Protein 2H9A (pdb70)

Solvent-accessible surface area: 26141 Å² total; per-residue (Å²): 128,38,7,31,53,5,97,0,3,119,65,173,68,51,15,63,1,4,70,8,54,18,15,23,5,41,93,108,98,10,50,47,64,0,0,0,0,0,13,0,70,1,85,58,60,101,51,87,6,62,92,48,0,93,100,1,58,156,1,52,6,103,26,24,41,99,112,46,18,2,36,0,0,0,0,78,4,35,32,136,64,30,75,54,0,24,102,3,5,37,2,0,56,111,34,16,94,9,4,0,1,0,21,15,51,20,117,2,0,33,41,3,1,136,78,2,10,75,32,32,0,0,0,34,16,0,33,77,128,22,34,107,93,0,2,111,28,0,74,151,51,103,0,0,0,0,0,4,9,118,13,18,116,44,0,8,91,6,0,91,90,0,35,88,77,55,12,135,45,0,0,0,3,2,68,40,131,58,4,39,52,0,4,53,23,4,6,0,4,14,4,3,2,39,106,116,113,24,147,14,3,9,23,8,4,2,3,56,0,75,46,174,49,41,31,0,5,0,0,23,0,1,1,5,1,1,15,14,1,8,0,0,0,0,73,23,32,46,39,0,4,0,0,0,0,0,3,0,15,35,10,0,25,22,46,41,155,144,32,82,40,18,116,38,112,23,44,77,11,61,129,11,25,64,117,4,30,0,5,5,2,0,5,31,2,39,18,7,64,45,15,10,44,22,0,79,60,32,155,16,54,0,6,0,1,0,1,56,0,81,1,30,30,28,108,71,0,128,79,57,51,88,0,44,15,90,40,0,13,100,7,4,87,115,21,35,0,49,164,77,15,132,48,121,93,0,12,1,24,8,40,5,41,140,16,20,49,96,0,78,109,102,17,52,4,77,14,55,57,9,40,197,96,26,62,24,10,75,79,64,60,87,118,114,142,43,25,101,45,191,55,121,37,107,2,30,74,0,54,0,4,63,61,162,58,56,19,34,1,2,5,4,24,0,13,11,23,7,83,52,23,17,114,34,74,12,40,10,50,0,0,0,0,0,13,12,24,54,19,137,118,26,24,126,37,0,38,91,21,0,121,131,19,18,112,62,24,38,22,0,0,95,60,0,37,136,71,30,6,33,0,0,0,0,30,0,52,2,0,62,57,132,53,106,74,39,55,8,70,93,0,5,133,30,0,85,40,0,5,86,43,6,98,20,4,6,0,0,11,4,24,62,51,58,133,17,6,19,102,1,0,44,56,0,0,105,33,0,58,53,64,24,2,1,0,1,24,0,26,104,118,10,26,125,48,1,0,46,4,0,78,97,37,31,0,0,0,0,4,6,6,84,55,52,29,110,56,4,50,61,1,1,71,38,0,42,122,52,120,2,46,52,71,57,0,0,0,4,0,86,13,9,3,0,6,73,15,0,16,88,0,3,10,18,0,6,107,1,8,27,9,1,0,82,32,37,156,18,7,9,2,0,3,0,0,12,0,0,35,36,0,8,115,4,56,1,0,74,44,85,153,20,104,120,20,19,64,34,47,31,0,0,5,0,0,0,0,0,0,0,1,1,0,3,1,2,1,5,10,0,0,0,0,19,14,8,78,0,0,53,13,0,47,60,1,12,145,69,3,106

InterPro domains:
  IPR007202 4Fe-4S domain [PF04060] (12-44)
  IPR007202 4Fe-4S domain [PS51656] (1-59)
  IPR011005 Dihydropteroate synthase-like superfamily [G3DSA:3.20.20.20] (59-315)
  IPR011005 Dihydropteroate synthase-like superfamily [SSF51717] (135-288)
  IPR016041 CO dehydrogenase/acetyl-CoA synthase delta subunit, TIM barrel [PF03599] (64-438)
  IPR016218 Acetyl-CoA decarbonylase/synthase complex, gamma subunit [PIRSF000376] (3-444)
  IPR051069 Acetyl-CoA decarbonylase/synthase complex subunit [PTHR36214] (4-399)

Radius of gyration: 26.85 Å; Cα contacts (8 Å, |Δi|>4): 1588; chains: 2; bounding box: 77×54×68 Å

Sequence (690 aa):
PPVALIKVGKGEKVLEIGHETVLFRHDKRFEHPCGLAILVEDTLSEGEIKERVEKINKLVFDRVGQMHSVNLVALKGSSQDAATFAKAVATAREVTDLPFILIGTPEQLAAALETEGANNPLLYAATADNYEQMVELAKKYNVPLTVSAKGLDALAELVQKITALGYKNLILDPQPENISEGLFYQTQIRRLAIKKLFRPFGYPTIAFALDENPYQAVMEASVYIAKYAGIIVLNTVEPADILPLITLRLNIYTDPQKPIAVEPKVYEILNPGPDAPVFITTNFSLTYFCVAGDVEGARIPAYILPVDTDGTSVLTAWAAGKFTPEKIAQFLKESGIAEKVNHRKAILPGGVAVLSGKLQELSGWEILVGPRESSGINSFIKQVEVLKEKWNSKVVEVTLGTGDKTVTLGGDSTLPF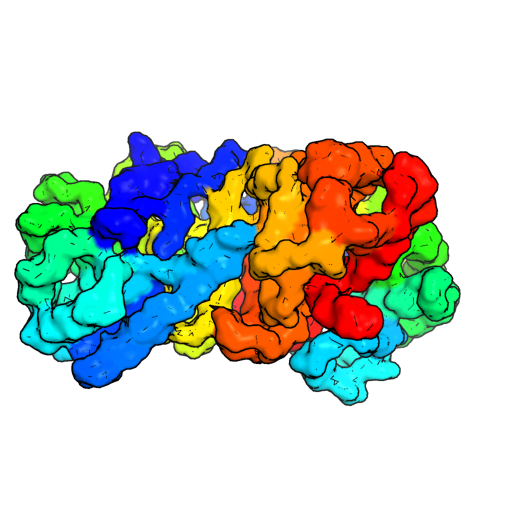LTFEGEMPNPPRFALEVFDTPPTDWPDILVEPFKDVINDPVAWAKKCVEYGADIVALRLVSAHPDGQNRSGAELAEVCKAVADAIDVPLMIIGCGVEEKDAEIFPVIGEALSGRNCLLSSATKDNYKPIVATCMVHGHSVVASAPLDINLSKQLNIMIMEMNLAPNRIIMDPLIGALGYGIEYSYSIIERMRLGALTGDKILAMPVVCFIGQEAWKAKEAKDPEVAEWGDYALRAIHWETVTTVALIQAGGHLFVMRHPKSLAEVKEHLKRIL

Secondary structure (DSSP, 8-state):
--S--EEES-TTS-EEE-----SSGGGS---SPPEEEEEEETTS-HHHHHHHHHHHHT-EEEETTEEEE--EEEEE-TT--HHHHHHHHHHHHHH--S-EEEES-HHHHHHHHHHHGGG-PEEEEE-TTTHHHHHHHHHHHT--EEEE-SSHHHHHHHHHHHHHTT---EEEE---SSHHHHHHHHHHHHHHHHHS--GGG-S-BEEE---SSHHHHHHHHHHHHHTT-SEEEE----HHHHHHHHHHHHHHTS-TTS--B--SS-EEESS--TTS-EEEEESBHHHHHHHHHHHHHTT--EEEEEE-SSS--HHHHHHTT-S-HHHHHHHHHHT-HHHH-SS-EEEE-GGGGGGHHHHHHHH-SEEEE--SSGGGHHHHHH-/-PPP----S--PPEEEES-GGG-EEEE--SSSTT-TTSS---S--EEEEEEESS--SS--HHHHGGGTTTTT-HHHHHHHHHHTT-SEEEEE-GGG-TTTT---HHHHHHHHHHHHHH-SS-EEEE--S-HHHHHHHHHHHHHHTTTS--EEEEE-TTTHHHHHHHHHHHT-EEEEE-SS-HHHHHHHHHHHHTTT--GGGEEEE-----TTTTHHHHHHHHHHHHHHHHTT-GGG-S-BEE-HHHHHTTSHHHH-S--GGG--HHHHHHHHHHHHHHHHHHHT--EEEE--HHHHHHHHHHHHHH-

Structure (mmCIF, N/CA/C/O backbone):
data_2H9A
#
_entry.id   2H9A
#
_cell.length_a   158.030
_cell.length_b   44.270
_cell.length_c   100.660
_cell.angle_alpha   90.00
_cell.angle_beta   118.63
_cell.angle_gamma   90.00
#
_symmetry.space_group_name_H-M   'C 1 2 1'
#
loop_
_entity.id
_entity.type
_entity.pdbx_description
1 polymer 'Carbon monoxide dehydrogenase corrinoid/iron-sulfur protein, gamma subunit'
2 polymer 'CO dehydrogenase/acetyl-CoA synthase, iron-sulfur protein'
3 non-polymer 'IODIDE ION'
4 non-polymer COBALAMIN
5 non-polymer 'IRON/SULFUR CLUSTER'
6 water water
#
loop_
_atom_site.group_PDB
_atom_site.id
_atom_site.type_symbol
_atom_site.label_atom_id
_atom_site.label_alt_id
_atom_site.label_comp_id
_atom_site.label_asym_id
_atom_site.label_entity_id
_atom_site.label_seq_id
_atom_site.pdbx_PDB_ins_code
_atom_site.Cartn_x
_atom_site.Cartn_y
_atom_site.Cartn_z
_atom_site.occupancy
_atom_site.B_iso_or_equiv
_atom_site.auth_seq_id
_atom_site.auth_comp_id
_atom_site.auth_asym_id
_atom_site.auth_atom_id
_atom_site.pdbx_PDB_model_num
ATOM 1 N N . PRO A 1 59 ? 207.283 26.573 200.326 1.00 31.19 59 PRO A N 1
ATOM 2 C CA . PRO A 1 59 ? 208.738 26.845 200.343 1.00 29.77 59 PRO A CA 1
ATOM 3 C C . PRO A 1 59 ? 209.119 27.964 201.299 1.00 27.38 59 PRO A C 1
ATOM 4 O O . PRO A 1 59 ? 208.363 28.908 201.495 1.00 26.92 59 PRO A O 1
ATOM 8 N N . PRO A 1 60 ? 210.325 27.876 201.885 1.00 24.40 60 PRO A N 1
ATOM 9 C CA . PRO A 1 60 ? 210.866 28.852 202.846 1.00 22.16 60 PRO A CA 1
ATOM 10 C C . PRO A 1 60 ? 210.726 30.340 202.476 1.00 19.48 60 PRO A C 1
ATOM 11 O O . PRO A 1 60 ? 210.242 31.162 203.275 1.00 18.15 60 PRO A O 1
ATOM 15 N N . VAL A 1 61 ? 211.148 30.673 201.267 1.00 16.47 61 VAL A N 1
ATOM 16 C CA . VAL A 1 61 ? 211.150 32.052 200.807 1.00 14.89 61 VAL A CA 1
ATOM 17 C C . VAL A 1 61 ? 210.396 32.130 199.508 1.00 15.18 61 VAL A C 1
ATOM 18 O O . VAL A 1 61 ? 210.752 31.429 198.533 1.00 13.24 61 VAL A O 1
ATOM 22 N N . ALA A 1 62 ? 209.375 32.986 199.484 1.00 14.57 62 ALA A N 1
ATOM 23 C CA . ALA A 1 62 ? 208.556 33.154 198.269 1.00 14.41 62 ALA A CA 1
ATOM 24 C C . ALA A 1 62 ? 209.422 33.676 197.129 1.00 13.33 62 ALA A C 1
ATOM 25 O O . ALA A 1 62 ? 210.438 34.345 197.358 1.00 12.00 62 ALA A O 1
ATOM 27 N N . LEU A 1 63 ? 209.060 33.319 195.904 1.00 11.38 63 LEU A N 1
ATOM 28 C CA . LEU A 1 63 ? 209.776 33.828 194.750 1.00 12.99 63 LEU A CA 1
ATOM 29 C C . LEU A 1 63 ? 208.961 35.076 194.439 1.00 12.83 63 LEU A C 1
ATOM 30 O O . LEU A 1 63 ? 207.700 35.041 194.457 1.00 13.55 63 LEU A O 1
ATOM 35 N N . ILE A 1 64 ? 209.671 36.171 194.196 1.00 12.22 64 ILE A N 1
ATOM 36 C CA . ILE A 1 64 ? 209.062 37.465 193.868 1.00 10.16 64 ILE A CA 1
ATOM 37 C C . ILE A 1 64 ? 209.755 37.994 192.634 1.00 10.82 64 ILE A C 1
ATOM 38 O O . ILE A 1 64 ? 210.996 37.867 192.479 1.00 9.71 64 ILE A O 1
ATOM 43 N N . LYS A 1 65 ? 208.956 38.603 191.754 1.00 10.79 65 LYS A N 1
ATOM 44 C CA . LYS A 1 65 ? 209.462 39.129 190.512 1.00 13.33 65 LYS A CA 1
ATOM 45 C C . LYS A 1 65 ? 209.206 40.628 190.399 1.00 14.13 65 LYS A C 1
ATOM 46 O O . LYS A 1 65 ? 208.111 41.109 190.691 1.00 15.00 65 LYS A O 1
ATOM 52 N N . VAL A 1 66 ? 210.246 41.359 190.015 1.00 13.24 66 VAL A N 1
ATOM 53 C CA . VAL A 1 66 ? 210.132 42.782 189.810 1.00 12.99 66 VAL A CA 1
ATOM 54 C C . VAL A 1 66 ? 210.357 42.974 188.328 1.00 13.00 66 VAL A C 1
ATOM 55 O O . VAL A 1 66 ? 211.292 42.399 187.772 1.00 12.98 66 VAL A O 1
ATOM 59 N N . GLY A 1 67 ? 209.524 43.776 187.686 1.00 11.97 67 GLY A N 1
ATOM 60 C CA . GLY A 1 67 ? 209.735 43.954 186.269 1.00 14.38 67 GLY A CA 1
ATOM 61 C C . GLY A 1 67 ? 209.138 42.772 185.530 1.00 17.13 67 GLY A C 1
ATOM 62 O O . GLY A 1 67 ? 208.527 41.894 186.143 1.00 15.84 67 GLY A O 1
ATOM 63 N N . LYS A 1 68 ? 209.315 42.734 184.218 1.00 19.37 68 LYS A N 1
ATOM 64 C CA . LYS A 1 68 ? 208.739 41.651 183.451 1.00 24.05 68 LYS A CA 1
ATOM 65 C C . LYS A 1 68 ? 209.528 41.455 182.208 1.00 24.56 68 LYS A C 1
ATOM 66 O O . LYS A 1 68 ? 210.465 42.178 181.943 1.00 24.84 68 LYS A O 1
ATOM 72 N N . GLY A 1 69 ? 209.084 40.489 181.419 1.00 26.78 69 GLY A N 1
ATOM 73 C CA . GLY A 1 69 ? 209.712 40.206 180.153 1.00 26.93 69 GLY A CA 1
ATOM 74 C C . GLY A 1 69 ? 211.215 40.107 180.016 1.00 27.42 69 GLY A C 1
ATOM 75 O O . GLY A 1 69 ? 211.836 40.845 179.250 1.00 27.23 69 GLY A O 1
ATOM 76 N N . GLU A 1 70 ? 211.835 39.208 180.747 1.00 27.95 70 GLU A N 1
ATOM 77 C CA . GLU A 1 70 ? 213.269 39.028 180.539 1.00 28.92 70 GLU A CA 1
ATOM 78 C C . GLU A 1 70 ? 214.196 40.145 181.002 1.00 27.75 70 GLU A C 1
ATOM 79 O O . GLU A 1 70 ? 215.396 40.085 180.818 1.00 26.60 70 GLU A O 1
ATOM 85 N N . LYS A 1 71 ? 213.627 41.201 181.556 1.00 28.09 71 LYS A N 1
ATOM 86 C CA . LYS A 1 71 ? 214.447 42.235 182.145 1.00 26.57 71 LYS A CA 1
ATOM 87 C C . LYS A 1 71 ? 214.028 42.013 183.591 1.00 23.73 71 LYS A C 1
ATOM 88 O O . LYS A 1 71 ? 214.515 42.656 184.521 1.00 23.24 71 LYS A O 1
ATOM 94 N N . VAL A 1 72 ? 213.112 41.048 183.724 1.00 20.72 72 VAL A N 1
ATOM 95 C CA . VAL A 1 72 ? 212.506 40.613 184.983 1.00 17.65 72 VAL A CA 1
ATOM 96 C C . VAL A 1 72 ? 213.595 40.171 185.966 1.00 16.57 72 VAL A C 1
ATOM 97 O O . VAL A 1 72 ? 214.641 39.661 185.573 1.00 14.64 72 VAL A O 1
ATOM 101 N N . LEU A 1 73 ? 213.341 40.404 187.249 1.00 13.43 73 LEU A N 1
ATOM 102 C CA . LEU A 1 73 ? 214.275 40.031 188.303 1.00 12.14 73 LEU A CA 1
ATOM 103 C C . LEU A 1 73 ? 213.487 39.046 189.121 1.00 10.92 73 LEU A C 1
ATOM 104 O O . LEU A 1 73 ? 212.351 39.339 189.518 1.00 10.94 73 LEU A O 1
ATOM 109 N N . GLU A 1 74 ? 214.059 37.862 189.296 1.00 10.35 74 GLU A N 1
ATOM 110 C CA . GLU A 1 74 ? 213.417 36.831 190.057 1.00 10.66 74 GLU A CA 1
ATOM 111 C C . GLU A 1 74 ? 214.282 36.570 191.262 1.00 8.72 74 GLU A C 1
ATOM 112 O O . GLU A 1 74 ? 215.434 36.244 191.116 1.00 9.37 74 GLU A O 1
ATOM 118 N N . ILE A 1 75 ? 213.720 36.736 192.449 1.00 10.29 75 ILE A N 1
ATOM 119 C CA . ILE A 1 75 ? 214.441 36.514 193.680 1.00 10.68 75 ILE A CA 1
ATOM 120 C C . ILE A 1 75 ? 213.608 35.760 194.704 1.00 11.00 75 ILE A C 1
ATOM 121 O O . ILE A 1 75 ? 212.361 35.818 194.734 1.00 8.96 75 ILE A O 1
ATOM 126 N N . GLY A 1 76 ? 214.314 35.018 195.537 1.00 9.07 76 GLY A N 1
ATOM 127 C CA . GLY A 1 76 ? 213.622 34.256 196.561 1.00 8.46 76 GLY A CA 1
ATOM 128 C C . GLY A 1 76 ? 213.885 32.805 196.276 1.00 8.39 76 GLY A C 1
ATOM 129 O O . GLY A 1 76 ? 214.801 32.530 195.510 1.00 7.91 76 GLY A O 1
ATOM 130 N N . HIS A 1 77 ? 213.091 31.903 196.859 1.00 9.10 77 HIS A N 1
ATOM 131 C CA . HIS A 1 77 ? 213.228 30.436 196.675 1.00 9.12 77 HIS A CA 1
ATOM 132 C C . HIS A 1 77 ? 214.607 29.904 196.993 1.00 11.54 77 HIS A C 1
ATOM 133 O O . HIS A 1 77 ? 215.122 29.031 196.264 1.00 11.72 77 HIS A O 1
ATOM 140 N N . GLU A 1 78 ? 215.195 30.511 198.035 1.00 12.40 78 GLU A N 1
ATOM 141 C CA . GLU A 1 78 ? 216.496 30.134 198.618 1.00 13.17 78 GLU A CA 1
ATOM 142 C C . GLU A 1 78 ? 216.159 29.130 199.713 1.00 11.33 78 GLU A C 1
ATOM 143 O O . GLU A 1 78 ? 215.084 29.216 200.339 1.00 14.17 78 GLU A O 1
ATOM 149 N N . THR A 1 79 ? 217.063 28.195 199.951 1.00 10.31 79 THR A N 1
ATOM 150 C CA . THR A 1 79 ? 216.812 27.147 200.912 1.00 11.61 79 THR A CA 1
ATOM 151 C C . THR A 1 79 ? 217.963 26.835 201.878 1.00 11.48 79 THR A C 1
ATOM 152 O O . THR A 1 79 ? 217.757 26.065 202.805 1.00 11.12 79 THR A O 1
ATOM 156 N N . VAL A 1 80 ? 219.152 27.390 201.630 1.00 11.22 80 VAL A N 1
ATOM 157 C CA . VAL A 1 80 ? 220.309 27.136 202.491 1.00 10.92 80 VAL A CA 1
ATOM 158 C C . VAL A 1 80 ? 220.892 28.444 203.059 1.00 11.65 80 VAL A C 1
ATOM 159 O O . VAL A 1 80 ? 220.551 29.533 202.604 1.00 12.71 80 VAL A O 1
ATOM 163 N N . LEU A 1 81 ? 221.771 28.332 204.048 1.00 9.71 81 LEU A N 1
ATOM 164 C CA . LEU A 1 81 ? 222.416 29.495 204.630 1.00 10.18 81 LEU A CA 1
ATOM 165 C C . LEU A 1 81 ? 223.864 29.515 204.150 1.00 9.96 81 LEU A C 1
ATOM 166 O O . LEU A 1 81 ? 224.535 30.551 204.241 1.00 9.58 81 LEU A O 1
ATOM 171 N N . PHE A 1 82 ? 224.340 28.372 203.674 1.00 6.22 82 PHE A N 1
ATOM 172 C CA . PHE A 1 82 ? 225.702 28.256 203.166 1.00 8.48 82 PHE A CA 1
ATOM 173 C C . PHE A 1 82 ? 225.616 27.579 201.815 1.00 7.31 82 PHE A C 1
ATOM 174 O O . PHE A 1 82 ? 225.027 26.522 201.709 1.00 7.52 82 PHE A O 1
ATOM 182 N N . ARG A 1 83 ? 226.159 28.249 200.803 1.00 7.14 83 ARG A N 1
ATOM 183 C CA . ARG A 1 83 ? 226.096 27.770 199.438 1.00 9.22 83 ARG A CA 1
ATOM 184 C C . ARG A 1 83 ? 226.614 26.340 199.292 1.00 9.76 83 ARG A C 1
ATOM 185 O O . ARG A 1 83 ? 226.104 25.601 198.452 1.00 8.11 83 ARG A O 1
ATOM 193 N N . HIS A 1 84 ? 227.599 25.937 200.111 1.00 10.54 84 HIS A N 1
ATOM 194 C CA . HIS A 1 84 ? 228.091 24.573 199.936 1.00 12.43 84 HIS A CA 1
ATOM 195 C C . HIS A 1 84 ? 227.057 23.550 200.357 1.00 11.23 84 HIS A C 1
ATOM 196 O O . HIS A 1 84 ? 227.200 22.383 200.042 1.00 11.22 84 HIS A O 1
ATOM 203 N N . ASP A 1 85 ? 225.996 23.981 201.037 1.00 12.19 85 ASP A N 1
ATOM 204 C CA . ASP A 1 85 ? 224.972 23.026 201.454 1.00 15.22 85 ASP A CA 1
ATOM 205 C C . ASP A 1 85 ? 224.142 22.605 200.246 1.00 14.66 85 ASP A C 1
ATOM 206 O O . ASP A 1 85 ? 223.670 21.481 200.141 1.00 14.00 85 ASP A O 1
ATOM 211 N N . LYS A 1 86 ? 223.994 23.517 199.308 1.00 16.47 86 LYS A N 1
ATOM 212 C CA . LYS A 1 86 ? 223.271 23.213 198.073 1.00 16.22 86 LYS A CA 1
ATOM 213 C C . LYS A 1 86 ? 223.870 24.165 197.033 1.00 15.66 86 LYS A C 1
ATOM 214 O O . LYS A 1 86 ? 224.857 23.830 196.359 1.00 14.71 86 LYS A O 1
ATOM 220 N N . ARG A 1 87 ? 223.314 25.377 196.978 1.00 12.80 87 ARG A N 1
ATOM 221 C CA . ARG A 1 87 ? 223.760 26.439 196.106 1.00 9.67 87 ARG A CA 1
ATOM 222 C C . ARG A 1 87 ? 222.773 27.589 196.311 1.00 10.40 87 ARG A C 1
ATOM 223 O O . ARG A 1 87 ? 221.619 27.362 196.739 1.00 9.91 87 ARG A O 1
ATOM 231 N N . PHE A 1 88 ? 223.201 28.819 196.046 1.00 10.59 88 PHE A N 1
ATOM 232 C CA . PHE A 1 88 ? 222.235 29.888 196.178 1.00 9.79 88 PHE A CA 1
ATOM 233 C C . PHE A 1 88 ? 221.569 29.897 194.795 1.00 11.10 88 PHE A C 1
ATOM 234 O O . PHE A 1 88 ? 222.221 29.721 193.751 1.00 8.21 88 PHE A O 1
ATOM 242 N N . GLU A 1 89 ? 220.250 30.043 194.810 1.00 10.78 89 GLU A N 1
ATOM 243 C CA . GLU A 1 89 ? 219.475 29.949 193.593 1.00 11.25 89 GLU A CA 1
ATOM 244 C C . GLU A 1 89 ? 219.224 31.145 192.724 1.00 12.88 89 GLU A C 1
ATOM 245 O O . GLU A 1 89 ? 219.267 31.020 191.505 1.00 13.64 89 GLU A O 1
ATOM 251 N N . HIS A 1 90 ? 218.970 32.303 193.313 1.00 12.43 90 HIS A N 1
ATOM 252 C CA . HIS A 1 90 ? 218.654 33.451 192.491 1.00 12.61 90 HIS A CA 1
ATOM 253 C C . HIS A 1 90 ? 219.474 34.664 192.831 1.00 10.93 90 HIS A C 1
ATOM 254 O O . HIS A 1 90 ? 219.208 35.255 193.843 1.00 11.83 90 HIS A O 1
ATOM 261 N N . PRO A 1 91 ? 220.441 35.053 191.980 1.00 11.04 91 PRO A N 1
ATOM 262 C CA . PRO A 1 91 ? 221.351 36.206 192.119 1.00 10.77 91 PRO A CA 1
ATOM 263 C C . PRO A 1 91 ? 220.576 37.451 192.483 1.00 10.18 91 PRO A C 1
ATOM 264 O O . PRO A 1 91 ? 219.553 37.751 191.866 1.00 10.30 91 PRO A O 1
ATOM 268 N N . CYS A 1 92 ? 221.054 38.179 193.484 1.00 7.82 92 CYS A N 1
ATOM 269 C CA . CYS A 1 92 ? 220.364 39.383 193.886 1.00 7.05 92 CYS A CA 1
ATOM 270 C C . CYS A 1 92 ? 220.381 40.486 192.833 1.00 5.80 92 CYS A C 1
ATOM 271 O O . CYS A 1 92 ? 221.315 40.624 192.054 1.00 5.30 92 CYS A O 1
ATOM 274 N N . GLY A 1 93 ? 219.336 41.293 192.818 1.00 7.37 93 GLY A N 1
ATOM 275 C CA . GLY A 1 93 ? 219.368 42.381 191.854 1.00 8.28 93 GLY A CA 1
ATOM 276 C C . GLY A 1 93 ? 220.161 43.549 192.432 1.00 8.82 93 GLY A C 1
ATOM 277 O O . GLY A 1 93 ? 220.253 43.710 193.644 1.00 10.90 93 GLY A O 1
ATOM 278 N N . LEU A 1 94 ? 220.763 44.361 191.585 1.00 8.04 94 LEU A N 1
ATOM 279 C CA . LEU A 1 94 ? 221.470 45.549 192.051 1.00 8.13 94 LEU A CA 1
ATOM 280 C C . LEU A 1 94 ? 220.705 46.786 191.508 1.00 8.78 94 LEU A C 1
ATOM 281 O O . LEU A 1 94 ? 220.486 46.904 190.297 1.00 9.84 94 LEU A O 1
ATOM 286 N N . ALA A 1 95 ? 220.302 47.701 192.379 1.00 9.02 95 ALA A N 1
ATOM 287 C CA . ALA A 1 95 ? 219.550 48.906 191.942 1.00 8.67 95 ALA A CA 1
ATOM 288 C C . ALA A 1 95 ? 220.393 50.170 192.116 1.00 9.81 95 ALA A C 1
ATOM 289 O O . ALA A 1 95 ? 221.222 50.265 193.063 1.00 7.39 95 ALA A O 1
ATOM 291 N N . ILE A 1 96 ? 220.188 51.147 191.223 1.00 8.08 96 ILE A N 1
ATOM 292 C CA . ILE A 1 96 ? 220.930 52.382 191.363 1.00 8.36 96 ILE A CA 1
ATOM 293 C C . ILE A 1 96 ? 219.919 53.472 191.606 1.00 8.76 96 ILE A C 1
ATOM 294 O O . ILE A 1 96 ? 218.847 53.515 190.991 1.00 8.48 96 ILE A O 1
ATOM 299 N N . LEU A 1 97 ? 220.259 54.357 192.527 1.00 8.72 97 LEU A N 1
ATOM 300 C CA . LEU A 1 97 ? 219.372 55.446 192.939 1.00 8.05 97 LEU A CA 1
ATOM 301 C C . LEU A 1 97 ? 219.339 56.669 192.036 1.00 8.40 97 LEU A C 1
ATOM 302 O O . LEU A 1 97 ? 220.384 57.156 191.574 1.00 6.41 97 LEU A O 1
ATOM 307 N N . VAL A 1 98 ? 218.123 57.183 191.841 1.00 8.13 98 VAL A N 1
ATOM 308 C CA . VAL A 1 98 ? 217.909 58.377 191.023 1.00 10.71 98 VAL A CA 1
ATOM 309 C C . VAL A 1 98 ? 216.817 59.207 191.702 1.00 11.44 98 VAL A C 1
ATOM 310 O O . VAL A 1 98 ? 215.700 58.729 191.926 1.00 9.95 98 VAL A O 1
ATOM 314 N N . GLU A 1 99 ? 217.177 60.444 192.029 1.00 12.15 99 GLU A N 1
ATOM 315 C CA . GLU A 1 99 ? 216.304 61.367 192.700 1.00 12.74 99 GLU A CA 1
ATOM 316 C C . GLU A 1 99 ? 215.456 62.175 191.701 1.00 10.63 99 GLU A C 1
ATOM 317 O O . GLU A 1 99 ? 215.938 62.630 190.679 1.00 8.24 99 GLU A O 1
ATOM 323 N N . ASP A 1 100 ? 214.188 62.340 192.033 1.00 10.25 100 ASP A N 1
ATOM 324 C CA . ASP A 1 100 ? 213.288 63.016 191.138 1.00 9.86 100 ASP A CA 1
ATOM 325 C C . ASP A 1 100 ? 213.473 64.529 191.143 1.00 10.63 100 ASP A C 1
ATOM 326 O O . ASP A 1 100 ? 212.720 65.244 190.470 1.00 9.49 100 ASP A O 1
ATOM 331 N N . THR A 1 101 ? 214.468 65.029 191.871 1.00 10.30 101 THR A N 1
ATOM 332 C CA . THR A 1 101 ? 214.663 66.494 191.870 1.00 12.13 101 THR A CA 1
ATOM 333 C C . THR A 1 101 ? 215.659 66.945 190.782 1.00 12.67 101 THR A C 1
ATOM 334 O O . THR A 1 101 ? 215.918 68.159 190.564 1.00 10.53 101 THR A O 1
ATOM 338 N N . LEU A 1 102 ? 216.183 65.947 190.083 1.00 11.76 102 LEU A N 1
ATOM 339 C CA . LEU A 1 102 ? 217.087 66.166 188.997 1.00 13.52 102 LEU A CA 1
ATOM 340 C C . LEU A 1 102 ? 216.254 66.724 187.835 1.00 13.49 102 LEU A C 1
ATOM 341 O O . LEU A 1 102 ? 215.010 66.505 187.774 1.00 13.84 102 LEU A O 1
ATOM 346 N N . SER A 1 103 ? 216.914 67.467 186.945 1.00 11.32 103 SER A N 1
ATOM 347 C CA . SER A 1 103 ? 216.219 67.988 185.780 1.00 11.75 103 SER A CA 1
ATOM 348 C C . SER A 1 103 ? 215.944 66.829 184.828 1.00 10.69 103 SER A C 1
ATOM 349 O O . SER A 1 103 ? 216.454 65.723 185.003 1.00 8.99 103 SER A O 1
ATOM 352 N N . GLU A 1 104 ? 215.132 67.095 183.802 1.00 12.80 104 GLU A N 1
ATOM 353 C CA . GLU A 1 104 ? 214.822 66.097 182.807 1.00 10.55 104 GLU A CA 1
ATOM 354 C C . GLU A 1 104 ? 216.129 65.633 182.202 1.00 10.65 104 GLU A C 1
ATOM 355 O O . GLU A 1 104 ? 216.376 64.424 182.068 1.00 9.87 104 GLU A O 1
ATOM 361 N N . GLY A 1 105 ? 216.970 66.605 181.850 1.00 8.93 105 GLY A N 1
ATOM 362 C CA . GLY A 1 105 ? 218.269 66.322 181.256 1.00 10.11 105 GLY A CA 1
ATOM 363 C C . GLY A 1 105 ? 219.171 65.479 182.147 1.00 11.18 105 GLY A C 1
ATOM 364 O O . GLY A 1 105 ? 219.874 64.562 181.675 1.00 11.20 105 GLY A O 1
ATOM 365 N N . GLU A 1 106 ? 219.111 65.771 183.446 1.00 11.28 106 GLU A N 1
ATOM 366 C CA . GLU A 1 106 ? 219.900 65.076 184.430 1.00 11.91 106 GLU A CA 1
ATOM 367 C C . GLU A 1 106 ? 219.458 63.665 184.692 1.00 10.71 106 GLU A C 1
ATOM 368 O O . GLU A 1 106 ? 220.303 62.769 184.885 1.00 10.09 106 GLU A O 1
ATOM 374 N N . ILE A 1 107 ? 218.141 63.455 184.695 1.00 10.54 107 ILE A N 1
ATOM 375 C CA . ILE A 1 107 ? 217.587 62.129 184.938 1.00 11.30 107 ILE A CA 1
ATOM 376 C C . ILE A 1 107 ? 218.004 61.210 183.796 1.00 11.65 107 ILE A C 1
ATOM 377 O O . ILE A 1 107 ? 218.415 60.069 184.024 1.00 10.45 107 ILE A O 1
ATOM 382 N N . LYS A 1 108 ? 217.873 61.716 182.570 1.00 12.70 108 LYS A N 1
ATOM 383 C CA . LYS A 1 108 ? 218.257 60.953 181.375 1.00 13.02 108 LYS A CA 1
ATOM 384 C C . LYS A 1 108 ? 219.770 60.640 181.405 1.00 13.42 108 LYS A C 1
ATOM 385 O O . LYS A 1 108 ? 220.168 59.481 181.260 1.00 12.19 108 LYS A O 1
ATOM 391 N N . GLU A 1 109 ? 220.605 61.649 181.633 1.00 14.31 109 GLU A N 1
ATOM 392 C CA . GLU A 1 109 ? 222.044 61.400 181.690 1.00 15.63 109 GLU A CA 1
ATOM 393 C C . GLU A 1 109 ? 222.414 60.292 182.692 1.00 11.94 109 GLU A C 1
ATOM 394 O O . GLU A 1 109 ? 223.201 59.370 182.382 1.00 11.91 109 GLU A O 1
ATOM 400 N N . ARG A 1 110 ? 221.819 60.375 183.872 1.00 10.12 110 ARG A N 1
ATOM 401 C CA . ARG A 1 110 ? 222.057 59.399 184.943 1.00 8.52 110 ARG A CA 1
ATOM 402 C C . ARG A 1 110 ? 221.591 57.997 184.547 1.00 7.60 110 ARG A C 1
ATOM 403 O O . ARG A 1 110 ? 222.363 57.047 184.656 1.00 5.05 110 ARG A O 1
ATOM 411 N N . VAL A 1 111 ? 220.339 57.851 184.088 1.00 6.85 111 VAL A N 1
ATOM 412 C CA . VAL A 1 111 ? 219.884 56.540 183.665 1.00 7.00 111 VAL A CA 1
ATOM 413 C C . VAL A 1 111 ? 220.746 55.972 182.540 1.00 8.39 111 VAL A C 1
ATOM 414 O O . VAL A 1 111 ? 220.977 54.763 182.485 1.00 8.29 111 VAL A O 1
ATOM 418 N N . GLU A 1 112 ? 221.215 56.834 181.639 1.00 8.43 112 GLU A N 1
ATOM 419 C CA . GLU A 1 112 ? 222.049 56.393 180.550 1.00 9.98 112 GLU A CA 1
ATOM 420 C C . GLU A 1 112 ? 223.340 55.790 181.163 1.00 11.15 112 GLU A C 1
ATOM 421 O O . GLU A 1 112 ? 223.855 54.769 180.691 1.00 7.64 112 GLU A O 1
ATOM 427 N N . LYS A 1 113 ? 223.877 56.438 182.198 1.00 10.92 113 LYS A N 1
ATOM 428 C CA . LYS A 1 113 ? 225.090 55.872 182.858 1.00 11.63 113 LYS A CA 1
ATOM 429 C C . LYS A 1 113 ? 224.716 54.584 183.551 1.00 9.28 113 LYS A C 1
ATOM 430 O O . LYS A 1 113 ? 225.490 53.620 183.563 1.00 9.17 113 LYS A O 1
ATOM 436 N N . ILE A 1 114 ? 223.517 54.542 184.135 1.00 8.61 114 ILE A N 1
ATOM 437 C CA . ILE A 1 114 ? 223.097 53.291 184.730 1.00 8.61 114 ILE A CA 1
ATOM 438 C C . ILE A 1 114 ? 223.052 52.182 183.667 1.00 10.03 114 ILE A C 1
ATOM 439 O O . ILE A 1 114 ? 223.459 51.071 183.926 1.00 9.00 114 ILE A O 1
ATOM 444 N N . ASN A 1 115 ? 222.521 52.470 182.478 1.00 12.11 115 ASN A N 1
ATOM 445 C CA . ASN A 1 115 ? 222.440 51.446 181.400 1.00 13.26 115 ASN A CA 1
ATOM 446 C C . ASN A 1 115 ? 223.824 50.891 181.030 1.00 13.40 115 ASN A C 1
ATOM 447 O O . ASN A 1 115 ? 223.937 49.729 180.606 1.00 11.86 115 ASN A O 1
ATOM 452 N N . LYS A 1 116 ? 224.853 51.735 181.141 1.00 14.04 116 LYS A N 1
ATOM 453 C CA . LYS A 1 116 ? 226.242 51.325 180.880 1.00 14.24 116 LYS A CA 1
ATOM 454 C C . LYS A 1 116 ? 226.853 50.482 182.023 1.00 13.89 116 LYS A C 1
ATOM 455 O O . LYS A 1 116 ? 227.992 50.064 181.906 1.00 14.98 116 LYS A O 1
ATOM 461 N N . LEU A 1 117 ? 226.135 50.242 183.126 1.00 12.66 117 LEU A N 1
ATOM 462 C CA . LEU A 1 117 ? 226.714 49.391 184.185 1.00 11.79 117 LEU A CA 1
ATOM 463 C C . LEU A 1 117 ? 226.455 47.940 183.855 1.00 11.53 117 LEU A C 1
ATOM 464 O O . LEU A 1 117 ? 225.736 47.251 184.550 1.00 13.23 117 LEU A O 1
ATOM 469 N N . VAL A 1 118 ? 227.044 47.520 182.741 1.00 13.14 118 VAL A N 1
ATOM 470 C CA . VAL A 1 118 ? 226.971 46.171 182.192 1.00 13.35 118 VAL A CA 1
ATOM 471 C C . VAL A 1 118 ? 228.405 45.741 181.885 1.00 12.80 118 VAL A C 1
ATOM 472 O O . VAL A 1 118 ? 229.222 46.529 181.373 1.00 11.94 118 VAL A O 1
ATOM 476 N N . PHE A 1 119 ? 228.703 44.490 182.200 1.00 12.63 119 PHE A N 1
ATOM 477 C CA . PHE A 1 119 ? 230.058 43.970 182.026 1.00 12.86 119 PHE A CA 1
ATOM 478 C C . PHE A 1 119 ? 230.058 42.558 181.531 1.00 12.20 119 PHE A C 1
ATOM 479 O O . PHE A 1 119 ? 229.244 41.739 181.937 1.00 10.22 119 PHE A O 1
ATOM 487 N N . ASP A 1 120 ? 231.009 42.268 180.675 1.00 13.09 120 ASP A N 1
ATOM 488 C CA . ASP A 1 120 ? 231.119 40.916 180.205 1.00 15.77 120 ASP A CA 1
ATOM 489 C C . ASP A 1 120 ? 231.917 40.181 181.291 1.00 13.85 120 ASP A C 1
ATOM 490 O O . ASP A 1 120 ? 232.973 40.663 181.717 1.00 16.26 120 ASP A O 1
ATOM 495 N N . ARG A 1 121 ? 231.416 39.047 181.743 1.00 11.34 121 ARG A N 1
ATOM 496 C CA . ARG A 1 121 ? 232.116 38.232 182.755 1.00 11.03 121 ARG A CA 1
ATOM 497 C C . ARG A 1 121 ? 231.940 36.789 182.288 1.00 11.59 121 ARG A C 1
ATOM 498 O O . ARG A 1 121 ? 230.803 36.339 181.996 1.00 9.85 121 ARG A O 1
ATOM 506 N N . VAL A 1 122 ? 233.064 36.079 182.220 1.00 11.34 122 VAL A N 1
ATOM 507 C CA . VAL A 1 122 ? 233.078 34.690 181.818 1.00 12.57 122 VAL A CA 1
ATOM 508 C C . VAL A 1 122 ? 232.146 34.497 180.600 1.00 14.64 122 VAL A C 1
ATOM 509 O O . VAL A 1 122 ? 231.247 33.654 180.565 1.00 11.54 122 VAL A O 1
ATOM 513 N N . GLY A 1 123 ? 232.354 35.360 179.604 1.00 17.52 123 GLY A N 1
ATOM 514 C CA . GLY A 1 123 ? 231.624 35.252 178.359 1.00 20.31 123 GLY A CA 1
ATOM 515 C C . GLY A 1 123 ? 230.169 35.640 178.355 1.00 21.25 123 GLY A C 1
ATOM 516 O O . GLY A 1 123 ? 229.518 35.435 177.341 1.00 22.80 123 GLY A O 1
ATOM 517 N N . GLN A 1 124 ? 229.657 36.186 179.454 1.00 20.46 124 GLN A N 1
ATOM 518 C CA . GLN A 1 124 ? 228.254 36.594 179.517 1.00 23.12 124 GLN A CA 1
ATOM 519 C C . GLN A 1 124 ? 228.105 38.038 179.981 1.00 22.73 124 GLN A C 1
ATOM 520 O O . GLN A 1 124 ? 228.897 38.541 180.785 1.00 22.03 124 GLN A O 1
ATOM 526 N N . MET A 1 125 ? 227.083 38.709 179.477 1.00 21.09 125 MET A N 1
ATOM 527 C CA . MET A 1 125 ? 226.850 40.085 179.876 1.00 20.63 125 MET A CA 1
ATOM 528 C C . MET A 1 125 ? 226.099 40.039 181.217 1.00 18.89 125 MET A C 1
ATOM 529 O O . MET A 1 125 ? 225.165 39.255 181.383 1.00 16.86 125 MET A O 1
ATOM 534 N N . HIS A 1 126 ? 226.552 40.852 182.177 1.00 14.27 126 HIS A N 1
ATOM 535 C CA . HIS A 1 126 ? 225.951 40.930 183.521 1.00 12.64 126 HIS A CA 1
ATOM 536 C C . HIS A 1 126 ? 225.834 42.383 183.925 1.00 10.58 126 HIS A C 1
ATOM 537 O O . HIS A 1 126 ? 226.747 43.173 183.700 1.00 10.63 126 HIS A O 1
ATOM 544 N N . SER A 1 127 ? 224.759 42.745 184.578 1.00 10.87 127 SER A N 1
ATOM 545 C CA . SER A 1 127 ? 224.637 44.134 184.925 1.00 12.93 127 SER A CA 1
ATOM 546 C C . SER A 1 127 ? 223.735 44.387 186.093 1.00 10.78 127 SER A C 1
ATOM 547 O O . SER A 1 127 ? 223.247 43.462 186.710 1.00 10.96 127 SER A O 1
ATOM 550 N N . VAL A 1 128 ? 223.547 45.671 186.363 1.00 11.48 128 VAL A N 1
ATOM 551 C CA . VAL A 1 128 ? 222.665 46.138 187.415 1.00 12.45 128 VAL A CA 1
ATOM 552 C C . VAL A 1 128 ? 221.249 45.873 186.830 1.00 12.90 128 VAL A C 1
ATOM 553 O O . VAL A 1 128 ? 221.090 45.766 185.615 1.00 12.29 128 VAL A O 1
ATOM 557 N N . ASN A 1 129 ? 220.218 45.822 187.662 1.00 12.05 129 ASN A N 1
ATOM 558 C CA . ASN A 1 129 ? 218.931 45.402 187.133 1.00 12.42 129 ASN A CA 1
ATOM 559 C C . ASN A 1 129 ? 217.709 46.236 187.392 1.00 11.95 129 ASN A C 1
ATOM 560 O O . ASN A 1 129 ? 216.640 45.933 186.880 1.00 10.56 129 ASN A O 1
ATOM 565 N N . LEU A 1 130 ? 217.882 47.300 188.173 1.00 12.63 130 LEU A N 1
ATOM 566 C CA . LEU A 1 130 ? 216.767 48.160 188.561 1.00 10.30 130 LEU A CA 1
ATOM 567 C C . LEU A 1 130 ? 217.254 49.567 188.735 1.00 9.87 130 LEU A C 1
ATOM 568 O O . LEU A 1 130 ? 218.409 49.786 189.028 1.00 10.64 130 LEU A O 1
ATOM 573 N N . VAL A 1 131 ? 216.353 50.503 188.513 1.00 8.22 131 VAL A N 1
ATOM 574 C CA . VAL A 1 131 ? 216.625 51.918 188.716 1.00 8.99 131 VAL A CA 1
ATOM 575 C C . VAL A 1 131 ? 215.687 52.250 189.867 1.00 9.01 131 VAL A C 1
ATOM 576 O O . VAL A 1 131 ? 214.470 52.011 189.784 1.00 8.02 131 VAL A O 1
ATOM 580 N N . ALA A 1 132 ? 216.247 52.763 190.950 1.00 10.06 132 ALA A N 1
ATOM 581 C CA . ALA A 1 132 ? 215.440 53.119 192.111 1.00 8.65 132 ALA A CA 1
ATOM 582 C C . ALA A 1 132 ? 215.194 54.620 192.073 1.00 10.08 132 ALA A C 1
ATOM 583 O O . ALA A 1 132 ? 216.056 55.424 192.458 1.00 11.30 132 ALA A O 1
ATOM 585 N N . LEU A 1 133 ? 214.010 54.998 191.622 1.00 9.46 133 LEU A N 1
ATOM 586 C CA . LEU A 1 133 ? 213.634 56.407 191.545 1.00 9.04 133 LEU A CA 1
ATOM 587 C C . LEU A 1 133 ? 213.114 56.866 192.901 1.00 10.48 133 LEU A C 1
ATOM 588 O O . LEU A 1 133 ? 212.201 56.260 193.456 1.00 10.34 133 LEU A O 1
ATOM 593 N N . LYS A 1 134 ? 213.714 57.924 193.433 1.00 10.83 134 LYS A N 1
ATOM 594 C CA . LYS A 1 134 ? 213.346 58.433 194.741 1.00 12.35 134 LYS A CA 1
ATOM 595 C C . LYS A 1 134 ? 212.590 59.770 194.654 1.00 11.10 134 LYS A C 1
ATOM 596 O O . LYS A 1 134 ? 213.084 60.737 194.080 1.00 10.55 134 LYS A O 1
ATOM 602 N N . GLY A 1 135 ? 211.406 59.800 195.250 1.00 12.91 135 GLY A N 1
ATOM 603 C CA . GLY A 1 135 ? 210.577 60.990 195.228 1.00 11.79 135 GLY A CA 1
ATOM 604 C C . GLY A 1 135 ? 210.999 62.119 196.145 1.00 11.31 135 GLY A C 1
ATOM 605 O O . GLY A 1 135 ? 210.171 62.710 196.777 1.00 13.26 135 GLY A O 1
ATOM 606 N N . SER A 1 136 ? 212.287 62.445 196.186 1.00 12.28 136 SER A N 1
ATOM 607 C CA . SER A 1 136 ? 212.818 63.507 197.045 1.00 11.43 136 SER A CA 1
ATOM 608 C C . SER A 1 136 ? 212.086 64.842 196.947 1.00 12.87 136 SER A C 1
ATOM 609 O O . SER A 1 136 ? 212.050 65.613 197.924 1.00 8.98 136 SER A O 1
ATOM 612 N N . SER A 1 137 ? 211.493 65.092 195.780 1.00 12.02 137 SER A N 1
ATOM 613 C CA . SER A 1 137 ? 210.733 66.292 195.534 1.00 14.95 137 SER A CA 1
ATOM 614 C C . SER A 1 137 ? 209.541 66.392 196.474 1.00 17.05 137 SER A C 1
ATOM 615 O O . SER A 1 137 ? 209.084 67.511 196.746 1.00 18.95 137 SER A O 1
ATOM 618 N N . GLN A 1 138 ? 209.018 65.251 196.940 1.00 16.65 138 GLN A N 1
ATOM 619 C CA . GLN A 1 138 ? 207.826 65.241 197.800 1.00 20.66 138 GLN A CA 1
ATOM 620 C C . GLN A 1 138 ? 206.515 65.416 196.959 1.00 19.85 138 GLN A C 1
ATOM 621 O O . GLN A 1 138 ? 205.379 65.146 197.402 1.00 20.60 138 GLN A O 1
ATOM 627 N N . ASP A 1 139 ? 206.712 65.857 195.733 1.00 17.82 139 ASP A N 1
ATOM 628 C CA . ASP A 1 139 ? 205.646 66.156 194.786 1.00 17.11 139 ASP A CA 1
ATOM 629 C C . ASP A 1 139 ? 205.213 64.976 193.879 1.00 15.13 139 ASP A C 1
ATOM 630 O O . ASP A 1 139 ? 206.029 64.371 193.210 1.00 14.20 139 ASP A O 1
ATOM 635 N N . ALA A 1 140 ? 203.916 64.680 193.799 1.00 14.05 140 ALA A N 1
ATOM 636 C CA . ALA A 1 140 ? 203.517 63.544 192.947 1.00 14.23 140 ALA A CA 1
ATOM 637 C C . ALA A 1 140 ? 203.691 63.851 191.456 1.00 12.56 140 ALA A C 1
ATOM 638 O O . ALA A 1 140 ? 204.146 63.015 190.684 1.00 12.89 140 ALA A O 1
ATOM 640 N N . ALA A 1 141 ? 203.351 65.070 191.046 1.00 12.41 141 ALA A N 1
ATOM 641 C CA . ALA A 1 141 ? 203.516 65.426 189.649 1.00 10.75 141 ALA A CA 1
ATOM 642 C C . ALA A 1 141 ? 205.005 65.331 189.304 1.00 11.36 141 ALA A C 1
ATOM 643 O O . ALA A 1 141 ? 205.389 64.741 188.267 1.00 10.68 141 ALA A O 1
ATOM 645 N N . THR A 1 142 ? 205.877 65.878 190.164 1.00 10.57 142 THR A N 1
ATOM 646 C CA . THR A 1 142 ? 207.298 65.806 189.845 1.00 10.14 142 THR A CA 1
ATOM 647 C C . THR A 1 142 ? 207.763 64.358 189.730 1.00 10.37 142 THR A C 1
ATOM 648 O O . THR A 1 142 ? 208.375 63.981 188.735 1.00 8.44 142 THR A O 1
ATOM 652 N N . PHE A 1 143 ? 207.438 63.556 190.737 1.00 10.47 143 PHE A N 1
ATOM 653 C CA . PHE A 1 143 ? 207.816 62.149 190.748 1.00 11.27 143 PHE A CA 1
ATOM 654 C C . PHE A 1 143 ? 207.289 61.439 189.477 1.00 10.53 143 PHE A C 1
ATOM 655 O O . PHE A 1 143 ? 208.042 60.791 188.777 1.00 9.72 143 PHE A O 1
ATOM 663 N N . ALA A 1 144 ? 205.992 61.574 189.185 1.00 9.51 144 ALA A N 1
ATOM 664 C CA . ALA A 1 144 ? 205.434 60.887 188.034 1.00 9.64 144 ALA A CA 1
ATOM 665 C C . ALA A 1 144 ? 206.148 61.223 186.755 1.00 9.68 144 ALA A C 1
ATOM 666 O O . ALA A 1 144 ? 206.513 60.339 185.983 1.00 9.93 144 ALA A O 1
ATOM 668 N N . LYS A 1 145 ? 206.409 62.497 186.544 1.00 11.05 145 LYS A N 1
ATOM 669 C CA . LYS A 1 145 ? 207.109 62.904 185.343 1.00 11.66 145 LYS A CA 1
ATOM 670 C C . LYS A 1 145 ? 208.538 62.373 185.289 1.00 10.27 145 LYS A C 1
ATOM 671 O O . LYS A 1 145 ? 209.019 62.106 184.208 1.00 8.90 145 LYS A O 1
ATOM 677 N N . ALA A 1 146 ? 209.207 62.251 186.446 1.00 8.86 146 ALA A N 1
ATOM 678 C CA . ALA A 1 146 ? 210.605 61.792 186.505 1.00 8.83 146 ALA A CA 1
ATOM 679 C C . ALA A 1 146 ? 210.702 60.320 186.140 1.00 8.81 146 ALA A C 1
ATOM 680 O O . ALA A 1 146 ? 211.618 59.913 185.417 1.00 7.68 146 ALA A O 1
ATOM 682 N N . VAL A 1 147 ? 209.757 59.531 186.639 1.00 9.44 147 VAL A N 1
ATOM 683 C CA . VAL A 1 147 ? 209.717 58.103 186.305 1.00 10.12 147 VAL A CA 1
ATOM 684 C C . VAL A 1 147 ? 209.420 57.972 184.800 1.00 10.75 147 VAL A C 1
ATOM 685 O O . VAL A 1 147 ? 210.030 57.158 184.111 1.00 10.52 147 VAL A O 1
ATOM 689 N N . ALA A 1 148 ? 208.510 58.798 184.273 1.00 10.12 148 ALA A N 1
ATOM 690 C CA . ALA A 1 148 ? 208.228 58.719 182.845 1.00 9.76 148 ALA A CA 1
ATOM 691 C C . ALA A 1 148 ? 209.526 59.046 182.082 1.00 10.49 148 ALA A C 1
ATOM 692 O O . ALA A 1 148 ? 209.885 58.353 181.127 1.00 10.31 148 ALA A O 1
ATOM 694 N N . THR A 1 149 ? 210.232 60.096 182.494 1.00 8.77 149 THR A N 1
ATOM 695 C CA . THR A 1 149 ? 211.497 60.426 181.864 1.00 7.34 149 THR A CA 1
ATOM 696 C C . THR A 1 149 ? 212.492 59.235 181.925 1.00 7.83 149 THR A C 1
ATOM 697 O O . THR A 1 149 ? 213.125 58.900 180.927 1.00 9.58 149 THR A O 1
ATOM 701 N N . ALA A 1 150 ? 212.680 58.639 183.094 1.00 6.95 150 ALA A N 1
ATOM 702 C CA . ALA A 1 150 ? 213.629 57.520 183.219 1.00 8.98 150 ALA A CA 1
ATOM 703 C C . ALA A 1 150 ? 213.188 56.349 182.315 1.00 7.47 150 ALA A C 1
ATOM 704 O O . ALA A 1 150 ? 214.000 55.675 181.671 1.00 7.92 150 ALA A O 1
ATOM 706 N N . ARG A 1 151 ? 211.873 56.169 182.213 1.00 10.26 151 ARG A N 1
ATOM 707 C CA . ARG A 1 151 ? 211.322 55.088 181.440 1.00 10.88 151 ARG A CA 1
ATOM 708 C C . ARG A 1 151 ? 211.604 55.254 179.951 1.00 12.52 151 ARG A C 1
ATOM 709 O O . ARG A 1 151 ? 211.753 54.272 179.220 1.00 12.36 151 ARG A O 1
ATOM 717 N N . GLU A 1 152 ? 211.711 56.499 179.516 1.00 12.42 152 GLU A N 1
ATOM 718 C CA . GLU A 1 152 ? 211.982 56.763 178.129 1.00 15.36 152 GLU A CA 1
ATOM 719 C C . GLU A 1 152 ? 213.405 56.369 177.812 1.00 13.65 152 GLU A C 1
ATOM 720 O O . GLU A 1 152 ? 213.738 56.177 176.653 1.00 12.46 152 GLU A O 1
ATOM 726 N N . VAL A 1 153 ? 214.243 56.219 178.830 1.00 12.05 153 VAL A N 1
ATOM 727 C CA . VAL A 1 153 ? 215.649 55.948 178.530 1.00 10.08 153 VAL A CA 1
ATOM 728 C C . VAL A 1 153 ? 216.213 54.603 178.968 1.00 8.41 153 VAL A C 1
ATOM 729 O O . VAL A 1 153 ? 217.392 54.354 178.793 1.00 8.06 153 VAL A O 1
ATOM 733 N N . THR A 1 154 ? 215.367 53.720 179.459 1.00 7.97 154 THR A N 1
ATOM 734 C CA . THR A 1 154 ? 215.868 52.417 179.848 1.00 8.33 154 THR A CA 1
ATOM 735 C C . THR A 1 154 ? 214.740 51.426 179.899 1.00 10.13 154 THR A C 1
ATOM 736 O O . THR A 1 154 ? 213.578 51.808 180.021 1.00 9.34 154 THR A O 1
ATOM 740 N N . ASP A 1 155 ? 215.097 50.150 179.811 1.00 10.62 155 ASP A N 1
ATOM 741 C CA . ASP A 1 155 ? 214.136 49.052 179.884 1.00 12.85 155 ASP A CA 1
ATOM 742 C C . ASP A 1 155 ? 214.248 48.371 181.273 1.00 12.25 155 ASP A C 1
ATOM 743 O O . ASP A 1 155 ? 213.477 47.418 181.561 1.00 12.73 155 ASP A O 1
ATOM 748 N N . LEU A 1 156 ? 215.188 48.834 182.121 1.00 10.03 156 LEU A N 1
ATOM 749 C CA . LEU A 1 156 ? 215.323 48.240 183.470 1.00 7.83 156 LEU A CA 1
ATOM 750 C C . LEU A 1 156 ? 214.050 48.508 184.261 1.00 8.63 156 LEU A C 1
ATOM 751 O O . LEU A 1 156 ? 213.448 49.615 184.179 1.00 6.79 156 LEU A O 1
ATOM 756 N N . PRO A 1 157 ? 213.636 47.520 185.064 1.00 8.45 157 PRO A N 1
ATOM 757 C CA . PRO A 1 157 ? 212.432 47.654 185.893 1.00 8.46 157 PRO A CA 1
ATOM 758 C C . PRO A 1 157 ? 212.781 48.696 186.980 1.00 8.06 157 PRO A C 1
ATOM 759 O O . PRO A 1 157 ? 213.975 48.924 187.281 1.00 8.87 157 PRO A O 1
ATOM 763 N N . PHE A 1 158 ? 211.756 49.328 187.546 1.00 8.97 158 PHE A N 1
ATOM 764 C CA . PHE A 1 158 ? 211.956 50.356 188.548 1.00 8.37 158 PHE A CA 1
ATOM 765 C C . PHE A 1 158 ? 211.583 49.931 189.965 1.00 9.13 158 PHE A C 1
ATOM 766 O O . PHE A 1 158 ? 210.859 48.982 190.148 1.00 10.89 158 PHE A O 1
ATOM 774 N N . ILE A 1 159 ? 212.153 50.625 190.944 1.00 9.99 159 ILE A N 1
ATOM 775 C CA . ILE A 1 159 ? 211.783 50.478 192.343 1.00 9.81 159 ILE A CA 1
ATOM 776 C C . ILE A 1 159 ? 211.281 51.930 192.510 1.00 9.92 159 ILE A C 1
ATOM 777 O O . ILE A 1 159 ? 212.013 52.895 192.162 1.00 7.70 159 ILE A O 1
ATOM 782 N N . LEU A 1 160 ? 210.029 52.073 192.945 1.00 10.21 160 LEU A N 1
ATOM 783 C CA . LEU A 1 160 ? 209.446 53.399 193.164 1.00 10.97 160 LEU A CA 1
ATOM 784 C C . LEU A 1 160 ? 209.416 53.727 194.655 1.00 9.46 160 LEU A C 1
ATOM 785 O O . LEU A 1 160 ? 208.603 53.199 195.418 1.00 8.26 160 LEU A O 1
ATOM 790 N N . ILE A 1 161 ? 210.321 54.624 195.025 1.00 10.41 161 ILE A N 1
ATOM 791 C CA . ILE A 1 161 ? 210.503 55.139 196.370 1.00 9.90 161 ILE A CA 1
ATOM 792 C C . ILE A 1 161 ? 209.734 56.438 196.538 1.00 9.72 161 ILE A C 1
ATOM 793 O O . ILE A 1 161 ? 210.113 57.483 196.027 1.00 10.58 161 ILE A O 1
ATOM 798 N N . GLY A 1 162 ? 208.630 56.404 197.251 1.00 10.61 162 GLY A N 1
ATOM 799 C CA . GLY A 1 162 ? 207.923 57.662 197.408 1.00 11.56 162 GLY A CA 1
ATOM 800 C C . GLY A 1 162 ? 206.683 57.516 198.246 1.00 10.95 162 GLY A C 1
ATOM 801 O O . GLY A 1 162 ? 206.390 56.415 198.727 1.00 10.07 162 GLY A O 1
ATOM 802 N N . THR A 1 163 ? 205.972 58.629 198.442 1.00 9.92 163 THR A N 1
ATOM 803 C CA . THR A 1 163 ? 204.752 58.564 199.216 1.00 10.25 163 THR A CA 1
ATOM 804 C C . THR A 1 163 ? 203.674 57.891 198.381 1.00 9.69 163 THR A C 1
ATOM 805 O O . THR A 1 163 ? 203.780 57.745 197.174 1.00 6.32 163 THR A O 1
ATOM 809 N N . PRO A 1 164 ? 202.590 57.510 199.033 1.00 10.28 164 PRO A N 1
ATOM 810 C CA . PRO A 1 164 ? 201.478 56.853 198.326 1.00 10.80 164 PRO A CA 1
ATOM 811 C C . PRO A 1 164 ? 200.947 57.671 197.148 1.00 11.04 164 PRO A C 1
ATOM 812 O O . PRO A 1 164 ? 200.703 57.139 196.083 1.00 11.65 164 PRO A O 1
ATOM 816 N N . GLU A 1 165 ? 200.816 58.981 197.340 1.00 11.51 165 GLU A N 1
ATOM 817 C CA . GLU A 1 165 ? 200.324 59.843 196.274 1.00 11.38 165 GLU A CA 1
ATOM 818 C C . GLU A 1 165 ? 201.330 59.863 195.119 1.00 9.64 165 GLU A C 1
ATOM 819 O O . GLU A 1 165 ? 200.921 59.872 193.958 1.00 9.14 165 GLU A O 1
ATOM 825 N N . GLN A 1 166 ? 202.641 59.866 195.417 1.00 8.46 166 GLN A N 1
ATOM 826 C CA . GLN A 1 166 ? 203.649 59.843 194.336 1.00 8.90 166 GLN A CA 1
ATOM 827 C C . GLN A 1 166 ? 203.611 58.513 193.600 1.00 7.23 166 GLN A C 1
ATOM 828 O O . GLN A 1 166 ? 203.675 58.472 192.378 1.00 6.78 166 GLN A O 1
ATOM 834 N N . LEU A 1 167 ? 203.543 57.414 194.327 1.00 7.31 167 LEU A N 1
ATOM 835 C CA . LEU A 1 167 ? 203.493 56.134 193.621 1.00 9.43 167 LEU A CA 1
ATOM 836 C C . LEU A 1 167 ? 202.224 55.969 192.766 1.00 11.04 167 LEU A C 1
ATOM 837 O O . LEU A 1 167 ? 202.308 55.439 191.634 1.00 10.81 167 LEU A O 1
ATOM 842 N N . ALA A 1 168 ? 201.064 56.433 193.277 1.00 11.47 168 ALA A N 1
ATOM 843 C CA . ALA A 1 168 ? 199.841 56.255 192.524 1.00 12.94 168 ALA A CA 1
ATOM 844 C C . ALA A 1 168 ? 199.841 57.009 191.207 1.00 13.24 168 ALA A C 1
ATOM 845 O O . ALA A 1 168 ? 199.377 56.471 190.205 1.00 15.94 168 ALA A O 1
ATOM 847 N N . ALA A 1 169 ? 200.373 58.237 191.176 1.00 12.02 169 ALA A N 1
ATOM 848 C CA . ALA A 1 169 ? 200.438 58.999 189.914 1.00 9.79 169 ALA A CA 1
ATOM 849 C C . ALA A 1 169 ? 201.362 58.243 188.934 1.00 10.50 169 ALA A C 1
ATOM 850 O O . ALA A 1 169 ? 201.044 58.000 187.746 1.00 10.87 169 ALA A O 1
ATOM 852 N N . ALA A 1 170 ? 202.486 57.825 189.477 1.00 9.14 170 ALA A N 1
ATOM 853 C CA . ALA A 1 170 ? 203.501 57.119 188.741 1.00 9.28 170 ALA A CA 1
ATOM 854 C C . ALA A 1 170 ? 203.034 55.776 188.197 1.00 9.61 170 ALA A C 1
ATOM 855 O O . ALA A 1 170 ? 203.326 55.439 187.043 1.00 9.98 170 ALA A O 1
ATOM 857 N N . LEU A 1 171 ? 202.322 55.009 189.022 1.00 9.12 171 LEU A N 1
ATOM 858 C CA . LEU A 1 171 ? 201.836 53.704 188.602 1.00 10.97 171 LEU A CA 1
ATOM 859 C C . LEU A 1 171 ? 200.834 53.709 187.458 1.00 11.57 171 LEU A C 1
ATOM 860 O O . LEU A 1 171 ? 200.663 52.691 186.783 1.00 10.07 171 LEU A O 1
ATOM 865 N N . GLU A 1 172 ? 200.174 54.844 187.238 1.00 12.61 172 GLU A N 1
ATOM 866 C CA . GLU A 1 172 ? 199.213 54.941 186.130 1.00 12.99 172 GLU A CA 1
ATOM 867 C C . GLU A 1 172 ? 199.901 54.542 184.852 1.00 13.83 172 GLU A C 1
ATOM 868 O O . GLU A 1 172 ? 199.304 53.868 184.018 1.00 13.01 172 GLU A O 1
ATOM 874 N N . THR A 1 173 ? 201.165 54.948 184.691 1.00 13.38 173 THR A N 1
ATOM 875 C CA . THR A 1 173 ? 201.915 54.563 183.489 1.00 14.27 173 THR A CA 1
ATOM 876 C C . THR A 1 173 ? 202.958 53.466 183.784 1.00 12.96 173 THR A C 1
ATOM 877 O O . THR A 1 173 ? 203.141 52.538 182.966 1.00 12.84 173 THR A O 1
ATOM 879 N N . GLU A 1 174 ? 203.593 53.528 184.952 1.00 11.30 174 GLU A N 1
ATOM 880 C CA . GLU A 1 174 ? 204.633 52.535 185.286 1.00 10.92 174 GLU A CA 1
ATOM 881 C C . GLU A 1 174 ? 204.156 51.152 185.751 1.00 11.33 174 GLU A C 1
ATOM 882 O O . GLU A 1 174 ? 204.912 50.162 185.674 1.00 11.71 174 GLU A O 1
ATOM 888 N N . GLY A 1 175 ? 202.927 51.073 186.259 1.00 11.72 175 GLY A N 1
ATOM 889 C CA . GLY A 1 175 ? 202.395 49.797 186.738 1.00 12.20 175 GLY A CA 1
ATOM 890 C C . GLY A 1 175 ? 202.536 48.628 185.761 1.00 12.56 175 GLY A C 1
ATOM 891 O O . GLY A 1 175 ? 202.796 47.468 186.133 1.00 11.39 175 GLY A O 1
ATOM 892 N N . ALA A 1 176 ? 202.344 48.952 184.493 1.00 12.47 176 ALA A N 1
ATOM 893 C CA . ALA A 1 176 ? 202.459 48.013 183.407 1.00 12.03 176 ALA A CA 1
ATOM 894 C C . ALA A 1 176 ? 203.839 47.343 183.442 1.00 12.62 176 ALA A C 1
ATOM 895 O O . ALA A 1 176 ? 203.983 46.227 182.959 1.00 12.70 176 ALA A O 1
ATOM 897 N N . ASN A 1 177 ? 204.842 48.042 183.981 1.00 10.75 177 ASN A N 1
ATOM 898 C CA . ASN A 1 177 ? 206.223 47.535 184.006 1.00 10.88 177 ASN A CA 1
ATOM 899 C C . ASN A 1 177 ? 206.642 46.789 185.249 1.00 10.26 177 ASN A C 1
ATOM 900 O O . ASN A 1 177 ? 207.843 46.556 185.491 1.00 13.07 177 ASN A O 1
ATOM 905 N N . ASN A 1 178 ? 205.640 46.417 186.020 1.00 8.23 178 ASN A N 1
ATOM 906 C CA . ASN A 1 178 ? 205.768 45.663 187.255 1.00 8.52 178 ASN A CA 1
ATOM 907 C C . ASN A 1 178 ? 206.802 46.136 188.261 1.00 7.18 178 ASN A C 1
ATOM 908 O O . ASN A 1 178 ? 207.595 45.329 188.763 1.00 8.56 178 ASN A O 1
ATOM 913 N N . PRO A 1 179 ? 206.790 47.439 188.617 1.00 7.36 179 PRO A N 1
ATOM 914 C CA . PRO A 1 179 ? 207.777 47.958 189.579 1.00 7.38 179 PRO A CA 1
ATOM 915 C C . PRO A 1 179 ? 207.573 47.472 191.005 1.00 6.90 179 PRO A C 1
ATOM 916 O O . PRO A 1 179 ? 206.474 46.992 191.384 1.00 7.79 179 PRO A O 1
ATOM 920 N N . LEU A 1 180 ? 208.641 47.620 191.794 1.00 7.95 180 LEU A N 1
ATOM 921 C CA . LEU A 1 180 ? 208.610 47.287 193.212 1.00 6.11 180 LEU A CA 1
ATOM 922 C C . LEU A 1 180 ? 208.263 48.600 193.906 1.00 7.37 180 LEU A C 1
ATOM 923 O O . LEU A 1 180 ? 208.938 49.633 193.669 1.00 7.21 180 LEU A O 1
ATOM 928 N N . LEU A 1 181 ? 207.212 48.565 194.734 1.00 7.23 181 LEU A N 1
ATOM 929 C CA . LEU A 1 181 ? 206.799 49.749 195.483 1.00 8.17 181 LEU A CA 1
ATOM 930 C C . LEU A 1 181 ? 207.624 49.850 196.749 1.00 8.83 181 LEU A C 1
ATOM 931 O O . LEU A 1 181 ? 207.812 48.855 197.508 1.00 8.90 181 LEU A O 1
ATOM 936 N N . TYR A 1 182 ? 208.120 51.037 197.007 1.00 11.31 182 TYR A N 1
ATOM 937 C CA . TYR A 1 182 ? 208.889 51.143 198.209 1.00 14.02 182 TYR A CA 1
ATOM 938 C C . TYR A 1 182 ? 208.328 51.932 199.337 1.00 16.76 182 TYR A C 1
ATOM 939 O O . TYR A 1 182 ? 208.201 53.163 199.296 1.00 16.67 182 TYR A O 1
ATOM 948 N N . ALA A 1 183 ? 208.045 51.110 200.339 1.00 19.09 183 ALA A N 1
ATOM 949 C CA . ALA A 1 183 ? 207.650 51.476 201.620 1.00 19.69 183 ALA A CA 1
ATOM 950 C C . ALA A 1 183 ? 206.234 51.408 202.098 1.00 17.29 183 ALA A C 1
ATOM 951 O O . ALA A 1 183 ? 205.589 52.428 202.159 1.00 17.24 183 ALA A O 1
ATOM 953 N N . ALA A 1 184 ? 205.775 50.195 202.426 1.00 17.04 184 ALA A N 1
ATOM 954 C CA . ALA A 1 184 ? 204.498 50.006 203.128 1.00 15.18 184 ALA A CA 1
ATOM 955 C C . ALA A 1 184 ? 205.155 50.130 204.528 1.00 16.78 184 ALA A C 1
ATOM 956 O O . ALA A 1 184 ? 206.109 49.394 204.861 1.00 14.80 184 ALA A O 1
ATOM 958 N N . THR A 1 185 ? 204.684 51.068 205.327 1.00 16.14 185 THR A N 1
ATOM 959 C CA . THR A 1 185 ? 205.243 51.261 206.654 1.00 17.42 185 THR A CA 1
ATOM 960 C C . THR A 1 185 ? 204.098 51.178 207.660 1.00 18.00 185 THR A C 1
ATOM 961 O O . THR A 1 185 ? 202.911 51.089 207.265 1.00 14.60 185 THR A O 1
ATOM 965 N N . ALA A 1 186 ? 204.453 51.222 208.946 1.00 18.90 186 ALA A N 1
ATOM 966 C CA . ALA A 1 186 ? 203.476 51.151 210.016 1.00 21.36 186 ALA A CA 1
ATOM 967 C C . ALA A 1 186 ? 202.386 52.198 209.867 1.00 23.15 186 ALA A C 1
ATOM 968 O O . ALA A 1 186 ? 201.245 51.960 210.241 1.00 24.10 186 ALA A O 1
ATOM 970 N N . ASP A 1 187 ? 202.712 53.363 209.331 1.00 25.63 187 ASP A N 1
ATOM 971 C CA . ASP A 1 187 ? 201.668 54.369 209.217 1.00 28.24 187 ASP A CA 1
ATOM 972 C C . ASP A 1 187 ? 201.087 54.660 207.839 1.00 26.77 187 ASP A C 1
ATOM 973 O O . ASP A 1 187 ? 200.225 55.540 207.721 1.00 27.59 187 ASP A O 1
ATOM 978 N N . ASN A 1 188 ? 201.513 53.921 206.809 1.00 22.61 188 ASN A N 1
ATOM 979 C CA . ASN A 1 188 ? 200.952 54.140 205.471 1.00 19.86 188 ASN A CA 1
ATOM 980 C C . ASN A 1 188 ? 200.613 52.789 204.846 1.00 19.30 188 ASN A C 1
ATOM 981 O O . ASN A 1 188 ? 200.074 52.721 203.748 1.00 18.24 188 ASN A O 1
ATOM 986 N N . TYR A 1 189 ? 200.930 51.707 205.548 1.00 21.88 189 TYR A N 1
ATOM 987 C CA . TYR A 1 189 ? 200.725 50.382 204.982 1.00 23.11 189 TYR A CA 1
ATOM 988 C C . TYR A 1 189 ? 199.363 50.137 204.387 1.00 24.72 189 TYR A C 1
ATOM 989 O O . TYR A 1 189 ? 199.257 49.430 203.391 1.00 23.14 189 TYR A O 1
ATOM 998 N N . GLU A 1 190 ? 198.315 50.718 204.964 1.00 26.24 190 GLU A N 1
ATOM 999 C CA . GLU A 1 190 ? 196.988 50.517 204.383 1.00 29.04 190 GLU A CA 1
ATOM 1000 C C . GLU A 1 190 ? 196.832 51.145 203.012 1.00 28.29 190 GLU A C 1
ATOM 1001 O O . GLU A 1 190 ? 196.242 50.533 202.134 1.00 28.07 190 GLU A O 1
ATOM 1007 N N . GLN A 1 191 ? 197.354 52.353 202.816 1.00 27.20 191 GLN A N 1
ATOM 1008 C CA . GLN A 1 191 ? 197.240 53.001 201.513 1.00 26.69 191 GLN A CA 1
ATOM 1009 C C . GLN A 1 191 ? 198.138 52.319 200.498 1.00 23.94 191 GLN A C 1
ATOM 1010 O O . GLN A 1 191 ? 197.798 52.255 199.327 1.00 22.18 191 GLN A O 1
ATOM 1016 N N . MET A 1 192 ? 199.284 51.821 200.954 1.00 19.76 192 MET A N 1
ATOM 1017 C CA . MET A 1 192 ? 200.227 51.136 200.088 1.00 17.63 192 MET A CA 1
ATOM 1018 C C . MET A 1 192 ? 199.698 49.787 199.649 1.00 16.49 192 MET A C 1
ATOM 1019 O O . MET A 1 192 ? 199.837 49.410 198.514 1.00 16.87 192 MET A O 1
ATOM 1024 N N . VAL A 1 193 ? 199.088 49.053 200.564 1.00 15.77 193 VAL A N 1
ATOM 1025 C CA . VAL A 1 193 ? 198.570 47.742 200.202 1.00 14.98 193 VAL A CA 1
ATOM 1026 C C . VAL A 1 193 ? 197.461 47.911 199.167 1.00 15.09 193 VAL A C 1
ATOM 1027 O O . VAL A 1 193 ? 197.305 47.085 198.272 1.00 14.09 193 VAL A O 1
ATOM 1031 N N . GLU A 1 194 ? 196.696 48.990 199.281 1.00 14.90 194 GLU A N 1
ATOM 1032 C CA . GLU A 1 194 ? 195.607 49.203 198.328 1.00 15.13 194 GLU A CA 1
ATOM 1033 C C . GLU A 1 194 ? 196.171 49.450 196.913 1.00 13.67 194 GLU A C 1
ATOM 1034 O O . GLU A 1 194 ? 195.643 48.925 195.932 1.00 9.38 194 GLU A O 1
ATOM 1040 N N . LEU A 1 195 ? 197.251 50.238 196.808 1.00 13.94 195 LEU A N 1
ATOM 1041 C CA . LEU A 1 195 ? 197.865 50.529 195.525 1.00 13.42 195 LEU A CA 1
ATOM 1042 C C . LEU A 1 195 ? 198.482 49.225 194.998 1.00 14.85 195 LEU A C 1
ATOM 1043 O O . LEU A 1 195 ? 198.398 48.895 193.795 1.00 12.72 195 LEU A O 1
ATOM 1048 N N . ALA A 1 196 ? 199.113 48.474 195.900 1.00 13.80 196 ALA A N 1
ATOM 1049 C CA . ALA A 1 196 ? 199.793 47.271 195.444 1.00 14.67 196 ALA A CA 1
ATOM 1050 C C . ALA A 1 196 ? 198.773 46.314 194.895 1.00 14.31 196 ALA A C 1
ATOM 1051 O O . ALA A 1 196 ? 199.010 45.704 193.866 1.00 15.55 196 ALA A O 1
ATOM 1053 N N . LYS A 1 197 ? 197.631 46.211 195.559 1.00 14.17 197 LYS A N 1
ATOM 1054 C CA . LYS A 1 197 ? 196.616 45.277 195.079 1.00 15.64 197 LYS A CA 1
ATOM 1055 C C . LYS A 1 197 ? 196.076 45.718 193.725 1.00 14.56 197 LYS A C 1
ATOM 1056 O O . LYS A 1 197 ? 195.990 44.907 192.839 1.00 14.08 197 LYS A O 1
ATOM 1062 N N . LYS A 1 198 ? 195.731 46.996 193.559 1.00 14.71 198 LYS A N 1
ATOM 1063 C CA . LYS A 1 198 ? 195.209 47.497 192.268 1.00 16.33 198 LYS A CA 1
ATOM 1064 C C . LYS A 1 198 ? 196.115 47.131 191.068 1.00 15.29 198 LYS A C 1
ATOM 1065 O O . LYS A 1 198 ? 195.637 46.709 190.013 1.00 14.40 198 LYS A O 1
ATOM 1071 N N . TYR A 1 199 ? 197.428 47.262 191.248 1.00 12.60 199 TYR A N 1
ATOM 1072 C CA . TYR A 1 199 ? 198.346 46.955 190.200 1.00 11.44 199 TYR A CA 1
ATOM 1073 C C . TYR A 1 199 ? 198.980 45.587 190.363 1.00 12.90 199 TYR A C 1
ATOM 1074 O O . TYR A 1 199 ? 199.697 45.140 189.483 1.00 11.35 199 TYR A O 1
ATOM 1083 N N . ASN A 1 200 ? 198.677 44.890 191.458 1.00 13.37 200 ASN A N 1
ATOM 1084 C CA . ASN A 1 200 ? 199.294 43.582 191.706 1.00 12.72 200 ASN A CA 1
ATOM 1085 C C . ASN A 1 200 ? 200.811 43.674 191.460 1.00 12.67 200 ASN A C 1
ATOM 1086 O O . ASN A 1 200 ? 201.387 42.904 190.689 1.00 14.05 200 ASN A O 1
ATOM 1091 N N . VAL A 1 201 ? 201.445 44.626 192.131 1.00 10.27 201 VAL A N 1
ATOM 1092 C CA . VAL A 1 201 ? 202.886 44.865 191.991 1.00 9.81 201 VAL A CA 1
ATOM 1093 C C . VAL A 1 201 ? 203.568 44.492 193.308 1.00 6.89 201 VAL A C 1
ATOM 1094 O O . VAL A 1 201 ? 202.968 44.589 194.342 1.00 6.99 201 VAL A O 1
ATOM 1098 N N . PRO A 1 202 ? 204.856 44.104 193.274 1.00 8.76 202 PRO A N 1
ATOM 1099 C CA . PRO A 1 202 ? 205.494 43.738 194.544 1.00 7.48 202 PRO A CA 1
ATOM 1100 C C . PRO A 1 202 ? 205.591 44.955 195.464 1.00 9.93 202 PRO A C 1
ATOM 1101 O O . PRO A 1 202 ? 205.676 46.108 195.019 1.00 9.91 202 PRO A O 1
ATOM 1105 N N . LEU A 1 203 ? 205.562 44.682 196.758 1.00 9.84 203 LEU A N 1
ATOM 1106 C CA . LEU A 1 203 ? 205.538 45.732 197.759 1.00 11.01 203 LEU A CA 1
ATOM 1107 C C . LEU A 1 203 ? 206.591 45.499 198.852 1.00 10.95 203 LEU A C 1
ATOM 1108 O O . LEU A 1 203 ? 206.644 44.401 199.447 1.00 9.02 203 LEU A O 1
ATOM 1113 N N . THR A 1 204 ? 207.435 46.504 199.085 1.00 10.08 204 THR A N 1
ATOM 1114 C CA . THR A 1 204 ? 208.448 46.397 200.147 1.00 9.37 204 THR A CA 1
ATOM 1115 C C . THR A 1 204 ? 207.700 46.701 201.439 1.00 9.11 204 THR A C 1
ATOM 1116 O O . THR A 1 204 ? 206.906 47.641 201.471 1.00 12.07 204 THR A O 1
ATOM 1120 N N . VAL A 1 205 ? 207.907 45.902 202.484 1.00 9.84 205 VAL A N 1
ATOM 1121 C CA . VAL A 1 205 ? 207.312 46.151 203.795 1.00 8.06 205 VAL A CA 1
ATOM 1122 C C . VAL A 1 205 ? 208.519 46.609 204.599 1.00 9.10 205 VAL A C 1
ATOM 1123 O O . VAL A 1 205 ? 209.510 45.866 204.730 1.00 11.20 205 VAL A O 1
ATOM 1127 N N . SER A 1 206 ? 208.451 47.845 205.086 1.00 10.54 206 SER A N 1
ATOM 1128 C CA . SER A 1 206 ? 209.581 48.482 205.798 1.00 10.35 206 SER A CA 1
ATOM 1129 C C . SER A 1 206 ? 209.311 48.882 207.235 1.00 11.54 206 SER A C 1
ATOM 1130 O O . SER A 1 206 ? 208.357 49.616 207.520 1.00 12.48 206 SER A O 1
ATOM 1133 N N . ALA A 1 207 ? 210.156 48.354 208.143 1.00 11.55 207 ALA A N 1
ATOM 1134 C CA . ALA A 1 207 ? 210.066 48.596 209.563 1.00 11.13 207 ALA A CA 1
ATOM 1135 C C . ALA A 1 207 ? 211.423 48.413 210.275 1.00 11.47 207 ALA A C 1
ATOM 1136 O O . ALA A 1 207 ? 212.275 47.635 209.835 1.00 8.50 207 ALA A O 1
ATOM 1138 N N . LYS A 1 208 ? 211.613 49.121 211.385 1.00 12.45 208 LYS A N 1
ATOM 1139 C CA . LYS A 1 208 ? 212.880 49.050 212.102 1.00 13.45 208 LYS A CA 1
ATOM 1140 C C . LYS A 1 208 ? 212.914 47.833 213.028 1.00 12.39 208 LYS A C 1
ATOM 1141 O O . LYS A 1 208 ? 212.152 47.753 213.984 1.00 13.30 208 LYS A O 1
ATOM 1147 N N . GLY A 1 209 ? 213.800 46.881 212.754 1.00 14.69 209 GLY A N 1
ATOM 1148 C CA . GLY A 1 209 ? 213.897 45.692 213.593 1.00 12.21 209 GLY A CA 1
ATOM 1149 C C . GLY A 1 209 ? 213.058 44.502 213.179 1.00 10.75 209 GLY A C 1
ATOM 1150 O O . GLY A 1 209 ? 212.080 44.604 212.452 1.00 10.71 209 GLY A O 1
ATOM 1151 N N . LEU A 1 210 ? 213.414 43.346 213.721 1.00 9.54 210 LEU A N 1
ATOM 1152 C CA . LEU A 1 210 ? 212.741 42.127 213.344 1.00 8.32 210 LEU A CA 1
ATOM 1153 C C . LEU A 1 210 ? 211.313 42.057 213.848 1.00 9.92 210 LEU A C 1
ATOM 1154 O O . LEU A 1 210 ? 210.431 41.600 213.104 1.00 7.12 210 LEU A O 1
ATOM 1159 N N . ASP A 1 211 ? 211.086 42.492 215.103 1.00 10.30 211 ASP A N 1
ATOM 1160 C CA . ASP A 1 211 ? 209.742 42.443 215.723 1.00 11.49 211 ASP A CA 1
ATOM 1161 C C . ASP A 1 211 ? 208.761 43.312 214.944 1.00 12.25 211 ASP A C 1
ATOM 1162 O O . ASP A 1 211 ? 207.715 42.840 214.509 1.00 12.13 211 ASP A O 1
ATOM 1167 N N . ALA A 1 212 ? 209.095 44.586 214.781 1.00 12.00 212 ALA A N 1
ATOM 1168 C CA . ALA A 1 212 ? 208.211 45.481 214.050 1.00 12.85 212 ALA A CA 1
ATOM 1169 C C . ALA A 1 212 ? 207.974 44.931 212.645 1.00 13.22 212 ALA A C 1
ATOM 1170 O O . ALA A 1 212 ? 206.836 44.871 212.172 1.00 14.29 212 ALA A O 1
ATOM 1172 N N . LEU A 1 213 ? 209.052 44.521 211.986 1.00 11.76 213 LEU A N 1
ATOM 1173 C CA . LEU A 1 213 ? 208.936 44.028 210.628 1.00 12.20 213 LEU A CA 1
ATOM 1174 C C . LEU A 1 213 ? 207.955 42.872 210.499 1.00 12.07 213 LEU A C 1
ATOM 1175 O O . LEU A 1 213 ? 207.015 42.895 209.689 1.00 12.54 213 LEU A O 1
ATOM 1180 N N . ALA A 1 214 ? 208.166 41.859 211.311 1.00 10.99 214 ALA A N 1
ATOM 1181 C CA . ALA A 1 214 ? 207.301 40.688 211.299 1.00 10.45 214 ALA A CA 1
ATOM 1182 C C . ALA A 1 214 ? 205.817 41.044 211.577 1.00 11.13 214 ALA A C 1
ATOM 1183 O O . ALA A 1 214 ? 204.891 40.441 211.013 1.00 11.00 214 ALA A O 1
ATOM 1185 N N . GLU A 1 215 ? 205.589 42.011 212.451 1.00 11.85 215 GLU A N 1
ATOM 1186 C CA . GLU A 1 215 ? 204.236 42.388 212.759 1.00 16.04 215 GLU A CA 1
ATOM 1187 C C . GLU A 1 215 ? 203.592 43.117 211.598 1.00 14.68 215 GLU A C 1
ATOM 1188 O O . GLU A 1 215 ? 202.438 42.917 211.310 1.00 13.46 215 GLU A O 1
ATOM 1194 N N . LEU A 1 216 ? 204.350 43.966 210.923 1.00 16.13 216 LEU A N 1
ATOM 1195 C CA . LEU A 1 216 ? 203.793 44.707 209.799 1.00 15.63 216 LEU A CA 1
ATOM 1196 C C . LEU A 1 216 ? 203.459 43.720 208.679 1.00 15.90 216 LEU A C 1
ATOM 1197 O O . LEU A 1 216 ? 202.408 43.830 207.981 1.00 16.47 216 LEU A O 1
ATOM 1202 N N . VAL A 1 217 ? 204.363 42.759 208.503 1.00 15.14 217 VAL A N 1
ATOM 1203 C CA . VAL A 1 217 ? 204.158 41.756 207.484 1.00 15.34 217 VAL A CA 1
ATOM 1204 C C . VAL A 1 217 ? 202.877 40.983 207.776 1.00 16.02 217 VAL A C 1
ATOM 1205 O O . VAL A 1 217 ? 202.099 40.729 206.858 1.00 14.10 217 VAL A O 1
ATOM 1209 N N . GLN A 1 218 ? 202.649 40.637 209.043 1.00 17.45 218 GLN A N 1
ATOM 1210 C CA . GLN A 1 218 ? 201.450 39.908 209.403 1.00 20.38 218 GLN A CA 1
ATOM 1211 C C . GLN A 1 218 ? 200.212 40.764 209.162 1.00 19.40 218 GLN A C 1
ATOM 1212 O O . GLN A 1 218 ? 199.179 40.262 208.713 1.00 21.21 218 GLN A O 1
ATOM 1218 N N . LYS A 1 219 ? 200.302 42.053 209.439 1.00 19.73 219 LYS A N 1
ATOM 1219 C CA . LYS A 1 219 ? 199.151 42.925 209.210 1.00 20.35 219 LYS A CA 1
ATOM 1220 C C . LYS A 1 219 ? 198.858 42.986 207.707 1.00 18.89 219 LYS A C 1
ATOM 1221 O O . LYS A 1 219 ? 197.704 42.908 207.269 1.00 17.93 219 LYS A O 1
ATOM 1227 N N . ILE A 1 220 ? 199.905 43.131 206.908 1.00 15.98 220 ILE A N 1
ATOM 1228 C CA . ILE A 1 220 ? 199.693 43.230 205.481 1.00 14.10 220 ILE A CA 1
ATOM 1229 C C . ILE A 1 220 ? 199.207 41.902 204.902 1.00 15.51 220 ILE A C 1
ATOM 1230 O O . ILE A 1 220 ? 198.387 41.885 203.952 1.00 12.73 220 ILE A O 1
ATOM 1235 N N . THR A 1 221 ? 199.709 40.788 205.439 1.00 15.13 221 THR A N 1
ATOM 1236 C CA . THR A 1 221 ? 199.292 39.520 204.869 1.00 18.01 221 THR A CA 1
ATOM 1237 C C . THR A 1 221 ? 197.887 39.194 205.369 1.00 18.80 221 THR A C 1
ATOM 1238 O O . THR A 1 221 ? 197.185 38.375 204.769 1.00 19.22 221 THR A O 1
ATOM 1242 N N . ALA A 1 222 ? 197.491 39.853 206.456 1.00 17.04 222 ALA A N 1
ATOM 1243 C CA . ALA A 1 222 ? 196.165 39.675 207.024 1.00 19.04 222 ALA A CA 1
ATOM 1244 C C . ALA A 1 222 ? 195.233 40.443 206.057 1.00 19.78 222 ALA A C 1
ATOM 1245 O O . ALA A 1 222 ? 194.116 40.029 205.818 1.00 20.61 222 ALA A O 1
ATOM 1247 N N . LEU A 1 223 ? 195.713 41.554 205.497 1.00 19.79 223 LEU A N 1
ATOM 1248 C CA . LEU A 1 223 ? 194.934 42.317 204.534 1.00 20.54 223 LEU A CA 1
ATOM 1249 C C . LEU A 1 223 ? 194.861 41.615 203.165 1.00 22.71 223 LEU A C 1
ATOM 1250 O O . LEU A 1 223 ? 194.307 42.173 202.230 1.00 22.18 223 LEU A O 1
ATOM 1255 N N . GLY A 1 224 ? 195.457 40.419 203.047 1.00 23.29 224 GLY A N 1
ATOM 1256 C CA . GLY A 1 224 ? 195.422 39.661 201.801 1.00 22.52 224 GLY A CA 1
ATOM 1257 C C . GLY A 1 224 ? 196.505 39.845 200.745 1.00 21.88 224 GLY A C 1
ATOM 1258 O O . GLY A 1 224 ? 196.331 39.428 199.592 1.00 22.48 224 GLY A O 1
ATOM 1259 N N . TYR A 1 225 ? 197.621 40.462 201.082 1.00 19.21 225 TYR A N 1
ATOM 1260 C CA . TYR A 1 225 ? 198.629 40.633 200.051 1.00 18.41 225 TYR A CA 1
ATOM 1261 C C . TYR A 1 225 ? 199.910 39.966 200.524 1.00 17.84 225 TYR A C 1
ATOM 1262 O O . TYR A 1 225 ? 200.326 40.166 201.675 1.00 19.28 225 TYR A O 1
ATOM 1271 N N . LYS A 1 226 ? 200.524 39.191 199.635 1.00 15.88 226 LYS A N 1
ATOM 1272 C CA . LYS A 1 226 ? 201.721 38.448 199.946 1.00 16.44 226 LYS A CA 1
ATOM 1273 C C . LYS A 1 226 ? 202.866 38.557 198.915 1.00 14.55 226 LYS A C 1
ATOM 1274 O O . LYS A 1 226 ? 203.839 37.797 198.982 1.00 15.03 226 LYS A O 1
ATOM 1280 N N . ASN A 1 227 ? 202.766 39.520 197.997 1.00 13.58 227 ASN A N 1
ATOM 1281 C CA . ASN A 1 227 ? 203.780 39.735 196.961 1.00 12.53 227 ASN A CA 1
ATOM 1282 C C . ASN A 1 227 ? 204.743 40.746 197.622 1.00 12.30 227 ASN A C 1
ATOM 1283 O O . ASN A 1 227 ? 204.747 41.946 197.283 1.00 9.32 227 ASN A O 1
ATOM 1288 N N . LEU A 1 228 ? 205.578 40.257 198.536 1.00 9.87 228 LEU A N 1
ATOM 1289 C CA . LEU A 1 228 ? 206.403 41.187 199.302 1.00 10.04 228 LEU A CA 1
ATOM 1290 C C . LEU A 1 228 ? 207.914 41.090 199.267 1.00 11.22 228 LEU A C 1
ATOM 1291 O O . LEU A 1 228 ? 208.473 40.058 198.893 1.00 9.86 228 LEU A O 1
ATOM 1296 N N . ILE A 1 229 ? 208.546 42.194 199.658 1.00 9.83 229 ILE A N 1
ATOM 1297 C CA . ILE A 1 229 ? 209.994 42.290 199.798 1.00 11.00 229 ILE A CA 1
ATOM 1298 C C . ILE A 1 229 ? 210.162 42.872 201.221 1.00 12.27 229 ILE A C 1
ATOM 1299 O O . ILE A 1 229 ? 209.350 43.684 201.671 1.00 13.45 229 ILE A O 1
ATOM 1304 N N . LEU A 1 230 ? 211.203 42.446 201.938 1.00 12.12 230 LEU A N 1
ATOM 1305 C CA . LEU A 1 230 ? 211.416 42.898 203.300 1.00 11.66 230 LEU A CA 1
ATOM 1306 C C . LEU A 1 230 ? 212.581 43.891 203.521 1.00 12.10 230 LEU A C 1
ATOM 1307 O O . LEU A 1 230 ? 213.674 43.711 202.939 1.00 10.56 230 LEU A O 1
ATOM 1312 N N . ASP A 1 231 ? 212.340 44.919 204.355 1.00 11.33 231 ASP A N 1
ATOM 1313 C CA . ASP A 1 231 ? 213.346 45.915 204.709 1.00 11.88 231 ASP A CA 1
ATOM 1314 C C . ASP A 1 231 ? 213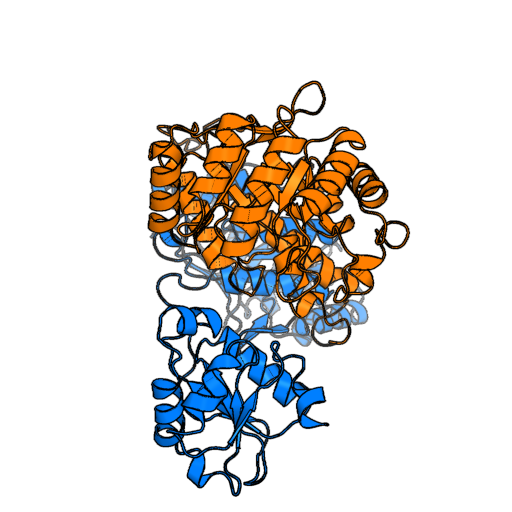.337 46.145 206.226 1.00 11.91 231 ASP A C 1
ATOM 1315 O O . ASP A 1 231 ? 212.489 46.877 206.737 1.00 11.14 231 ASP A O 1
ATOM 1320 N N . PRO A 1 232 ? 214.281 45.522 206.960 1.00 13.71 232 PRO A N 1
ATOM 1321 C CA . PRO A 1 232 ? 214.331 45.682 208.421 1.00 12.19 232 PRO A CA 1
ATOM 1322 C C . PRO A 1 232 ? 215.059 46.950 208.895 1.00 12.07 232 PRO A C 1
ATOM 1323 O O . PRO A 1 232 ? 215.393 47.099 210.080 1.00 14.82 232 PRO A O 1
ATOM 1327 N N . GLN A 1 233 ? 215.296 47.865 207.967 1.00 12.08 233 GLN A N 1
ATOM 1328 C CA . GLN A 1 233 ? 215.923 49.154 208.286 1.00 11.00 233 GLN A CA 1
ATOM 1329 C C . GLN A 1 233 ? 217.198 49.218 209.143 1.00 10.59 233 GLN A C 1
ATOM 1330 O O . GLN A 1 233 ? 217.211 49.909 210.147 1.00 10.64 233 GLN A O 1
ATOM 1336 N N . PRO A 1 234 ? 218.289 48.531 208.735 1.00 9.36 234 PRO A N 1
ATOM 1337 C CA . PRO A 1 234 ? 219.488 48.633 209.561 1.00 10.79 234 PRO A CA 1
ATOM 1338 C C . PRO A 1 234 ? 220.067 50.030 209.472 1.00 12.61 234 PRO A C 1
ATOM 1339 O O . PRO A 1 234 ? 220.043 50.676 208.423 1.00 11.96 234 PRO A O 1
ATOM 1343 N N . GLU A 1 235 ? 220.606 50.471 210.593 1.00 14.58 235 GLU A N 1
ATOM 1344 C CA . GLU A 1 235 ? 221.212 51.767 210.722 1.00 19.48 235 GLU A CA 1
ATOM 1345 C C . GLU A 1 235 ? 222.674 51.627 210.324 1.00 16.24 235 GLU A C 1
ATOM 1346 O O . GLU A 1 235 ? 223.334 52.614 209.995 1.00 17.17 235 GLU A O 1
ATOM 1352 N N . ASN A 1 236 ? 223.192 50.402 210.325 1.00 12.38 236 ASN A N 1
ATOM 1353 C CA . ASN A 1 236 ? 224.581 50.176 209.895 1.00 11.17 236 ASN A CA 1
ATOM 1354 C C . ASN A 1 236 ? 224.735 48.732 209.443 1.00 9.81 236 ASN A C 1
ATOM 1355 O O . ASN A 1 236 ? 223.803 47.934 209.576 1.00 9.07 236 ASN A O 1
ATOM 1360 N N . ILE A 1 237 ? 225.916 48.375 208.944 1.00 10.54 237 ILE A N 1
ATOM 1361 C CA . ILE A 1 237 ? 226.074 47.027 208.427 1.00 8.90 237 ILE A CA 1
ATOM 1362 C C . ILE A 1 237 ? 226.158 45.982 209.516 1.00 9.24 237 ILE A C 1
ATOM 1363 O O . ILE A 1 237 ? 225.981 44.802 209.278 1.00 10.10 237 ILE A O 1
ATOM 1368 N N . SER A 1 238 ? 226.444 46.401 210.738 1.00 10.39 238 SER A N 1
ATOM 1369 C CA . SER A 1 238 ? 226.442 45.437 211.813 1.00 9.23 238 SER A CA 1
ATOM 1370 C C . SER A 1 238 ? 224.980 44.941 211.905 1.00 9.17 238 SER A C 1
ATOM 1371 O O . SER A 1 238 ? 224.692 43.720 211.904 1.00 10.17 238 SER A O 1
ATOM 1374 N N . GLU A 1 239 ? 224.044 45.893 212.006 1.00 8.81 239 GLU A N 1
ATOM 1375 C CA . GLU A 1 239 ? 222.612 45.541 212.060 1.00 7.96 239 GLU A CA 1
ATOM 1376 C C . GLU A 1 239 ? 222.174 44.839 210.784 1.00 7.03 239 GLU A C 1
ATOM 1377 O O . GLU A 1 239 ? 221.360 43.915 210.810 1.00 6.76 239 GLU A O 1
ATOM 1383 N N . GLY A 1 240 ? 222.704 45.294 209.650 1.00 8.33 240 GLY A N 1
ATOM 1384 C CA . GLY A 1 240 ? 222.344 44.676 208.384 1.00 6.16 240 GLY A CA 1
ATOM 1385 C C . GLY A 1 240 ? 222.677 43.187 208.378 1.00 8.19 240 GLY A C 1
ATOM 1386 O O . GLY A 1 240 ? 221.827 42.352 208.048 1.00 6.19 240 GLY A O 1
ATOM 1387 N N . LEU A 1 241 ? 223.916 42.832 208.724 1.00 5.33 241 LEU A N 1
ATOM 1388 C CA . LEU A 1 241 ? 224.293 41.411 208.727 1.00 3.37 241 LEU A CA 1
ATOM 1389 C C . LEU A 1 241 ? 223.384 40.594 209.637 1.00 5.50 241 LEU A C 1
ATOM 1390 O O . LEU A 1 241 ? 222.909 39.511 209.257 1.00 5.45 241 LEU A O 1
ATOM 1395 N N . PHE A 1 242 ? 223.170 41.128 210.843 1.00 6.64 242 PHE A N 1
ATOM 1396 C CA . PHE A 1 242 ? 222.321 40.512 211.846 1.00 8.08 242 PHE A CA 1
ATOM 1397 C C . PHE A 1 242 ? 220.916 40.270 211.260 1.00 8.90 242 PHE A C 1
ATOM 1398 O O . PHE A 1 242 ? 220.396 39.153 211.318 1.00 8.60 242 PHE A O 1
ATOM 1406 N N . TYR A 1 243 ? 220.316 41.321 210.715 1.00 6.70 243 TYR A N 1
ATOM 1407 C CA . TYR A 1 243 ? 218.948 41.203 210.187 1.00 9.32 243 TYR A CA 1
ATOM 1408 C C . TYR A 1 243 ? 218.844 40.211 209.046 1.00 7.97 243 TYR A C 1
ATOM 1409 O O . TYR A 1 243 ? 217.953 39.348 209.063 1.00 7.48 243 TYR A O 1
ATOM 1418 N N . GLN A 1 244 ? 219.774 40.305 208.093 1.00 5.67 244 GLN A N 1
ATOM 1419 C CA . GLN A 1 244 ? 219.751 39.427 206.911 1.00 6.78 244 GLN A CA 1
ATOM 1420 C C . GLN A 1 244 ? 219.899 37.978 207.341 1.00 5.74 244 GLN A C 1
ATOM 1421 O O . GLN A 1 244 ? 219.185 37.098 206.878 1.00 6.36 244 GLN A O 1
ATOM 1427 N N . THR A 1 245 ? 220.809 37.756 208.275 1.00 6.92 245 THR A N 1
ATOM 1428 C CA . THR A 1 245 ? 221.065 36.420 208.748 1.00 5.18 245 THR A CA 1
ATOM 1429 C C . THR A 1 245 ? 219.840 35.876 209.440 1.00 5.49 245 THR A C 1
ATOM 1430 O O . THR A 1 245 ? 219.490 34.740 209.203 1.00 6.39 245 THR A O 1
ATOM 1434 N N . GLN A 1 246 ? 219.142 36.680 210.236 1.00 5.14 246 GLN A N 1
ATOM 1435 C CA . GLN A 1 246 ? 217.996 36.148 210.966 1.00 6.91 246 GLN A CA 1
ATOM 1436 C C . GLN A 1 246 ? 216.799 35.929 210.094 1.00 5.84 246 GLN A C 1
ATOM 1437 O O . GLN A 1 246 ? 216.009 35.007 210.294 1.00 9.02 246 GLN A O 1
ATOM 1443 N N . ILE A 1 247 ? 216.633 36.815 209.145 1.00 5.99 247 ILE A N 1
ATOM 1444 C CA . ILE A 1 247 ? 215.518 36.692 208.244 1.00 4.80 247 ILE A CA 1
ATOM 1445 C C . ILE A 1 247 ? 215.691 35.350 207.518 1.00 5.19 247 ILE A C 1
ATOM 1446 O O . ILE A 1 247 ? 214.778 34.505 207.456 1.00 2.46 247 ILE A O 1
ATOM 1451 N N . ARG A 1 248 ? 216.904 35.141 207.002 1.00 5.75 248 ARG A N 1
ATOM 1452 C CA . ARG A 1 248 ? 217.183 33.935 206.254 1.00 7.01 248 ARG A CA 1
ATOM 1453 C C . ARG A 1 248 ? 217.105 32.678 207.093 1.00 8.62 248 ARG A C 1
ATOM 1454 O O . ARG A 1 248 ? 216.573 31.641 206.631 1.00 9.41 248 ARG A O 1
ATOM 1462 N N . ARG A 1 249 ? 217.632 32.736 208.320 1.00 9.11 249 ARG A N 1
ATOM 1463 C CA . ARG A 1 249 ? 217.551 31.579 209.214 1.00 10.05 249 ARG A CA 1
ATOM 1464 C C . ARG A 1 249 ? 216.135 31.188 209.640 1.00 9.18 249 ARG A C 1
ATOM 1465 O O . ARG A 1 249 ? 215.784 30.008 209.648 1.00 9.14 249 ARG A O 1
ATOM 1473 N N . LEU A 1 250 ? 215.368 32.178 210.072 1.00 8.85 250 LEU A N 1
ATOM 1474 C CA . LEU A 1 250 ? 214.010 31.917 210.540 1.00 11.03 250 LEU A CA 1
ATOM 1475 C C . LEU A 1 250 ? 213.162 31.417 209.407 1.00 10.72 250 LEU A C 1
ATOM 1476 O O . LEU A 1 250 ? 212.319 30.5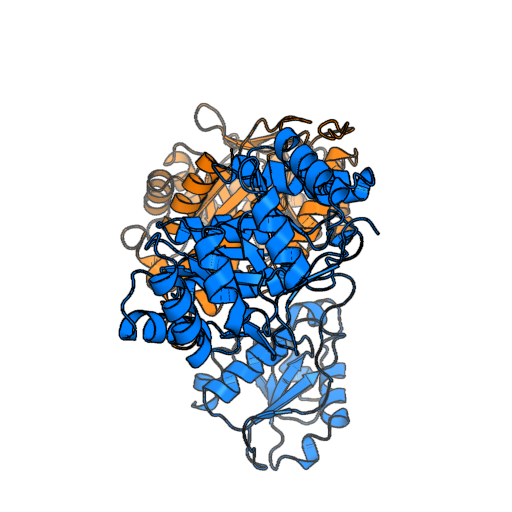66 209.611 1.00 14.72 250 LEU A O 1
ATOM 1481 N N . ALA A 1 251 ? 213.391 31.936 208.212 1.00 11.64 251 ALA A N 1
ATOM 1482 C CA . ALA A 1 251 ? 212.610 31.520 207.035 1.00 12.69 251 ALA A CA 1
ATOM 1483 C C . ALA A 1 251 ? 212.844 30.050 206.707 1.00 13.42 251 ALA A C 1
ATOM 1484 O O . ALA A 1 251 ? 211.919 29.294 206.493 1.00 13.98 251 ALA A O 1
ATOM 1486 N N . ILE A 1 252 ? 214.114 29.681 206.640 1.00 15.12 252 ILE A N 1
ATOM 1487 C CA . ILE A 1 252 ? 214.528 28.342 206.327 1.00 14.85 252 ILE A CA 1
ATOM 1488 C C . ILE A 1 252 ? 214.483 27.325 207.494 1.00 16.08 252 ILE A C 1
ATOM 1489 O O . ILE A 1 252 ? 213.968 26.218 207.335 1.00 15.15 252 ILE A O 1
ATOM 1494 N N . LYS A 1 253 ? 215.051 27.674 208.637 1.00 17.09 253 LYS A N 1
ATOM 1495 C CA . LYS A 1 253 ? 215.124 26.739 209.747 1.00 17.78 253 LYS A CA 1
ATOM 1496 C C . LYS A 1 253 ? 213.866 26.653 210.543 1.00 18.78 253 LYS A C 1
ATOM 1497 O O . LYS A 1 253 ? 213.572 25.619 211.119 1.00 19.18 253 LYS A O 1
ATOM 1503 N N . LYS A 1 254 ? 213.087 27.721 210.565 1.00 19.25 254 LYS A N 1
ATOM 1504 C CA . LYS A 1 254 ? 211.889 27.671 211.371 1.00 20.33 254 LYS A CA 1
ATOM 1505 C C . LYS A 1 254 ? 210.601 27.823 210.591 1.00 21.19 254 LYS A C 1
ATOM 1506 O O . LYS A 1 254 ? 209.536 27.827 211.194 1.00 21.50 254 LYS A O 1
ATOM 1512 N N . LEU A 1 255 ? 210.675 27.946 209.269 1.00 22.53 255 LEU A N 1
ATOM 1513 C CA . LEU A 1 255 ? 209.465 28.138 208.472 1.00 26.70 255 LEU A CA 1
ATOM 1514 C C . LEU A 1 255 ? 208.696 29.373 208.966 1.00 24.00 255 LEU A C 1
ATOM 1515 O O . LEU A 1 255 ? 207.458 29.442 208.863 1.00 23.19 255 LEU A O 1
ATOM 1520 N N . PHE A 1 256 ? 209.423 30.362 209.479 1.00 19.56 256 PHE A N 1
ATOM 1521 C CA . PHE A 1 256 ? 208.779 31.561 209.989 1.00 19.21 256 PHE A CA 1
ATOM 1522 C C . PHE A 1 256 ? 208.185 32.392 208.826 1.00 17.37 256 PHE A C 1
ATOM 1523 O O . PHE A 1 256 ? 208.890 33.115 208.162 1.00 15.40 256 PHE A O 1
ATOM 1531 N N . ARG A 1 257 ? 206.875 32.310 208.636 1.00 16.99 257 ARG A N 1
ATOM 1532 C CA . ARG A 1 257 ? 206.178 32.994 207.531 1.00 19.26 257 ARG A CA 1
ATOM 1533 C C . ARG A 1 257 ? 206.374 34.509 207.329 1.00 16.87 257 ARG A C 1
ATOM 1534 O O . ARG A 1 257 ? 206.606 34.961 206.219 1.00 15.71 257 ARG A O 1
ATOM 1542 N N . PRO A 1 258 ? 206.264 35.321 208.394 1.00 16.39 258 PRO A N 1
ATOM 1543 C CA . PRO A 1 258 ? 206.468 36.733 208.098 1.00 14.26 258 PRO A CA 1
ATOM 1544 C C . PRO A 1 258 ? 207.828 37.017 207.435 1.00 14.74 258 PRO A C 1
ATOM 1545 O O . PRO A 1 258 ? 207.994 38.034 206.786 1.00 13.10 258 PRO A O 1
ATOM 1549 N N . PHE A 1 259 ? 208.800 36.122 207.604 1.00 14.05 259 PHE A N 1
ATOM 1550 C CA . PHE A 1 259 ? 210.126 36.346 207.022 1.00 13.54 259 PHE A CA 1
ATOM 1551 C C . PHE A 1 259 ? 210.404 35.489 205.770 1.00 12.65 259 PHE A C 1
ATOM 1552 O O . PHE A 1 259 ? 211.532 35.461 205.253 1.00 10.99 259 PHE A O 1
ATOM 1560 N N . GLY A 1 260 ? 209.365 34.830 205.280 1.00 10.63 260 GLY A N 1
ATOM 1561 C CA . GLY A 1 260 ? 209.523 33.986 204.113 1.00 12.69 260 GLY A CA 1
ATOM 1562 C C . GLY A 1 260 ? 209.505 34.735 202.781 1.00 13.36 260 GLY A C 1
ATOM 1563 O O . GLY A 1 260 ? 208.884 34.236 201.814 1.00 12.20 260 GLY A O 1
ATOM 1564 N N . TYR A 1 261 ? 210.195 35.887 202.724 1.00 11.82 261 TYR A N 1
ATOM 1565 C CA . TYR A 1 261 ? 210.272 36.738 201.521 1.00 11.48 261 TYR A CA 1
ATOM 1566 C C . TYR A 1 261 ? 211.690 37.316 201.290 1.00 10.85 261 TYR A C 1
ATOM 1567 O O . TYR A 1 261 ? 212.441 37.462 202.233 1.00 9.56 261 TYR A O 1
ATOM 1576 N N . PRO A 1 262 ? 212.051 37.650 200.036 1.00 9.38 262 PRO A N 1
ATOM 1577 C CA . PRO A 1 262 ? 213.370 38.229 199.803 1.00 9.16 262 PRO A CA 1
ATOM 1578 C C . PRO A 1 262 ? 213.397 39.606 200.487 1.00 7.95 262 PRO A C 1
ATOM 1579 O O . PRO A 1 262 ? 212.374 40.282 200.638 1.00 6.58 262 PRO A O 1
ATOM 1583 N N . THR A 1 263 ? 214.614 40.031 200.818 1.00 6.67 263 THR A N 1
ATOM 1584 C CA . THR A 1 263 ? 214.848 41.276 201.486 1.00 5.35 263 THR A CA 1
ATOM 1585 C C . THR A 1 263 ? 215.482 42.237 200.472 1.00 5.20 263 THR A C 1
ATOM 1586 O O . THR A 1 263 ? 216.025 41.841 199.445 1.00 6.03 263 THR A O 1
ATOM 1590 N N . ILE A 1 264 ? 215.438 43.509 200.807 1.00 6.11 264 ILE A N 1
ATOM 1591 C CA . ILE A 1 264 ? 216.078 44.566 200.034 1.00 7.79 264 ILE A CA 1
ATOM 1592 C C . ILE A 1 264 ? 217.046 45.243 201.041 1.00 7.61 264 ILE A C 1
ATOM 1593 O O . ILE A 1 264 ? 216.705 45.403 202.196 1.00 8.40 264 ILE A O 1
ATOM 1598 N N . ALA A 1 265 ? 218.240 45.599 200.587 1.00 8.69 265 ALA A N 1
ATOM 1599 C CA . ALA A 1 265 ? 219.260 46.243 201.415 1.00 6.81 265 ALA A CA 1
ATOM 1600 C C . ALA A 1 265 ? 219.742 47.519 200.746 1.00 7.76 265 ALA A C 1
ATOM 1601 O O . ALA A 1 265 ? 219.693 47.623 199.497 1.00 6.95 265 ALA A O 1
ATOM 1603 N N . PHE A 1 266 ? 220.220 48.488 201.557 1.00 8.11 266 PHE A N 1
ATOM 1604 C CA . PHE A 1 266 ? 220.765 49.714 200.977 1.00 8.29 266 PHE A CA 1
ATOM 1605 C C . PHE A 1 266 ? 222.248 49.905 201.245 1.00 8.32 266 PHE A C 1
ATOM 1606 O O . PHE A 1 266 ? 222.704 49.741 202.363 1.00 7.56 266 PHE A O 1
ATOM 1614 N N . ALA A 1 267 ? 223.002 50.214 200.191 1.00 7.03 267 ALA A N 1
ATOM 1615 C CA . ALA A 1 267 ? 224.442 50.458 200.312 1.00 8.29 267 ALA A CA 1
ATOM 1616 C C . ALA A 1 267 ? 224.733 51.831 199.675 1.00 8.23 267 ALA A C 1
ATOM 1617 O O . ALA A 1 267 ? 225.434 51.933 198.656 1.00 8.24 267 ALA A O 1
ATOM 1619 N N . LEU A 1 268 ? 224.212 52.887 200.295 1.00 8.90 268 LEU A N 1
ATOM 1620 C CA . LEU A 1 268 ? 224.295 54.259 199.757 1.00 9.60 268 LEU A CA 1
ATOM 1621 C C . LEU A 1 268 ? 225.460 55.137 200.207 1.00 10.12 268 LEU A C 1
ATOM 1622 O O . LEU A 1 268 ? 225.557 56.301 199.829 1.00 10.31 268 LEU A O 1
ATOM 1627 N N . ASP A 1 269 ? 226.360 54.576 200.981 1.00 10.52 269 ASP A N 1
ATOM 1628 C CA . ASP A 1 269 ? 227.461 55.370 201.507 1.00 11.97 269 ASP A CA 1
ATOM 1629 C C . ASP A 1 269 ? 228.181 56.243 200.524 1.00 11.01 269 ASP A C 1
ATOM 1630 O O . ASP A 1 269 ? 228.601 55.811 199.462 1.00 10.90 269 ASP A O 1
ATOM 1635 N N . GLU A 1 270 ? 228.380 57.490 200.901 1.00 12.53 270 GLU A N 1
ATOM 1636 C CA . GLU A 1 270 ? 229.053 58.389 199.990 1.00 12.25 270 GLU A CA 1
ATOM 1637 C C . GLU A 1 270 ? 230.548 57.991 199.868 1.00 10.33 270 GLU A C 1
ATOM 1638 O O . GLU A 1 270 ? 231.183 58.357 198.900 1.00 10.42 270 GLU A O 1
ATOM 1644 N N . ASN A 1 271 ? 231.121 57.262 200.843 1.00 9.32 271 ASN A N 1
ATOM 1645 C CA . ASN A 1 271 ? 232.523 56.813 200.722 1.00 6.95 271 ASN A CA 1
ATOM 1646 C C . ASN A 1 271 ? 232.318 55.592 199.837 1.00 6.10 271 ASN A C 1
ATOM 1647 O O . ASN A 1 271 ? 231.711 54.610 200.259 1.00 5.19 271 ASN A O 1
ATOM 1652 N N . PRO A 1 272 ? 232.799 55.635 198.574 1.00 7.39 272 PRO A N 1
ATOM 1653 C CA . PRO A 1 272 ? 232.560 54.460 197.721 1.00 6.71 272 PRO A CA 1
ATOM 1654 C C . PRO A 1 272 ? 233.204 53.136 198.132 1.00 8.17 272 PRO A C 1
ATOM 1655 O O . PRO A 1 272 ? 232.703 52.075 197.794 1.00 7.22 272 PRO A O 1
ATOM 1659 N N . TYR A 1 273 ? 234.312 53.197 198.859 1.00 7.23 273 TYR A N 1
ATOM 1660 C CA . TYR A 1 273 ? 234.948 51.968 199.288 1.00 6.86 273 TYR A CA 1
ATOM 1661 C C . TYR A 1 273 ? 234.003 51.306 200.287 1.00 8.12 273 TYR A C 1
ATOM 1662 O O . TYR A 1 273 ? 233.785 50.080 200.278 1.00 9.34 273 TYR A O 1
ATOM 1671 N N . GLN A 1 274 ? 233.416 52.126 201.137 1.00 6.52 274 GLN A N 1
ATOM 1672 C CA . GLN A 1 274 ? 232.481 51.629 202.124 1.00 6.67 274 GLN A CA 1
ATOM 1673 C C . GLN A 1 274 ? 231.203 51.120 201.481 1.00 6.92 274 GLN A C 1
ATOM 1674 O O . GLN A 1 274 ? 230.716 50.042 201.864 1.00 7.79 274 GLN A O 1
ATOM 1680 N N . ALA A 1 275 ? 230.614 51.853 200.527 1.00 6.97 275 ALA A N 1
ATOM 1681 C CA . ALA A 1 275 ? 229.370 51.361 199.892 1.00 6.58 275 ALA A CA 1
ATOM 1682 C C . ALA A 1 275 ? 229.658 50.008 199.240 1.00 6.02 275 ALA A C 1
ATOM 1683 O O . ALA A 1 275 ? 228.882 49.084 199.384 1.00 8.92 275 ALA A O 1
ATOM 1685 N N . VAL A 1 276 ? 230.785 49.888 198.520 1.00 8.08 276 VAL A N 1
ATOM 1686 C CA . VAL A 1 276 ? 231.137 48.625 197.860 1.00 7.46 276 VAL A CA 1
ATOM 1687 C C . VAL A 1 276 ? 231.274 47.484 198.896 1.00 8.25 276 VAL A C 1
ATOM 1688 O O . VAL A 1 276 ? 230.755 46.352 198.688 1.00 6.11 276 VAL A O 1
ATOM 1692 N N . MET A 1 277 ? 231.972 47.759 200.010 1.00 7.47 277 MET A N 1
ATOM 1693 C CA . MET A 1 277 ? 232.105 46.728 201.015 1.00 6.15 277 MET A CA 1
ATOM 1694 C C . MET A 1 277 ? 230.796 46.374 201.661 1.00 6.48 277 MET A C 1
ATOM 1695 O O . MET A 1 277 ? 230.534 45.164 201.904 1.00 4.89 277 MET A O 1
ATOM 1700 N N . GLU A 1 278 ? 229.916 47.372 201.852 1.00 5.65 278 GLU A N 1
ATOM 1701 C CA . GLU A 1 278 ? 228.639 47.065 202.520 1.00 6.74 278 GLU A CA 1
ATOM 1702 C C . GLU A 1 278 ? 227.789 46.212 201.592 1.00 5.98 278 GLU A C 1
ATOM 1703 O O . GLU A 1 278 ? 227.197 45.223 202.021 1.00 5.77 278 GLU A O 1
ATOM 1709 N N . ALA A 1 279 ? 227.809 46.561 200.314 1.00 7.18 279 ALA A N 1
ATOM 1710 C CA . ALA A 1 279 ? 227.081 45.822 199.279 1.00 8.92 279 ALA A CA 1
ATOM 1711 C C . ALA A 1 279 ? 227.640 44.424 199.107 1.00 8.02 279 ALA A C 1
ATOM 1712 O O . ALA A 1 279 ? 226.866 43.487 198.815 1.00 9.15 279 ALA A O 1
ATOM 1714 N N . SER A 1 280 ? 228.973 44.295 199.230 1.00 7.02 280 SER A N 1
ATOM 1715 C CA . SER A 1 280 ? 229.615 42.971 199.125 1.00 7.07 280 SER A CA 1
ATOM 1716 C C . SER A 1 280 ? 229.114 42.044 200.218 1.00 7.32 280 SER A C 1
ATOM 1717 O O . SER A 1 280 ? 228.805 40.876 199.972 1.00 7.95 280 SER A O 1
ATOM 1720 N N . VAL A 1 281 ? 229.029 42.567 201.439 1.00 7.45 281 VAL A N 1
ATOM 1721 C CA . VAL A 1 281 ? 228.520 41.788 202.573 1.00 5.88 281 VAL A CA 1
ATOM 1722 C C . VAL A 1 281 ? 227.054 41.355 202.275 1.00 5.78 281 VAL A C 1
ATOM 1723 O O . VAL A 1 281 ? 226.661 40.186 202.501 1.00 4.60 281 VAL A O 1
ATOM 1727 N N . TYR A 1 282 ? 226.248 42.293 201.784 1.00 4.05 282 TYR A N 1
ATOM 1728 C CA . TYR A 1 282 ? 224.866 41.962 201.469 1.00 3.86 282 TYR A CA 1
ATOM 1729 C C . TYR A 1 282 ? 224.763 40.887 200.360 1.00 4.49 282 TYR A C 1
ATOM 1730 O O . TYR A 1 282 ? 223.854 40.070 200.385 1.00 4.75 282 TYR A O 1
ATOM 1739 N N . ILE A 1 283 ? 225.669 40.906 199.386 1.00 5.62 283 ILE A N 1
ATOM 1740 C CA . ILE A 1 283 ? 225.628 39.907 198.309 1.00 7.41 283 ILE A CA 1
ATOM 1741 C C . ILE A 1 283 ? 225.882 38.509 198.911 1.00 9.05 283 ILE A C 1
ATOM 1742 O O . ILE A 1 283 ? 225.081 37.559 198.712 1.00 7.03 283 ILE A O 1
ATOM 1747 N N . ALA A 1 284 ? 226.976 38.427 199.675 1.00 7.18 284 ALA A N 1
ATOM 1748 C CA . ALA A 1 284 ? 227.374 37.217 200.327 1.00 8.34 284 ALA A CA 1
ATOM 1749 C C . ALA A 1 284 ? 226.348 36.801 201.336 1.00 7.71 284 ALA A C 1
ATOM 1750 O O . ALA A 1 284 ? 226.165 35.585 201.583 1.00 9.71 284 ALA A O 1
ATOM 1752 N N . LYS A 1 285 ? 225.704 37.787 201.961 1.00 8.46 285 LYS A N 1
ATOM 1753 C CA . LYS A 1 285 ? 224.748 37.457 202.995 1.00 7.79 285 LYS A CA 1
ATOM 1754 C C . LYS A 1 285 ? 223.263 37.723 202.834 1.00 8.78 285 LYS A C 1
ATOM 1755 O O . LYS A 1 285 ? 222.639 38.450 203.630 1.00 7.52 285 LYS A O 1
ATOM 1761 N N . TYR A 1 286 ? 222.719 37.102 201.791 1.00 7.91 286 TYR A N 1
ATOM 1762 C CA . TYR A 1 286 ? 221.279 37.029 201.585 1.00 8.50 286 TYR A CA 1
ATOM 1763 C C . TYR A 1 286 ? 220.394 38.141 201.106 1.00 8.16 286 TYR A C 1
ATOM 1764 O O . TYR A 1 286 ? 219.177 37.951 201.095 1.00 8.40 286 TYR A O 1
ATOM 1773 N N . ALA A 1 287 ? 220.932 39.294 200.757 1.00 6.63 287 ALA A N 1
ATOM 1774 C CA . ALA A 1 287 ? 220.019 40.333 200.285 1.00 6.57 287 ALA A CA 1
ATOM 1775 C C . ALA A 1 287 ? 219.431 39.875 198.941 1.00 6.24 287 ALA A C 1
ATOM 1776 O O . ALA A 1 287 ? 220.103 39.213 198.147 1.00 5.99 287 ALA A O 1
ATOM 1778 N N . GLY A 1 288 ? 218.167 40.177 198.706 1.00 6.74 288 GLY A N 1
ATOM 1779 C CA . GLY A 1 288 ? 217.557 39.809 197.437 1.00 6.56 288 GLY A CA 1
ATOM 1780 C C . GLY A 1 288 ? 217.727 40.920 196.387 1.00 6.55 288 GLY A C 1
ATOM 1781 O O . GLY A 1 288 ? 217.730 40.630 195.225 1.00 8.27 288 GLY A O 1
ATOM 1782 N N . ILE A 1 289 ? 217.829 42.180 196.827 1.00 5.56 289 ILE A N 1
ATOM 1783 C CA . ILE A 1 289 ? 218.013 43.377 196.018 1.00 5.87 289 ILE A CA 1
ATOM 1784 C C . ILE A 1 289 ? 218.893 44.338 196.812 1.00 6.71 289 ILE A C 1
ATOM 1785 O O . ILE A 1 289 ? 218.634 44.584 197.988 1.00 7.64 289 ILE A O 1
ATOM 1790 N N . ILE A 1 290 ? 219.937 44.868 196.200 1.00 7.86 290 ILE A N 1
ATOM 1791 C CA . ILE A 1 290 ? 220.784 45.839 196.892 1.00 6.95 290 ILE A CA 1
ATOM 1792 C C . ILE A 1 290 ? 220.797 47.174 196.130 1.00 6.58 290 ILE A C 1
ATOM 1793 O O . ILE A 1 290 ? 221.026 47.200 194.913 1.00 4.21 290 ILE A O 1
ATOM 1798 N N . VAL A 1 291 ? 220.558 48.265 196.854 1.00 5.35 291 VAL A N 1
ATOM 1799 C CA . VAL A 1 291 ? 220.517 49.608 196.234 1.00 6.76 291 VAL A CA 1
ATOM 1800 C C . VAL A 1 291 ? 221.730 50.482 196.539 1.00 6.04 291 VAL A C 1
ATOM 1801 O O . VAL A 1 291 ? 222.107 50.684 197.711 1.00 6.19 291 VAL A O 1
ATOM 1805 N N . LEU A 1 292 ? 222.354 50.972 195.470 1.00 6.90 292 LEU A N 1
ATOM 1806 C CA . LEU A 1 292 ? 223.483 51.876 195.608 1.00 7.51 292 LEU A CA 1
ATOM 1807 C C . LEU A 1 292 ? 223.142 53.183 194.932 1.00 7.93 292 LEU A C 1
ATOM 1808 O O . LEU A 1 292 ? 222.064 53.330 194.330 1.00 5.98 292 LEU A O 1
ATOM 1813 N N . ASN A 1 293 ? 224.083 54.107 195.035 1.00 8.44 293 ASN A N 1
ATOM 1814 C CA . ASN A 1 293 ? 223.936 55.450 194.523 1.00 10.16 293 ASN A CA 1
ATOM 1815 C C . ASN A 1 293 ? 225.176 55.898 193.731 1.00 10.07 293 ASN A C 1
ATOM 1816 O O . ASN A 1 293 ? 225.465 57.084 193.618 1.00 12.56 293 ASN A O 1
ATOM 1821 N N . THR A 1 294 ? 225.866 54.940 193.114 1.00 9.41 294 THR A N 1
ATOM 1822 C CA . THR A 1 294 ? 227.061 55.259 192.350 1.00 9.53 294 THR A CA 1
ATOM 1823 C C . THR A 1 294 ? 226.826 54.762 190.932 1.00 9.96 294 THR A C 1
ATOM 1824 O O . THR A 1 294 ? 226.189 53.721 190.738 1.00 11.68 294 THR A O 1
ATOM 1828 N N . VAL A 1 295 ? 227.284 55.529 189.948 1.00 7.49 295 VAL A N 1
ATOM 1829 C CA . VAL A 1 295 ? 227.153 55.096 188.593 1.00 6.67 295 VAL A CA 1
ATOM 1830 C C . VAL A 1 295 ? 228.564 54.909 188.087 1.00 7.92 295 VAL A C 1
ATOM 1831 O O . VAL A 1 295 ? 228.803 54.790 186.866 1.00 5.72 295 VAL A O 1
ATOM 1835 N N . GLU A 1 296 ? 229.525 54.876 189.013 1.00 6.09 296 GLU A N 1
ATOM 1836 C CA . GLU A 1 296 ? 230.926 54.668 188.572 1.00 6.77 296 GLU A CA 1
ATOM 1837 C C . GLU A 1 296 ? 231.100 53.189 188.212 1.00 6.69 296 GLU A C 1
ATOM 1838 O O . GLU A 1 296 ? 230.919 52.299 189.067 1.00 8.53 296 GLU A O 1
ATOM 1844 N N . PRO A 1 297 ? 231.491 52.893 186.954 1.00 7.80 297 PRO A N 1
ATOM 1845 C CA . PRO A 1 297 ? 231.661 51.485 186.552 1.00 6.65 297 PRO A CA 1
ATOM 1846 C C . PRO A 1 297 ? 232.641 50.749 187.467 1.00 6.13 297 PRO A C 1
ATOM 1847 O O . PRO A 1 297 ? 232.416 49.602 187.814 1.00 5.45 297 PRO A O 1
ATOM 1851 N N . ALA A 1 298 ? 233.711 51.408 187.868 1.00 5.80 298 ALA A N 1
ATOM 1852 C CA . ALA A 1 298 ? 234.685 50.774 188.778 1.00 7.50 298 ALA A CA 1
ATOM 1853 C C . ALA A 1 298 ? 234.062 50.235 190.107 1.00 7.48 298 ALA A C 1
ATOM 1854 O O . ALA A 1 298 ? 234.560 49.259 190.678 1.00 8.04 298 ALA A O 1
ATOM 1856 N N . ASP A 1 299 ? 233.018 50.909 190.606 1.00 7.43 299 ASP A N 1
ATOM 1857 C CA . ASP A 1 299 ? 232.352 50.519 191.853 1.00 7.21 299 ASP A CA 1
ATOM 1858 C C . ASP A 1 299 ? 231.401 49.339 191.632 1.00 7.76 299 ASP A C 1
ATOM 1859 O O . ASP A 1 299 ? 231.194 48.539 192.521 1.00 7.74 299 ASP A O 1
ATOM 1864 N N . ILE A 1 300 ? 230.818 49.231 190.453 1.00 6.83 300 ILE A N 1
ATOM 1865 C CA . ILE A 1 300 ? 229.889 48.165 190.233 1.00 5.37 300 ILE A CA 1
ATOM 1866 C C . ILE A 1 300 ? 230.559 46.855 189.778 1.00 7.57 300 ILE A C 1
ATOM 1867 O O . ILE A 1 300 ? 230.095 45.721 190.145 1.00 5.83 300 ILE A O 1
ATOM 1872 N N . LEU A 1 301 ? 231.652 46.997 189.012 1.00 6.92 301 LEU A N 1
ATOM 1873 C CA . LEU A 1 301 ? 232.366 45.827 188.484 1.00 9.04 301 LEU A CA 1
ATOM 1874 C C . LEU A 1 301 ? 232.648 44.763 189.527 1.00 8.16 301 LEU A C 1
ATOM 1875 O O . LEU A 1 301 ? 232.296 43.594 189.345 1.00 8.82 301 LEU A O 1
ATOM 1880 N N . PRO A 1 302 ? 233.292 45.157 190.652 1.00 9.73 302 PRO A N 1
ATOM 1881 C CA . PRO A 1 302 ? 233.570 44.131 191.661 1.00 9.06 302 PRO A CA 1
ATOM 1882 C C . PRO A 1 302 ? 232.304 43.536 192.273 1.00 9.49 302 PRO A C 1
ATOM 1883 O O . PRO A 1 302 ? 232.295 42.358 192.648 1.00 8.93 302 PRO A O 1
ATOM 1887 N N . LEU A 1 303 ? 231.240 44.334 192.379 1.00 6.82 303 LEU A N 1
ATOM 1888 C CA . LEU A 1 303 ? 229.989 43.777 192.909 1.00 8.39 303 LEU A CA 1
ATOM 1889 C C . LEU A 1 303 ? 229.367 42.730 191.982 1.00 7.96 303 LEU A C 1
ATOM 1890 O O . LEU A 1 303 ? 228.916 41.675 192.446 1.00 5.96 303 LEU A O 1
ATOM 1895 N N . ILE A 1 304 ? 229.345 43.025 190.678 1.00 8.20 304 ILE A N 1
ATOM 1896 C CA . ILE A 1 304 ? 228.791 42.113 189.664 1.00 9.46 304 ILE A CA 1
ATOM 1897 C C . ILE A 1 304 ? 229.606 40.810 189.678 1.00 8.67 304 ILE A C 1
ATOM 1898 O O . ILE A 1 304 ? 229.063 39.708 189.626 1.00 6.28 304 ILE A O 1
ATOM 1903 N N . THR A 1 305 ? 230.941 40.959 189.732 1.00 7.83 305 THR A N 1
ATOM 1904 C CA . THR A 1 305 ? 231.814 39.806 189.796 1.00 7.27 305 THR A CA 1
ATOM 1905 C C . THR A 1 305 ? 231.492 38.999 191.069 1.00 7.21 305 THR A C 1
ATOM 1906 O O . THR A 1 305 ? 231.301 37.756 191.015 1.00 7.16 305 THR A O 1
ATOM 1910 N N . LEU A 1 306 ? 231.407 39.699 192.215 1.00 7.53 306 LEU A N 1
ATOM 1911 C CA . LEU A 1 306 ? 231.146 38.989 193.473 1.00 6.78 306 LEU A CA 1
ATOM 1912 C C . LEU A 1 306 ? 229.824 38.246 193.453 1.00 7.10 306 LEU A C 1
ATOM 1913 O O . LEU A 1 306 ? 229.750 37.114 193.973 1.00 9.06 306 LEU A O 1
ATOM 1918 N N . ARG A 1 307 ? 228.779 38.854 192.886 1.00 2.77 307 ARG A N 1
ATOM 1919 C CA . ARG A 1 307 ? 227.496 38.173 192.788 1.00 3.01 307 ARG A CA 1
ATOM 1920 C C . ARG A 1 307 ? 227.665 36.947 191.868 1.00 3.10 307 ARG A C 1
ATOM 1921 O O . ARG A 1 307 ? 227.258 35.856 192.236 1.00 2.55 307 ARG A O 1
ATOM 1929 N N . LEU A 1 308 ? 228.258 37.132 190.679 1.00 4.78 308 LEU A N 1
ATOM 1930 C CA . LEU A 1 308 ? 228.515 36.007 189.758 1.00 6.02 308 LEU A CA 1
ATOM 1931 C C . LEU A 1 308 ? 229.194 34.828 190.520 1.00 6.88 308 LEU A C 1
ATOM 1932 O O . LEU A 1 308 ? 228.819 33.634 190.404 1.00 3.78 308 LEU A O 1
ATOM 1937 N N . ASN A 1 309 ? 230.235 35.188 191.275 1.00 7.84 309 ASN A N 1
ATOM 1938 C CA . ASN A 1 309 ? 231.046 34.186 191.991 1.00 9.53 309 ASN A CA 1
ATOM 1939 C C . ASN A 1 309 ? 230.257 33.448 193.108 1.00 8.55 309 ASN A C 1
ATOM 1940 O O . ASN A 1 309 ? 230.187 32.211 193.147 1.00 8.36 309 ASN A O 1
ATOM 1945 N N . ILE A 1 310 ? 229.711 34.227 194.035 1.00 7.66 310 ILE A N 1
ATOM 1946 C CA . ILE A 1 310 ? 228.913 33.716 195.135 1.00 6.89 310 ILE A CA 1
ATOM 1947 C C . ILE A 1 310 ? 227.724 32.901 194.653 1.00 7.75 310 ILE A C 1
ATOM 1948 O O . ILE A 1 310 ? 227.427 31.836 195.229 1.00 6.02 310 ILE A O 1
ATOM 1953 N N . TYR A 1 311 ? 227.048 33.388 193.610 1.00 7.71 311 TYR A N 1
ATOM 1954 C CA . TYR A 1 311 ? 225.890 32.663 193.053 1.00 8.63 311 TYR A CA 1
ATOM 1955 C C . TYR A 1 311 ? 226.181 31.523 192.057 1.00 9.78 311 TYR A C 1
ATOM 1956 O O . TYR A 1 311 ? 225.269 30.933 191.468 1.00 8.53 311 TYR A O 1
ATOM 1965 N N . THR A 1 312 ? 227.453 31.212 191.854 1.00 9.56 312 THR A N 1
ATOM 1966 C CA . THR A 1 312 ? 227.830 30.107 190.968 1.00 9.78 312 THR A CA 1
ATOM 1967 C C . THR A 1 312 ? 227.534 28.815 191.749 1.00 12.25 312 THR A C 1
ATOM 1968 O O . THR A 1 312 ? 227.667 28.784 192.991 1.00 12.92 312 THR A O 1
ATOM 1972 N N . ASP A 1 313 ? 227.102 27.777 191.022 1.00 13.00 313 ASP A N 1
ATOM 1973 C CA . ASP A 1 313 ? 226.808 26.452 191.562 1.00 13.21 313 ASP A CA 1
ATOM 1974 C C . ASP A 1 313 ? 228.157 25.829 191.991 1.00 13.13 313 ASP A C 1
ATOM 1975 O O . ASP A 1 313 ? 229.080 25.682 191.184 1.00 12.07 313 ASP A O 1
ATOM 1980 N N . PRO A 1 314 ? 228.277 25.452 193.265 1.00 14.51 314 PRO A N 1
ATOM 1981 C CA . PRO A 1 314 ? 229.568 24.865 193.690 1.00 17.32 314 PRO A CA 1
ATOM 1982 C C . PRO A 1 314 ? 229.868 23.435 193.226 1.00 21.46 314 PRO A C 1
ATOM 1983 O O . PRO A 1 314 ? 231.035 23.024 193.152 1.00 20.63 314 PRO A O 1
ATOM 1987 N N . GLN A 1 315 ? 228.814 22.700 192.881 1.00 27.13 315 GLN A N 1
ATOM 1988 C CA . GLN A 1 315 ? 228.959 21.310 192.488 1.00 33.40 315 GLN A CA 1
ATOM 1989 C C . GLN A 1 315 ? 229.664 21.125 191.148 1.00 33.66 315 GLN A C 1
ATOM 1990 O O . GLN A 1 315 ? 230.306 20.107 190.926 1.00 34.23 315 GLN A O 1
ATOM 1996 N N . LYS A 1 316 ? 229.579 22.123 190.269 1.00 34.82 316 LYS A N 1
ATOM 1997 C CA . LYS A 1 316 ? 230.235 22.029 188.970 1.00 36.40 316 LYS A CA 1
ATOM 1998 C C . LYS A 1 316 ? 230.764 23.343 188.408 1.00 34.92 316 LYS A C 1
ATOM 1999 O O . LYS A 1 316 ? 230.095 24.363 188.472 1.00 34.54 316 LYS A O 1
ATOM 2005 N N . PRO A 1 317 ? 231.990 23.342 187.861 1.00 34.14 317 PRO A N 1
ATOM 2006 C CA . PRO A 1 317 ? 232.406 24.644 187.331 1.00 33.17 317 PRO A CA 1
ATOM 2007 C C . PRO A 1 317 ? 231.705 24.853 185.978 1.00 31.90 317 PRO A C 1
ATOM 2008 O O . PRO A 1 317 ? 231.206 23.907 185.372 1.00 32.11 317 PRO A O 1
ATOM 2012 N N . ILE A 1 318 ? 231.626 26.101 185.541 1.00 30.87 318 ILE A N 1
ATOM 2013 C CA . ILE A 1 318 ? 231.024 26.411 184.258 1.00 29.38 318 ILE A CA 1
ATOM 2014 C C . ILE A 1 318 ? 232.166 26.232 183.254 1.00 27.09 318 ILE A C 1
ATOM 2015 O O . ILE A 1 318 ? 233.246 26.817 183.404 1.00 26.57 318 ILE A O 1
ATOM 2020 N N . ALA A 1 319 ? 231.931 25.392 182.258 1.00 23.71 319 ALA A N 1
ATOM 2021 C CA . ALA A 1 319 ? 232.926 25.118 181.240 1.00 23.26 319 ALA A CA 1
ATOM 2022 C C . ALA A 1 319 ? 232.386 25.593 179.919 1.00 23.12 319 ALA A C 1
ATOM 2023 O O . ALA A 1 319 ? 231.185 25.866 179.794 1.00 24.20 319 ALA A O 1
ATOM 2025 N N . VAL A 1 320 ? 233.261 25.717 178.929 1.00 20.93 320 VAL A N 1
ATOM 2026 C CA . VAL A 1 320 ? 232.792 26.066 177.595 1.00 18.99 320 VAL A CA 1
ATOM 2027 C C . VAL A 1 320 ? 232.920 24.747 176.850 1.00 20.23 320 VAL A C 1
ATOM 2028 O O . VAL A 1 320 ? 233.671 23.833 177.254 1.00 19.21 320 VAL A O 1
ATOM 2032 N N . GLU A 1 321 ? 232.158 24.643 175.771 1.00 21.19 321 GLU A N 1
ATOM 2033 C CA . GLU A 1 321 ? 232.172 23.467 174.956 1.00 23.42 321 GLU A CA 1
ATOM 2034 C C . GLU A 1 321 ? 233.552 23.368 174.285 1.00 20.65 321 GLU A C 1
ATOM 2035 O O . GLU A 1 321 ? 234.018 24.323 173.665 1.00 18.64 321 GLU A O 1
ATOM 2041 N N . PRO A 1 322 ? 234.236 22.220 174.441 1.00 17.28 322 PRO A N 1
ATOM 2042 C CA . PRO A 1 322 ? 235.558 22.019 173.846 1.00 17.30 322 PRO A CA 1
ATOM 2043 C C . PRO A 1 322 ? 235.515 21.831 172.328 1.00 16.46 322 PRO A C 1
ATOM 2044 O O . PRO A 1 322 ? 235.263 20.720 171.839 1.00 16.60 322 PRO A O 1
ATOM 2048 N N . LYS A 1 323 ? 235.714 22.919 171.594 1.00 17.30 323 LYS A N 1
ATOM 2049 C CA . LYS A 1 323 ? 235.733 22.894 170.120 1.00 17.15 323 LYS A CA 1
ATOM 2050 C C . LYS A 1 323 ? 236.647 24.066 169.728 1.00 16.65 323 LYS A C 1
ATOM 2051 O O . LYS A 1 323 ? 237.164 24.771 170.592 1.00 14.34 323 LYS A O 1
ATOM 2057 N N . VAL A 1 324 ? 236.907 24.289 168.456 1.00 14.85 324 VAL A N 1
ATOM 2058 C CA . VAL A 1 324 ? 237.740 25.449 168.220 1.00 14.26 324 VAL A CA 1
ATOM 2059 C C . VAL A 1 324 ? 236.849 26.660 168.142 1.00 14.14 324 VAL A C 1
ATOM 2060 O O . VAL A 1 324 ? 235.752 26.605 167.577 1.00 12.76 324 VAL A O 1
ATOM 2064 N N . TYR A 1 325 ? 237.329 27.748 168.743 1.00 13.38 325 TYR A N 1
ATOM 2065 C CA . TYR A 1 325 ? 236.621 29.010 168.698 1.00 14.76 325 TYR A CA 1
ATOM 2066 C C . TYR A 1 325 ? 237.372 29.933 167.795 1.00 14.99 325 TYR A C 1
ATOM 2067 O O . TYR A 1 325 ? 238.594 29.965 167.829 1.00 15.24 325 TYR A O 1
ATOM 2076 N N . GLU A 1 326 ? 236.650 30.679 166.971 1.00 17.09 326 GLU A N 1
ATOM 2077 C CA . GLU A 1 326 ? 237.303 31.636 166.091 1.00 16.80 326 GLU A CA 1
ATOM 2078 C C . GLU A 1 326 ? 237.149 33.040 166.624 1.00 16.01 326 GLU A C 1
ATOM 2079 O O . GLU A 1 326 ? 236.028 33.478 166.900 1.00 18.19 326 GLU A O 1
ATOM 2085 N N . ILE A 1 327 ? 238.260 33.744 166.807 1.00 15.54 327 ILE A N 1
ATOM 2086 C CA . ILE A 1 327 ? 238.167 35.118 167.262 1.00 15.30 327 ILE A CA 1
ATOM 2087 C C . ILE A 1 327 ? 238.238 35.990 166.020 1.00 15.65 327 ILE A C 1
ATOM 2088 O O . ILE A 1 327 ? 239.103 35.809 165.158 1.00 14.27 327 ILE A O 1
ATOM 2093 N N . LEU A 1 328 ? 237.290 36.921 165.950 1.00 17.77 328 LEU A N 1
ATOM 2094 C CA . LEU A 1 328 ? 237.133 37.813 164.807 1.00 19.69 328 LEU A CA 1
ATOM 2095 C C . LEU A 1 328 ? 236.907 36.861 163.618 1.00 20.34 328 LEU A C 1
ATOM 2096 O O . LEU A 1 328 ? 236.186 35.882 163.771 1.00 21.48 328 LEU A O 1
ATOM 2101 N N . ASN A 1 329 ? 237.477 37.104 162.449 1.00 20.57 329 ASN A N 1
ATOM 2102 C CA . ASN A 1 329 ? 237.232 36.184 161.313 1.00 20.66 329 ASN A CA 1
ATOM 2103 C C . ASN A 1 329 ? 238.602 35.716 160.824 1.00 20.32 329 ASN A C 1
ATOM 2104 O O . ASN A 1 329 ? 239.158 36.235 159.838 1.00 19.88 329 ASN A O 1
ATOM 2109 N N . PRO A 1 330 ? 239.176 34.720 161.528 1.00 19.72 330 PRO A N 1
ATOM 2110 C CA . PRO A 1 330 ? 240.508 34.200 161.178 1.00 19.85 330 PRO A CA 1
ATOM 2111 C C . PRO A 1 330 ? 240.688 33.571 159.814 1.00 19.44 330 PRO A C 1
ATOM 2112 O O . PRO A 1 330 ? 239.768 32.933 159.281 1.00 21.01 330 PRO A O 1
ATOM 2116 N N . GLY A 1 331 ? 241.877 33.769 159.252 1.00 19.71 331 GLY A N 1
ATOM 2117 C CA . GLY A 1 331 ? 242.206 33.162 157.972 1.00 19.47 331 GLY A CA 1
ATOM 2118 C C . GLY A 1 331 ? 243.112 31.979 158.306 1.00 18.39 331 GLY A C 1
ATOM 2119 O O . GLY A 1 331 ? 243.339 31.747 159.499 1.00 18.88 331 GLY A O 1
ATOM 2120 N N . PRO A 1 332 ? 243.632 31.209 157.316 1.00 17.55 332 PRO A N 1
ATOM 2121 C CA . PRO A 1 332 ? 244.524 30.049 157.509 1.00 16.96 332 PRO A CA 1
ATOM 2122 C C . PRO A 1 332 ? 245.878 30.484 158.073 1.00 14.91 332 PRO A C 1
ATOM 2123 O O . PRO A 1 332 ? 246.714 29.696 158.407 1.00 14.12 332 PRO A O 1
ATOM 2127 N N . ASP A 1 333 ? 246.061 31.771 158.180 1.00 15.51 333 ASP A N 1
ATOM 2128 C CA . ASP A 1 333 ? 247.292 32.346 158.679 1.00 17.52 333 ASP A CA 1
ATOM 2129 C C . ASP A 1 333 ? 247.277 32.711 160.194 1.00 16.24 333 ASP A C 1
ATOM 2130 O O . ASP A 1 333 ? 248.311 33.018 160.766 1.00 15.05 333 ASP A O 1
ATOM 2135 N N . ALA A 1 334 ? 246.110 32.679 160.821 1.00 14.03 334 ALA A N 1
ATOM 2136 C CA . ALA A 1 334 ? 245.954 33.062 162.228 1.00 14.79 334 ALA A CA 1
ATOM 2137 C C . ALA A 1 334 ? 246.547 32.167 163.315 1.00 14.23 334 ALA A C 1
ATOM 2138 O O . ALA A 1 334 ? 246.646 30.944 163.185 1.00 14.20 334 ALA A O 1
ATOM 2140 N N . PRO A 1 335 ? 246.951 32.789 164.429 1.00 13.28 335 PRO A N 1
ATOM 2141 C CA . PRO A 1 335 ? 247.528 31.966 165.489 1.00 12.80 335 PRO A CA 1
ATOM 2142 C C . PRO A 1 335 ? 246.531 31.027 166.176 1.00 12.51 335 PRO A C 1
ATOM 2143 O O . PRO A 1 335 ? 245.289 31.247 166.171 1.00 11.05 335 PRO A O 1
ATOM 2147 N N . VAL A 1 336 ? 247.080 29.947 166.735 1.00 11.74 336 VAL A N 1
ATOM 2148 C CA . VAL A 1 336 ? 246.264 28.944 167.421 1.00 11.16 336 VAL A CA 1
ATOM 2149 C C . VAL A 1 336 ? 246.766 28.962 168.819 1.00 10.57 336 VAL A C 1
ATOM 2150 O O . VAL A 1 336 ? 247.971 28.742 169.025 1.00 11.21 336 VAL A O 1
ATOM 2154 N N . PHE A 1 337 ? 245.852 29.241 169.762 1.00 9.91 337 PHE A N 1
ATOM 2155 C CA . PHE A 1 337 ? 246.131 29.287 171.195 1.00 9.26 337 PHE A CA 1
ATOM 2156 C C . PHE A 1 337 ? 245.575 28.057 171.968 1.00 9.47 337 PHE A C 1
ATOM 2157 O O . PHE A 1 337 ? 244.365 27.782 171.922 1.00 11.13 337 PHE A O 1
ATOM 2165 N N . ILE A 1 338 ? 246.426 27.346 172.707 1.00 7.37 338 ILE A N 1
ATOM 2166 C CA . ILE A 1 338 ? 245.923 26.214 173.467 1.00 8.62 338 ILE A CA 1
ATOM 2167 C C . ILE A 1 338 ? 245.555 26.694 174.889 1.00 9.47 338 ILE A C 1
ATOM 2168 O O . ILE A 1 338 ? 246.300 27.441 175.505 1.00 8.23 338 ILE A O 1
ATOM 2173 N N . THR A 1 339 ? 244.396 26.265 175.391 1.00 10.58 339 THR A N 1
ATOM 2174 C CA . THR A 1 339 ? 243.968 26.634 176.734 1.00 11.78 339 THR A CA 1
ATOM 2175 C C . THR A 1 339 ? 242.990 25.575 177.249 1.00 10.94 339 THR A C 1
ATOM 2176 O O . THR A 1 339 ? 242.861 24.503 176.625 1.00 13.10 339 THR A O 1
ATOM 2180 N N . THR A 1 340 ? 242.305 25.819 178.366 1.00 9.02 340 THR A N 1
ATOM 2181 C CA . THR A 1 340 ? 241.389 24.804 178.848 1.00 9.01 340 THR A CA 1
ATOM 2182 C C . THR A 1 340 ? 239.961 25.263 178.714 1.00 9.55 340 THR A C 1
ATOM 2183 O O . THR A 1 340 ? 239.717 26.431 178.353 1.00 10.24 340 THR A O 1
ATOM 2187 N N . ASN A 1 341 ? 239.018 24.356 178.969 1.00 10.28 341 ASN A N 1
ATOM 2188 C CA . ASN A 1 341 ? 237.615 24.747 178.828 1.00 9.36 341 ASN A CA 1
ATOM 2189 C C . ASN A 1 341 ? 236.979 25.318 180.058 1.00 10.02 341 ASN A C 1
ATOM 2190 O O . ASN A 1 341 ? 235.763 25.485 180.126 1.00 8.42 341 ASN A O 1
ATOM 2195 N N . PHE A 1 342 ? 237.806 25.659 181.033 1.00 9.64 342 PHE A N 1
ATOM 2196 C CA . PHE A 1 342 ? 237.233 26.343 182.166 1.00 11.55 342 PHE A CA 1
ATOM 2197 C C . PHE A 1 342 ? 236.792 27.723 181.564 1.00 11.13 342 PHE A C 1
ATOM 2198 O O . PHE A 1 342 ? 237.595 28.476 181.025 1.00 6.19 342 PHE A O 1
ATOM 2206 N N . SER A 1 343 ? 235.502 28.024 181.640 1.00 10.98 343 SER A N 1
ATOM 2207 C CA . SER A 1 343 ? 235.013 29.285 181.061 1.00 13.55 343 SER A CA 1
ATOM 2208 C C . SER A 1 343 ? 235.799 30.507 181.484 1.00 13.07 343 SER A C 1
ATOM 2209 O O . SER A 1 343 ? 236.107 31.362 180.672 1.00 13.31 343 SER A O 1
ATOM 2212 N N . LEU A 1 344 ? 236.146 30.597 182.759 1.00 14.16 344 LEU A N 1
ATOM 2213 C CA . LEU A 1 344 ? 236.906 31.753 183.228 1.00 13.54 344 LEU A CA 1
ATOM 2214 C C . LEU A 1 344 ? 238.242 31.877 182.495 1.00 13.98 344 LEU A C 1
ATOM 2215 O O . LEU A 1 344 ? 238.649 32.981 182.065 1.00 12.76 344 LEU A O 1
ATOM 2220 N N . THR A 1 345 ? 238.896 30.730 182.304 1.00 10.49 345 THR A N 1
ATOM 2221 C CA . THR A 1 345 ? 240.184 30.692 181.657 1.00 9.76 345 THR A CA 1
ATOM 2222 C C . THR A 1 345 ? 240.039 31.022 180.167 1.00 9.01 345 THR A C 1
ATOM 2223 O O . THR A 1 345 ? 240.738 31.874 179.635 1.00 8.40 345 THR A O 1
ATOM 2227 N N . TYR A 1 346 ? 239.097 30.350 179.510 1.00 9.27 346 TYR A N 1
ATOM 2228 C CA . TYR A 1 346 ? 238.876 30.556 178.099 1.00 8.52 346 TYR A CA 1
ATOM 2229 C C . TYR A 1 346 ? 238.524 32.026 177.841 1.00 8.21 346 TYR A C 1
ATOM 2230 O O . TYR A 1 346 ? 239.144 32.610 176.976 1.00 8.21 346 TYR A O 1
ATOM 2239 N N . PHE A 1 347 ? 237.552 32.638 178.532 1.00 8.71 347 PHE A N 1
ATOM 2240 C CA . PHE A 1 347 ? 237.290 34.062 178.233 1.00 11.33 347 PHE A CA 1
ATOM 2241 C C . PHE A 1 347 ? 238.412 35.002 178.643 1.00 11.77 347 PHE A C 1
ATOM 2242 O O . PHE A 1 347 ? 238.562 36.070 178.076 1.00 10.13 347 PHE A O 1
ATOM 2250 N N . CYS A 1 348 ? 239.204 34.632 179.639 1.00 11.12 348 CYS A N 1
ATOM 2251 C CA . CYS A 1 348 ? 240.368 35.459 179.914 1.00 13.42 348 CYS A CA 1
ATOM 2252 C C . CYS A 1 348 ? 241.119 35.518 178.604 1.00 12.18 348 CYS A C 1
ATOM 2253 O O . CYS A 1 348 ? 241.468 36.574 178.125 1.00 12.03 348 CYS A O 1
ATOM 2256 N N . VAL A 1 349 ? 241.343 34.357 177.999 1.00 13.90 349 VAL A N 1
ATOM 2257 C CA . VAL A 1 349 ? 242.085 34.323 176.733 1.00 14.01 349 VAL A CA 1
ATOM 2258 C C . VAL A 1 349 ? 241.275 34.984 175.583 1.00 13.64 349 VAL A C 1
ATOM 2259 O O . VAL A 1 349 ? 241.799 35.844 174.851 1.00 13.57 349 VAL A O 1
ATOM 2263 N N . ALA A 1 350 ? 240.001 34.606 175.425 1.00 12.08 350 ALA A N 1
ATOM 2264 C CA . ALA A 1 350 ? 239.222 35.189 174.334 1.00 13.59 350 ALA A CA 1
ATOM 2265 C C . ALA A 1 350 ? 239.246 36.709 174.449 1.00 14.17 350 ALA A C 1
ATOM 2266 O O . ALA A 1 350 ? 239.451 37.415 173.457 1.00 13.07 350 ALA A O 1
ATOM 2268 N N . GLY A 1 351 ? 239.028 37.205 175.666 1.00 14.27 351 GLY A N 1
ATOM 2269 C CA . GLY A 1 351 ? 239.018 38.630 175.884 1.00 14.26 351 GLY A CA 1
ATOM 2270 C C . GLY A 1 351 ? 240.302 39.278 175.488 1.00 14.90 351 GLY A C 1
ATOM 2271 O O . GLY A 1 351 ? 240.292 40.330 174.853 1.00 16.03 351 GLY A O 1
ATOM 2272 N N . ASP A 1 352 ? 241.435 38.684 175.852 1.00 13.44 352 ASP A N 1
ATOM 2273 C CA . ASP A 1 352 ? 242.670 39.330 175.484 1.00 15.14 352 ASP A CA 1
ATOM 2274 C C . ASP A 1 352 ? 242.908 39.357 173.987 1.00 15.04 352 ASP A C 1
ATOM 2275 O O . ASP A 1 352 ? 243.354 40.356 173.422 1.00 13.93 352 ASP A O 1
ATOM 2280 N N . VAL A 1 353 ? 242.618 38.251 173.332 1.00 15.32 353 VAL A N 1
ATOM 2281 C CA . VAL A 1 353 ? 242.834 38.185 171.912 1.00 13.79 353 VAL A CA 1
ATOM 2282 C C . VAL A 1 353 ? 241.885 39.110 171.117 1.00 15.67 353 VAL A C 1
ATOM 2283 O O . VAL A 1 353 ? 242.313 39.837 170.221 1.00 15.11 353 VAL A O 1
ATOM 2287 N N . GLU A 1 354 ? 240.592 39.036 171.407 1.00 15.78 354 GLU A N 1
ATOM 2288 C CA . GLU A 1 354 ? 239.658 39.880 170.711 1.00 15.82 354 GLU A CA 1
ATOM 2289 C C . GLU A 1 354 ? 240.028 41.328 171.057 1.00 15.81 354 GLU A C 1
ATOM 2290 O O . GLU A 1 354 ? 240.112 42.172 170.166 1.00 15.36 354 GLU A O 1
ATOM 2296 N N . GLY A 1 355 ? 240.303 41.593 172.337 1.00 14.95 355 GLY A N 1
ATOM 2297 C CA . GLY A 1 355 ? 240.689 42.941 172.735 1.00 15.95 355 GLY A CA 1
ATOM 2298 C C . GLY A 1 355 ? 241.845 43.549 171.942 1.00 14.88 355 GLY A C 1
ATOM 2299 O O . GLY A 1 355 ? 241.832 44.737 171.640 1.00 16.56 355 GLY A O 1
ATOM 2300 N N . ALA A 1 356 ? 242.847 42.742 171.599 1.00 13.70 356 ALA A N 1
ATOM 2301 C CA . ALA A 1 356 ? 244.004 43.218 170.829 1.00 14.40 356 ALA A CA 1
ATOM 2302 C C . ALA A 1 356 ? 243.658 43.214 169.332 1.00 13.86 356 ALA A C 1
ATOM 2303 O O . ALA A 1 356 ? 244.482 43.590 168.458 1.00 12.26 356 ALA A O 1
ATOM 2305 N N . ARG A 1 357 ? 242.422 42.795 169.060 1.00 14.73 357 ARG A N 1
ATOM 2306 C CA . ARG A 1 357 ? 241.863 42.702 167.686 1.00 13.47 357 ARG A CA 1
ATOM 2307 C C . ARG A 1 357 ? 242.682 41.729 166.845 1.00 14.30 357 ARG A C 1
ATOM 2308 O O . ARG A 1 357 ? 243.005 42.000 165.682 1.00 14.10 357 ARG A O 1
ATOM 2316 N N . ILE A 1 358 ? 243.039 40.599 167.448 1.00 13.11 358 ILE A N 1
ATOM 2317 C CA . ILE A 1 358 ? 243.811 39.598 166.745 1.00 14.05 358 ILE A CA 1
ATOM 2318 C C . ILE A 1 358 ? 242.882 38.473 166.276 1.00 13.91 358 ILE A C 1
ATOM 2319 O O . ILE A 1 358 ? 242.385 37.707 167.074 1.00 11.41 358 ILE A O 1
ATOM 2324 N N . PRO A 1 359 ? 242.621 38.381 164.968 1.00 16.27 359 PRO A N 1
ATOM 2325 C CA . PRO A 1 359 ? 241.730 37.259 164.640 1.00 17.38 359 PRO A CA 1
ATOM 2326 C C . PRO A 1 359 ? 242.536 35.966 164.896 1.00 16.88 359 PRO A C 1
ATOM 2327 O O . PRO A 1 359 ? 243.718 35.878 164.522 1.00 16.53 359 PRO A O 1
ATOM 2331 N N . ALA A 1 360 ? 241.919 34.995 165.558 1.00 16.86 360 ALA A N 1
ATOM 2332 C CA . ALA A 1 360 ? 242.652 33.760 165.886 1.00 15.81 360 ALA A CA 1
ATOM 2333 C C . ALA A 1 360 ? 241.757 32.581 166.190 1.00 15.87 360 ALA A C 1
ATOM 2334 O O . ALA A 1 360 ? 240.531 32.704 166.217 1.00 13.47 360 ALA A O 1
ATOM 2336 N N . TYR A 1 361 ? 242.413 31.445 166.445 1.00 14.92 361 TYR A N 1
ATOM 2337 C CA . TYR A 1 361 ? 241.752 30.202 166.815 1.00 13.94 361 TYR A CA 1
ATOM 2338 C C . TYR A 1 361 ? 242.138 29.891 168.252 1.00 13.30 361 TYR A C 1
ATOM 2339 O O . TYR A 1 361 ? 243.293 30.030 168.660 1.00 12.43 361 TYR A O 1
ATOM 2348 N N . ILE A 1 362 ? 241.149 29.504 169.031 1.00 11.89 362 ILE A N 1
ATOM 2349 C CA . ILE A 1 362 ? 241.374 29.192 170.408 1.00 12.21 362 ILE A CA 1
ATOM 2350 C C . ILE A 1 362 ? 240.843 27.818 170.570 1.00 11.98 362 ILE A C 1
ATOM 2351 O O . ILE A 1 362 ? 239.712 27.525 170.145 1.00 11.13 362 ILE A O 1
ATOM 2356 N N . LEU A 1 363 ? 241.696 26.974 171.153 1.00 12.79 363 LEU A N 1
ATOM 2357 C CA . LEU A 1 363 ? 241.380 25.572 171.449 1.00 12.97 363 LEU A CA 1
ATOM 2358 C C . LEU A 1 363 ? 241.267 25.288 172.969 1.00 13.61 363 LEU A C 1
ATOM 2359 O O . LEU A 1 363 ? 242.287 25.065 173.670 1.00 13.97 363 LEU A O 1
ATOM 2364 N N . PRO A 1 364 ? 240.034 25.337 173.503 1.00 13.22 364 PRO A N 1
ATOM 2365 C CA . PRO A 1 364 ? 239.882 25.062 174.929 1.00 13.01 364 PRO A CA 1
ATOM 2366 C C . PRO A 1 364 ? 239.786 23.547 175.195 1.00 11.78 364 PRO A C 1
ATOM 2367 O O . PRO A 1 364 ? 238.737 22.921 175.043 1.00 10.34 364 PRO A O 1
ATOM 2371 N N . VAL A 1 365 ? 240.945 22.972 175.519 1.00 12.63 365 VAL A N 1
ATOM 2372 C CA . VAL A 1 365 ? 241.085 21.572 175.839 1.00 11.94 365 VAL A CA 1
ATOM 2373 C C . VAL A 1 365 ? 240.096 21.227 176.962 1.00 14.55 365 VAL A C 1
ATOM 2374 O O . VAL A 1 365 ? 239.988 21.962 177.944 1.00 16.11 365 VAL A O 1
ATOM 2378 N N . ASP A 1 366 ? 239.364 20.124 176.826 1.00 14.28 366 ASP A N 1
ATOM 2379 C CA . ASP A 1 366 ? 238.398 19.714 177.846 1.00 15.08 366 ASP A CA 1
ATOM 2380 C C . ASP A 1 366 ? 239.110 19.182 179.079 1.00 16.43 366 ASP A C 1
ATOM 2381 O O . ASP A 1 366 ? 239.594 18.045 179.075 1.00 13.92 366 ASP A O 1
ATOM 2386 N N . THR A 1 367 ? 239.137 19.991 180.137 1.00 17.81 367 THR A N 1
ATOM 2387 C CA . THR A 1 367 ? 239.776 19.617 181.417 1.00 18.39 367 THR A CA 1
ATOM 2388 C C . THR A 1 367 ? 238.706 19.523 182.529 1.00 18.56 367 THR A C 1
ATOM 2389 O O . THR A 1 367 ? 238.994 19.665 183.730 1.00 18.69 367 THR A O 1
ATOM 2393 N N . ASP A 1 368 ? 237.473 19.306 182.090 1.00 19.32 368 ASP A N 1
ATOM 2394 C CA . ASP A 1 368 ? 236.304 19.178 182.934 1.00 20.20 368 ASP A CA 1
ATOM 2395 C C . ASP A 1 368 ? 236.037 20.546 183.533 1.00 19.86 368 ASP A C 1
ATOM 2396 O O . ASP A 1 368 ? 235.597 20.653 184.683 1.00 20.22 368 ASP A O 1
ATOM 2401 N N . GLY A 1 369 ? 236.329 21.598 182.762 1.00 17.49 369 GLY A N 1
ATOM 2402 C CA . GLY A 1 369 ? 236.114 22.948 183.253 1.00 14.27 369 GLY A CA 1
ATOM 2403 C C . GLY A 1 369 ? 237.078 23.395 184.323 1.00 12.72 369 GLY A C 1
ATOM 2404 O O . GLY A 1 369 ? 236.698 24.163 185.204 1.00 9.66 369 GLY A O 1
ATOM 2405 N N . THR A 1 370 ? 238.318 22.913 184.261 1.00 10.94 370 THR A N 1
ATOM 2406 C CA . THR A 1 370 ? 239.313 23.333 185.220 1.00 9.60 370 THR A CA 1
ATOM 2407 C C . THR A 1 370 ? 240.397 24.263 184.591 1.00 9.98 370 THR A C 1
ATOM 2408 O O . THR A 1 370 ? 240.807 24.097 183.416 1.00 9.33 370 THR A O 1
ATOM 2412 N N . SER A 1 371 ? 240.843 25.244 185.374 1.00 8.27 371 SER A N 1
ATOM 2413 C CA . SER A 1 371 ? 241.837 26.211 184.941 1.00 9.23 371 SER A CA 1
ATOM 2414 C C . SER A 1 371 ? 243.134 25.504 184.515 1.00 8.78 371 SER A C 1
ATOM 2415 O O . SER A 1 371 ? 243.254 24.284 184.638 1.00 7.89 371 SER A O 1
ATOM 2418 N N . VAL A 1 372 ? 244.093 26.256 183.977 1.00 10.06 372 VAL A N 1
ATOM 2419 C CA . VAL A 1 372 ? 245.296 25.624 183.477 1.00 10.69 372 VAL A CA 1
ATOM 2420 C C . VAL A 1 372 ? 246.173 24.927 184.525 1.00 10.89 372 VAL A C 1
ATOM 2421 O O . VAL A 1 372 ? 246.639 23.804 184.303 1.00 10.21 372 VAL A O 1
ATOM 2425 N N . LEU A 1 373 ? 246.430 25.562 185.655 1.00 9.72 373 LEU A N 1
ATOM 2426 C CA . LEU A 1 373 ? 247.300 24.886 186.635 1.00 9.76 373 LEU A CA 1
ATO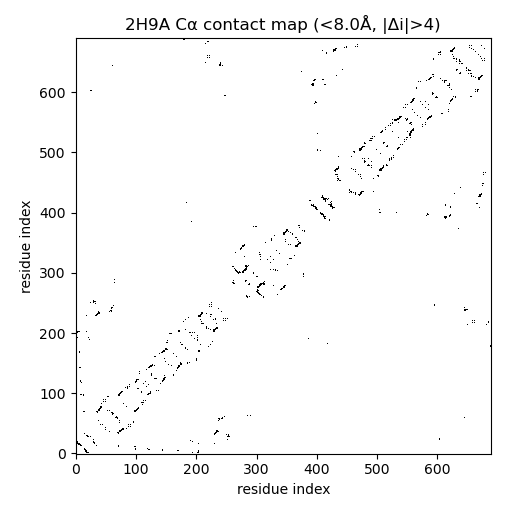M 2427 C C . LEU A 1 373 ? 246.516 23.814 187.396 1.00 11.19 373 LEU A C 1
ATOM 2428 O O . LEU A 1 373 ? 247.070 22.810 187.870 1.00 8.79 373 LEU A O 1
ATOM 2433 N N . THR A 1 374 ? 245.215 24.043 187.517 1.00 10.37 374 THR A N 1
ATOM 2434 C CA . THR A 1 374 ? 244.347 23.083 188.163 1.00 13.69 374 THR A CA 1
ATOM 2435 C C . THR A 1 374 ? 244.342 21.770 187.340 1.00 13.98 374 THR A C 1
ATOM 2436 O O . THR A 1 374 ? 244.689 20.695 187.853 1.00 14.66 374 THR A O 1
ATOM 2440 N N . ALA A 1 375 ? 243.954 21.825 186.071 1.00 14.52 375 ALA A N 1
ATOM 2441 C CA . ALA A 1 375 ? 243.951 20.590 185.291 1.00 13.29 375 ALA A CA 1
ATOM 2442 C C . ALA A 1 375 ? 245.358 20.009 185.219 1.00 13.73 375 ALA A C 1
ATOM 2443 O O . ALA A 1 375 ? 245.558 18.787 185.233 1.00 14.54 375 ALA A O 1
ATOM 2445 N N . TRP A 1 376 ? 246.356 20.863 185.126 1.00 13.73 376 TRP A N 1
ATOM 2446 C CA . TRP A 1 376 ? 247.689 20.342 185.008 1.00 14.46 376 TRP A CA 1
ATOM 2447 C C . TRP A 1 376 ? 248.036 19.482 186.210 1.00 15.26 376 TRP A C 1
ATOM 2448 O O . TRP A 1 376 ? 248.488 18.343 186.070 1.00 12.76 376 TRP A O 1
ATOM 2459 N N . ALA A 1 377 ? 247.827 20.039 187.399 1.00 14.46 377 ALA A N 1
ATOM 2460 C CA . ALA A 1 377 ? 248.161 19.332 188.615 1.00 17.03 377 ALA A CA 1
ATOM 2461 C C . ALA A 1 377 ? 247.298 18.085 188.746 1.00 18.77 377 ALA A C 1
ATOM 2462 O O . ALA A 1 377 ? 247.713 17.092 189.344 1.00 19.13 377 ALA A O 1
ATOM 2464 N N . ALA A 1 378 ? 246.117 18.103 188.148 1.00 19.99 378 ALA A N 1
ATOM 2465 C CA . ALA A 1 378 ? 245.259 16.941 188.277 1.00 21.37 378 ALA A CA 1
ATOM 2466 C C . ALA A 1 378 ? 245.475 15.962 187.156 1.00 22.46 378 ALA A C 1
ATOM 2467 O O . ALA A 1 378 ? 244.607 15.131 186.894 1.00 22.65 378 ALA A O 1
ATOM 2469 N N . GLY A 1 379 ? 246.644 16.054 186.514 1.00 23.61 379 GLY A N 1
ATOM 2470 C CA . GLY A 1 379 ? 246.994 15.182 185.396 1.00 24.22 379 GLY A CA 1
ATOM 2471 C C . GLY A 1 379 ? 246.001 15.292 184.246 1.00 24.39 379 GLY A C 1
ATOM 2472 O O . GLY A 1 379 ? 245.901 14.388 183.423 1.00 26.11 379 GLY A O 1
ATOM 2473 N N . LYS A 1 380 ? 245.254 16.390 184.159 1.00 23.02 380 LYS A N 1
ATOM 2474 C CA . LYS A 1 380 ? 244.283 16.497 183.098 1.00 21.98 380 LYS A CA 1
ATOM 2475 C C . LYS A 1 380 ? 244.646 17.485 182.008 1.00 20.64 380 LYS A C 1
ATOM 2476 O O . LYS A 1 380 ? 243.826 17.813 181.157 1.00 18.47 380 LYS A O 1
ATOM 2482 N N . PHE A 1 381 ? 245.880 17.952 182.023 1.00 18.42 381 PHE A N 1
ATOM 2483 C CA . PHE A 1 381 ? 246.343 18.859 180.976 1.00 17.46 381 PHE A CA 1
ATOM 2484 C C . PHE A 1 381 ? 247.725 18.383 180.572 1.00 17.62 381 PHE A C 1
ATOM 2485 O O . PHE A 1 381 ? 248.712 19.111 180.718 1.00 18.20 381 PHE A O 1
ATOM 2493 N N . THR A 1 382 ? 247.800 17.143 180.097 1.00 17.23 382 THR A N 1
ATOM 2494 C CA . THR A 1 382 ? 249.086 16.556 179.687 1.00 16.86 382 THR A CA 1
ATOM 2495 C C . THR A 1 382 ? 249.373 16.718 178.208 1.00 18.29 382 THR A C 1
ATOM 2496 O O . THR A 1 382 ? 248.495 17.016 177.398 1.00 17.52 382 THR A O 1
ATOM 2500 N N . PRO A 1 383 ? 250.630 16.502 177.838 1.00 20.70 383 PRO A N 1
ATOM 2501 C CA . PRO A 1 383 ? 251.074 16.604 176.458 1.00 21.76 383 PRO A CA 1
ATOM 2502 C C . PRO A 1 383 ? 250.177 15.727 175.588 1.00 24.11 383 PRO A C 1
ATOM 2503 O O . PRO A 1 383 ? 249.715 16.131 174.504 1.00 23.18 383 PRO A O 1
ATOM 2507 N N . GLU A 1 384 ? 249.915 14.529 176.092 1.00 25.38 384 GLU A N 1
ATOM 2508 C CA . GLU A 1 384 ? 249.083 13.582 175.383 1.00 27.67 384 GLU A CA 1
ATOM 2509 C C . GLU A 1 384 ? 247.671 14.139 175.177 1.00 27.05 384 GLU A C 1
ATOM 2510 O O . GLU A 1 384 ? 247.127 14.114 174.070 1.00 26.41 384 GLU A O 1
ATOM 2516 N N . LYS A 1 385 ? 247.076 14.676 176.233 1.00 26.54 385 LYS A N 1
ATOM 2517 C CA . LYS A 1 385 ? 245.717 15.195 176.103 1.00 25.67 385 LYS A CA 1
ATOM 2518 C C . LYS A 1 385 ? 245.617 16.370 175.145 1.00 22.74 385 LYS A C 1
ATOM 2519 O O . LYS A 1 385 ? 244.666 16.473 174.374 1.00 22.96 385 LYS A O 1
ATOM 2525 N N . ILE A 1 386 ? 246.596 17.260 175.183 1.00 19.57 386 ILE A N 1
ATOM 2526 C CA . ILE A 1 386 ? 246.557 18.436 174.316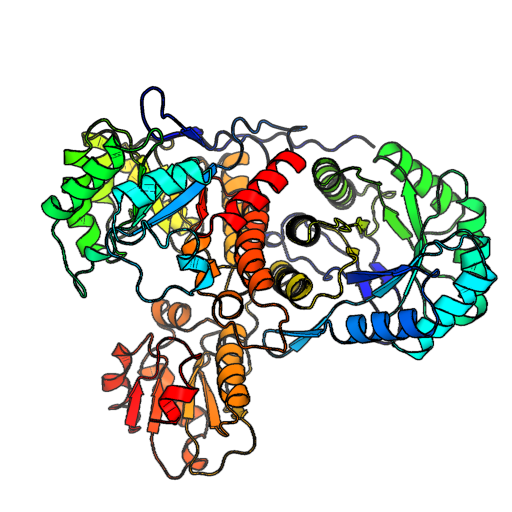 1.00 16.35 386 ILE A CA 1
ATOM 2527 C C . ILE A 1 386 ? 246.769 18.020 172.872 1.00 16.12 386 ILE A C 1
ATOM 2528 O O . ILE A 1 386 ? 246.078 18.476 171.990 1.00 13.91 386 ILE A O 1
ATOM 2533 N N . ALA A 1 387 ? 247.721 17.125 172.650 1.00 15.50 387 ALA A N 1
ATOM 2534 C CA . ALA A 1 387 ? 248.008 16.580 171.324 1.00 17.26 387 ALA A CA 1
ATOM 2535 C C . ALA A 1 387 ? 246.724 15.950 170.748 1.00 17.86 387 ALA A C 1
ATOM 2536 O O . ALA A 1 387 ? 246.325 16.196 169.593 1.00 17.12 387 ALA A O 1
ATOM 2538 N N . GLN A 1 388 ? 246.064 15.136 171.550 1.00 18.52 388 GLN A N 1
ATOM 2539 C CA . GLN A 1 388 ? 244.843 14.538 171.062 1.00 21.16 388 GLN A CA 1
ATOM 2540 C C . GLN A 1 388 ? 243.813 15.619 170.704 1.00 17.71 388 GLN A C 1
ATOM 2541 O O . GLN A 1 388 ? 243.108 15.467 169.707 1.00 17.87 388 GLN A O 1
ATOM 2547 N N . PHE A 1 389 ? 243.750 16.726 171.449 1.00 15.63 389 PHE A N 1
ATOM 2548 C CA . PHE A 1 389 ? 242.740 17.754 171.103 1.00 14.04 389 PHE A CA 1
ATOM 2549 C C . PHE A 1 389 ? 243.103 18.440 169.786 1.00 14.02 389 PHE A C 1
ATOM 2550 O O . PHE A 1 389 ? 242.217 18.851 169.018 1.00 10.92 389 PHE A O 1
ATOM 2558 N N . LEU A 1 390 ? 244.410 18.552 169.518 1.00 13.45 390 LEU A N 1
ATOM 2559 C CA . LEU A 1 390 ? 244.887 19.164 168.284 1.00 13.74 390 LEU A CA 1
ATOM 2560 C C . LEU A 1 390 ? 244.316 18.380 167.109 1.00 14.62 390 LEU A C 1
ATOM 2561 O O . LEU A 1 390 ? 243.921 18.954 166.060 1.00 16.35 390 LEU A O 1
ATOM 2566 N N . LYS A 1 391 ? 244.252 17.062 167.268 1.00 14.84 391 LYS A N 1
ATOM 2567 C CA . LYS A 1 391 ? 243.724 16.227 166.189 1.00 14.61 391 LYS A CA 1
ATOM 2568 C C . LYS A 1 391 ? 242.187 16.168 166.269 1.00 16.51 391 LYS A C 1
ATOM 2569 O O . LYS A 1 391 ? 241.505 16.300 165.269 1.00 15.56 391 LYS A O 1
ATOM 2571 N N . GLU A 1 392 ? 241.667 16.042 167.498 1.00 17.92 392 GLU A N 1
ATOM 2572 C CA . GLU A 1 392 ? 240.240 16.000 167.858 1.00 19.62 392 GLU A CA 1
ATOM 2573 C C . GLU A 1 392 ? 239.432 17.232 167.349 1.00 19.27 392 GLU A C 1
ATOM 2574 O O . GLU A 1 392 ? 238.346 17.120 166.736 1.00 19.78 392 GLU A O 1
ATOM 2580 N N . SER A 1 393 ? 239.990 18.415 167.610 1.00 16.24 393 SER A N 1
ATOM 2581 C CA . SER A 1 393 ? 239.363 19.689 167.257 1.00 14.83 393 SER A CA 1
ATOM 2582 C C . SER A 1 393 ? 239.208 20.038 165.763 1.00 13.35 393 SER A C 1
ATOM 2583 O O . SER A 1 393 ? 238.452 20.941 165.438 1.00 14.23 393 SER A O 1
ATOM 2586 N N . GLY A 1 394 ? 239.921 19.369 164.871 1.00 12.30 394 GLY A N 1
ATOM 2587 C CA . GLY A 1 394 ? 239.799 19.703 163.448 1.00 11.53 394 GLY A CA 1
ATOM 2588 C C . GLY A 1 394 ? 240.446 21.034 163.068 1.00 11.58 394 GLY A C 1
ATOM 2589 O O . GLY A 1 394 ? 240.285 21.548 161.949 1.00 12.92 394 GLY A O 1
ATOM 2590 N N . ILE A 1 395 ? 241.242 21.574 163.985 1.00 10.38 395 ILE A N 1
ATOM 2591 C CA . ILE A 1 395 ? 241.969 22.848 163.775 1.00 11.01 395 ILE A CA 1
ATOM 2592 C C . ILE A 1 395 ? 242.951 22.716 162.581 1.00 11.58 395 ILE A C 1
ATOM 2593 O O . ILE A 1 395 ? 243.220 23.694 161.910 1.00 11.56 395 ILE A O 1
ATOM 2598 N N . ALA A 1 396 ? 243.504 21.527 162.323 1.00 12.16 396 ALA A N 1
ATOM 2599 C CA . ALA A 1 396 ? 244.464 21.427 161.216 1.00 12.87 396 ALA A CA 1
ATOM 2600 C C . ALA A 1 396 ? 243.904 21.877 159.842 1.00 13.46 396 ALA A C 1
ATOM 2601 O O . ALA A 1 396 ? 244.597 22.500 159.055 1.00 12.36 396 ALA A O 1
ATOM 2603 N N . GLU A 1 397 ? 242.654 21.522 159.573 1.00 14.60 397 GLU A N 1
ATOM 2604 C CA . GLU A 1 397 ? 241.983 21.838 158.327 1.00 16.66 397 GLU A CA 1
ATOM 2605 C C . GLU A 1 397 ? 241.890 23.349 158.177 1.00 16.14 397 GLU A C 1
ATOM 2606 O O . GLU A 1 397 ? 241.784 23.871 157.065 1.00 16.02 397 GLU A O 1
ATOM 2612 N N . LYS A 1 398 ? 241.907 24.028 159.322 1.00 17.06 398 LYS A N 1
ATOM 2613 C CA . LYS A 1 398 ? 241.779 25.474 159.401 1.00 17.34 398 LYS A CA 1
ATOM 2614 C C . LYS A 1 398 ? 243.004 26.318 159.080 1.00 15.97 398 LYS A C 1
ATOM 2615 O O . LYS A 1 398 ? 242.847 27.452 158.667 1.00 14.17 398 LYS A O 1
ATOM 2621 N N . VAL A 1 399 ? 244.200 25.805 159.312 1.00 14.49 399 VAL A N 1
ATOM 2622 C CA . VAL A 1 399 ? 245.379 26.653 159.117 1.00 16.30 399 VAL A CA 1
ATOM 2623 C C . VAL A 1 399 ? 246.422 26.120 158.174 1.00 18.71 399 VAL A C 1
ATOM 2624 O O . VAL A 1 399 ? 246.556 24.892 158.006 1.00 18.21 399 VAL A O 1
ATOM 2628 N N . ASN A 1 400 ? 247.172 27.037 157.561 1.00 21.79 400 ASN A N 1
ATOM 2629 C CA . ASN A 1 400 ? 248.237 26.641 156.633 1.00 25.88 400 ASN A CA 1
ATOM 2630 C C . ASN A 1 400 ? 249.556 26.354 157.337 1.00 23.56 400 ASN A C 1
ATOM 2631 O O . ASN A 1 400 ? 250.461 25.719 156.758 1.00 22.77 400 ASN A O 1
ATOM 2636 N N . HIS A 1 401 ? 249.667 26.818 158.577 1.00 19.51 401 HIS A N 1
ATOM 2637 C CA . HIS A 1 401 ? 250.865 26.575 159.362 1.00 18.32 401 HIS A CA 1
ATOM 2638 C C . HIS A 1 401 ? 250.557 25.405 160.304 1.00 18.64 401 HIS A C 1
ATOM 2639 O O . HIS A 1 401 ? 249.429 24.864 160.307 1.00 18.57 401 HIS A O 1
ATOM 2646 N N . ARG A 1 402 ? 251.556 25.027 161.098 1.00 17.97 402 ARG A N 1
ATOM 2647 C CA . ARG A 1 402 ? 251.414 23.971 162.094 1.00 19.81 402 ARG A CA 1
ATOM 2648 C C . ARG A 1 402 ? 252.063 24.407 163.434 1.00 18.64 402 ARG A C 1
ATOM 2649 O O . ARG A 1 402 ? 252.863 23.679 164.016 1.00 18.78 402 ARG A O 1
ATOM 2657 N N . LYS A 1 403 ? 251.694 25.608 163.896 1.00 17.06 403 LYS A N 1
ATOM 2658 C CA . LYS A 1 403 ? 252.187 26.186 165.138 1.00 16.29 403 LYS A CA 1
ATOM 2659 C C . LYS A 1 403 ? 251.061 26.408 166.139 1.00 16.69 403 LYS A C 1
ATOM 2660 O O . LYS A 1 403 ? 249.984 26.913 165.787 1.00 15.78 403 LYS A O 1
ATOM 2666 N N . ALA A 1 404 ? 251.318 26.063 167.392 1.00 14.94 404 ALA A N 1
ATOM 2667 C CA . ALA A 1 404 ? 250.321 26.266 168.432 1.00 15.40 404 ALA A CA 1
ATOM 2668 C C . ALA A 1 404 ? 250.971 26.955 169.642 1.00 14.71 404 ALA A C 1
ATOM 2669 O O . ALA A 1 404 ? 252.138 26.718 169.939 1.00 15.26 404 ALA A O 1
ATOM 2671 N N . ILE A 1 405 ? 250.205 27.798 170.333 1.00 14.61 405 ILE A N 1
ATOM 2672 C CA . ILE A 1 405 ? 250.725 28.536 171.491 1.00 12.75 405 ILE A CA 1
ATOM 2673 C C . ILE A 1 405 ? 250.221 27.958 172.806 1.00 11.61 405 ILE A C 1
ATOM 2674 O O . ILE A 1 405 ? 249.021 27.847 173.042 1.00 9.11 405 ILE A O 1
ATOM 2679 N N . LEU A 1 406 ? 251.165 27.619 173.670 1.00 10.38 406 LEU A N 1
ATOM 2680 C CA . LEU A 1 406 ? 250.853 27.026 174.980 1.00 10.88 406 LEU A CA 1
ATOM 2681 C C . LEU A 1 406 ? 250.857 28.107 176.079 1.00 10.58 406 LEU A C 1
ATOM 2682 O O . LEU A 1 406 ? 251.617 29.079 175.965 1.00 7.03 406 LEU A O 1
ATOM 2687 N N . PRO A 1 407 ? 250.005 27.969 177.126 1.00 12.03 407 PRO A N 1
ATOM 2688 C CA . PRO A 1 407 ? 249.947 28.929 178.247 1.00 12.72 407 PRO A CA 1
ATOM 2689 C C . PRO A 1 407 ? 251.391 28.922 178.785 1.00 12.82 407 PRO A C 1
ATOM 2690 O O . PRO A 1 407 ? 251.995 27.865 178.846 1.00 12.95 407 PRO A O 1
ATOM 2694 N N . GLY A 1 408 ? 251.945 30.067 179.153 1.00 14.12 408 GLY A N 1
ATOM 2695 C CA . GLY A 1 408 ? 253.316 30.062 179.618 1.00 14.77 408 GLY A CA 1
ATOM 2696 C C . GLY A 1 408 ? 253.524 29.288 180.898 1.00 15.41 408 GLY A C 1
ATOM 2697 O O . GLY A 1 408 ? 254.634 28.843 181.205 1.00 14.60 408 GLY A O 1
ATOM 2698 N N . GLY A 1 409 ? 252.446 29.137 181.646 1.00 15.96 409 GLY A N 1
ATOM 2699 C CA . GLY A 1 409 ? 252.502 28.453 182.923 1.00 16.89 409 GLY A CA 1
ATOM 2700 C C . GLY A 1 409 ? 252.826 26.981 182.863 1.00 18.38 409 GLY A C 1
ATOM 2701 O O . GLY A 1 409 ? 253.227 26.414 183.880 1.00 20.54 409 GLY A O 1
ATOM 2702 N N . VAL A 1 410 ? 252.648 26.355 181.694 1.00 17.38 410 VAL A N 1
ATOM 2703 C CA . VAL A 1 410 ? 252.950 24.932 181.532 1.00 15.49 410 VAL A CA 1
ATOM 2704 C C . VAL A 1 410 ? 254.022 24.817 180.446 1.00 15.93 410 VAL A C 1
ATOM 2705 O O . VAL A 1 410 ? 254.008 23.901 179.651 1.00 15.35 410 VAL A O 1
ATOM 2709 N N . ALA A 1 411 ? 254.933 25.780 180.421 1.00 17.55 411 ALA A N 1
ATOM 2710 C CA . ALA A 1 411 ? 256.030 25.839 179.444 1.00 21.15 411 ALA A CA 1
ATOM 2711 C C . ALA A 1 411 ? 256.772 24.521 179.296 1.00 22.60 411 ALA A C 1
ATOM 2712 O O . ALA A 1 411 ? 257.290 24.186 178.225 1.00 22.01 411 ALA A O 1
ATOM 2714 N N . VAL A 1 412 ? 256.815 23.784 180.393 1.00 24.91 412 VAL A N 1
ATOM 2715 C CA . VAL A 1 412 ? 257.501 22.509 180.449 1.00 28.89 412 VAL A CA 1
ATOM 2716 C C . VAL A 1 412 ? 256.986 21.451 179.485 1.00 28.40 412 VAL A C 1
ATOM 2717 O O . VAL A 1 412 ? 257.767 20.656 178.961 1.00 27.96 412 VAL A O 1
ATOM 2721 N N . LEU A 1 413 ? 255.675 21.441 179.262 1.00 27.31 413 LEU A N 1
ATOM 2722 C CA . LEU A 1 413 ? 255.027 20.486 178.353 1.00 25.88 413 LEU A CA 1
ATOM 2723 C C . LEU A 1 413 ? 255.441 20.612 176.847 1.00 25.39 413 LEU A C 1
ATOM 2724 O O . LEU A 1 413 ? 255.193 19.707 176.060 1.00 25.25 413 LEU A O 1
ATOM 2729 N N . SER A 1 414 ? 256.063 21.730 176.472 1.00 24.25 414 SER A N 1
ATOM 2730 C CA . SER A 1 414 ? 256.469 22.015 175.090 1.00 25.29 414 SER A CA 1
ATOM 2731 C C . SER A 1 414 ? 257.080 20.915 174.237 1.00 24.77 414 SER A C 1
ATOM 2732 O O . SER A 1 414 ? 256.495 20.511 173.224 1.00 23.28 414 SER A O 1
ATOM 2735 N N . GLY A 1 415 ? 258.284 20.492 174.632 1.00 24.64 415 GLY A N 1
ATOM 2736 C CA . GLY A 1 415 ? 259.017 19.450 173.940 1.00 22.91 415 GLY A CA 1
ATOM 2737 C C . GLY A 1 415 ? 258.178 18.202 173.783 1.00 22.48 415 GLY A C 1
ATOM 2738 O O . GLY A 1 415 ? 257.976 17.736 172.681 1.00 23.84 415 GLY A O 1
ATOM 2739 N N . LYS A 1 416 ? 257.670 17.653 174.866 1.00 21.25 416 LYS A N 1
ATOM 2740 C CA . LYS A 1 416 ? 256.867 16.451 174.742 1.00 22.47 416 LYS A CA 1
ATOM 2741 C C . LYS A 1 416 ? 255.607 16.659 173.896 1.00 22.81 416 LYS A C 1
ATOM 2742 O O . LYS A 1 416 ? 255.214 15.774 173.125 1.00 20.76 416 LYS A O 1
ATOM 2748 N N . LEU A 1 417 ? 254.952 17.807 174.058 1.00 22.24 417 LEU A N 1
ATOM 2749 C CA . LEU A 1 417 ? 253.754 18.061 173.270 1.00 21.31 417 LEU A CA 1
ATOM 2750 C C . LEU A 1 417 ? 254.109 18.171 171.787 1.00 21.23 417 LEU A C 1
ATOM 2751 O O . LEU A 1 417 ? 253.365 17.654 170.958 1.00 20.42 417 LEU A O 1
ATOM 2756 N N . GLN A 1 418 ? 255.232 18.838 171.470 1.00 21.20 418 GLN A N 1
ATOM 2757 C CA . GLN A 1 418 ? 255.693 19.045 170.098 1.00 22.94 418 GLN A CA 1
ATOM 2758 C C . GLN A 1 418 ? 255.970 17.717 169.394 1.00 25.46 418 GLN A C 1
ATOM 2759 O O . GLN A 1 418 ? 255.365 17.421 168.361 1.00 24.62 418 GLN A O 1
ATOM 2765 N N . GLU A 1 419 ? 256.902 16.919 169.915 1.00 27.19 419 GLU A N 1
ATOM 2766 C CA . GLU A 1 419 ? 257.109 15.596 169.317 1.00 29.74 419 GLU A CA 1
ATOM 2767 C C . GLU A 1 419 ? 255.809 14.983 169.806 1.00 28.46 419 GLU A C 1
ATOM 2768 O O . GLU A 1 419 ? 255.355 15.356 170.877 1.00 30.09 419 GLU A O 1
ATOM 2774 N N . LEU A 1 420 ? 255.190 14.080 169.069 1.00 26.04 420 LEU A N 1
ATOM 2775 C CA . LEU A 1 420 ? 253.906 13.524 169.531 1.00 26.08 420 LEU A CA 1
ATOM 2776 C C . LEU A 1 420 ? 252.718 14.120 168.769 1.00 25.27 420 LEU A C 1
ATOM 2777 O O . LEU A 1 420 ? 251.855 13.370 168.297 1.00 25.17 420 LEU A O 1
ATOM 2782 N N . SER A 1 421 ? 252.653 15.456 168.687 1.00 23.79 421 SER A N 1
ATOM 2783 C CA . SER A 1 421 ? 251.548 16.116 167.972 1.00 22.24 421 SER A CA 1
ATOM 2784 C C . SER A 1 421 ? 251.999 16.511 166.588 1.00 21.17 421 SER A C 1
ATOM 2785 O O . SER A 1 421 ? 251.181 16.643 165.666 1.00 21.83 421 SER A O 1
ATOM 2788 N N . GLY A 1 422 ? 253.302 16.724 166.439 1.00 19.41 422 GLY A N 1
ATOM 2789 C CA . GLY A 1 422 ? 253.808 17.132 165.136 1.00 18.74 422 GLY A CA 1
ATOM 2790 C C . GLY A 1 422 ? 253.552 18.609 164.836 1.00 17.56 422 GLY A C 1
ATOM 2791 O O . GLY A 1 422 ? 253.665 19.022 163.693 1.00 15.94 422 GLY A O 1
ATOM 2792 N N . TRP A 1 423 ? 253.180 19.383 165.862 1.00 16.52 423 TRP A N 1
ATOM 2793 C CA . TRP A 1 423 ? 252.966 20.833 165.757 1.00 15.59 423 TRP A CA 1
ATOM 2794 C C . TRP A 1 423 ? 254.147 21.542 166.423 1.00 16.41 423 TRP A C 1
ATOM 2795 O O . TRP A 1 423 ? 254.756 21.009 167.354 1.00 16.59 423 TRP A O 1
ATOM 2806 N N . GLU A 1 424 ? 254.458 22.743 165.943 1.00 18.17 424 GLU A N 1
ATOM 2807 C CA . GLU A 1 424 ? 255.530 23.535 166.521 1.00 18.21 424 GLU A CA 1
ATOM 2808 C C . GLU A 1 424 ? 254.855 24.263 167.685 1.00 18.34 424 GLU A C 1
ATOM 2809 O O . GLU A 1 424 ? 253.899 25.016 167.501 1.00 17.37 424 GLU A O 1
ATOM 2815 N N . ILE A 1 425 ? 255.370 24.012 168.875 1.00 17.94 425 ILE A N 1
ATOM 2816 C CA . ILE A 1 425 ? 254.839 24.575 170.087 1.00 18.85 425 ILE A CA 1
ATOM 2817 C C . ILE A 1 425 ? 255.626 25.786 170.527 1.00 20.16 425 ILE A C 1
ATOM 2818 O O . ILE A 1 425 ? 256.840 25.712 170.742 1.00 21.98 425 ILE A O 1
ATOM 2823 N N . LEU A 1 426 ? 254.947 26.917 170.617 1.00 19.60 426 LEU A N 1
ATOM 2824 C CA . LEU A 1 426 ? 255.602 28.139 171.080 1.00 20.68 426 LEU A CA 1
ATOM 2825 C C . LEU A 1 426 ? 255.047 28.300 172.490 1.00 19.91 426 LEU A C 1
ATOM 2826 O O . LEU A 1 426 ? 253.876 28.028 172.733 1.00 20.58 426 LEU A O 1
ATOM 2831 N N . VAL A 1 427 ? 255.895 28.669 173.434 1.00 19.06 427 VAL A N 1
ATOM 2832 C CA . VAL A 1 427 ? 255.435 28.854 174.805 1.00 18.14 427 VAL A CA 1
ATOM 2833 C C . VAL A 1 427 ? 255.054 30.331 174.902 1.00 18.25 427 VAL A C 1
ATOM 2834 O O . VAL A 1 427 ? 255.897 31.205 174.682 1.00 17.72 427 VAL A O 1
ATOM 2838 N N . GLY A 1 428 ? 253.789 30.617 175.206 1.00 16.62 428 GLY A N 1
ATOM 2839 C CA . GLY A 1 428 ? 253.364 32.007 175.305 1.00 16.07 428 GLY A CA 1
ATOM 2840 C C . GLY A 1 428 ? 253.627 32.610 176.679 1.00 15.21 428 GLY A C 1
ATOM 2841 O O . GLY A 1 428 ? 254.274 31.975 177.539 1.00 15.10 428 GLY A O 1
ATOM 2842 N N . PRO A 1 429 ? 253.169 33.850 176.918 1.00 15.94 429 PRO A N 1
ATOM 2843 C CA . PRO A 1 429 ? 253.364 34.497 178.224 1.00 15.76 429 PRO A CA 1
ATOM 2844 C C . PRO A 1 429 ? 252.611 33.707 179.298 1.00 17.51 429 PRO A C 1
ATOM 2845 O O . PRO A 1 429 ? 251.712 32.911 178.988 1.00 16.77 429 PRO A O 1
ATOM 2849 N N . ARG A 1 430 ? 252.963 33.898 180.558 1.00 17.29 430 ARG A N 1
ATOM 2850 C CA . ARG A 1 430 ? 252.264 33.142 181.567 1.00 20.04 430 ARG A CA 1
ATOM 2851 C C . ARG A 1 430 ? 250.865 33.706 181.722 1.00 19.47 430 ARG A C 1
ATOM 2852 O O . ARG A 1 430 ? 249.956 32.979 182.120 1.00 17.00 430 ARG A O 1
ATOM 2860 N N . GLU A 1 431 ? 250.688 34.992 181.403 1.00 18.10 431 GLU A N 1
ATOM 2861 C CA . GLU A 1 431 ? 249.377 35.577 181.540 1.00 19.21 431 GLU A CA 1
ATOM 2862 C C . GLU A 1 431 ? 248.837 35.924 180.160 1.00 17.45 431 GLU A C 1
ATOM 2863 O O . GLU A 1 431 ? 249.551 36.457 179.328 1.00 17.50 431 GLU A O 1
ATOM 2869 N N . SER A 1 432 ? 247.566 35.614 179.917 1.00 14.72 432 SER A N 1
ATOM 2870 C CA . SER A 1 432 ? 246.984 35.895 178.626 1.00 13.22 432 SER A CA 1
ATOM 2871 C C . SER A 1 432 ? 247.103 37.375 178.286 1.00 13.35 432 SER A C 1
ATOM 2872 O O . SER A 1 432 ? 247.017 37.762 177.118 1.00 11.48 432 SER A O 1
ATOM 2875 N N . SER A 1 433 ? 247.298 38.215 179.301 1.00 14.07 433 SER A N 1
ATOM 2876 C CA . SER A 1 433 ? 247.426 39.635 179.049 1.00 15.09 433 SER A CA 1
ATOM 2877 C C . SER A 1 433 ? 248.627 39.984 178.159 1.00 15.63 433 SER A C 1
ATOM 2878 O O . SER A 1 433 ? 248.593 41.005 177.477 1.00 17.86 433 SER A O 1
ATOM 2881 N N . GLY A 1 434 ? 249.678 39.162 178.150 1.00 15.42 434 GLY A N 1
ATOM 2882 C CA . GLY A 1 434 ? 250.832 39.462 177.313 1.00 13.85 434 GLY A CA 1
ATOM 2883 C C . GLY A 1 434 ? 250.739 38.921 175.886 1.00 15.90 434 GLY A C 1
ATOM 2884 O O . GLY A 1 434 ? 251.725 38.985 175.111 1.00 15.78 434 GLY A O 1
ATOM 2885 N N . ILE A 1 435 ? 249.560 38.409 175.521 1.00 14.94 435 ILE A N 1
ATOM 2886 C CA . ILE A 1 435 ? 249.376 37.807 174.200 1.00 15.41 435 ILE A CA 1
ATOM 2887 C C . ILE A 1 435 ? 249.553 38.828 173.048 1.00 15.89 435 ILE A C 1
ATOM 2888 O O . ILE A 1 435 ? 250.172 38.510 172.047 1.00 14.42 435 ILE A O 1
ATOM 2893 N N . ASN A 1 436 ? 249.017 40.037 173.205 1.00 17.05 436 ASN A N 1
ATOM 2894 C CA . ASN A 1 436 ? 249.163 41.062 172.182 1.00 18.92 436 ASN A CA 1
ATOM 2895 C C . ASN A 1 436 ? 250.631 41.354 171.865 1.00 19.13 436 ASN A C 1
ATOM 2896 O O . ASN A 1 436 ? 251.034 41.433 170.702 1.00 18.81 436 ASN A O 1
ATOM 2901 N N . SER A 1 437 ? 251.430 41.521 172.912 1.00 19.08 437 SER A N 1
ATOM 2902 C CA . SER A 1 437 ? 252.832 41.808 172.736 1.00 18.97 437 SER A CA 1
ATOM 2903 C C . SER A 1 437 ? 253.568 40.581 172.218 1.00 17.83 437 SER A C 1
ATOM 2904 O O . SER A 1 437 ? 254.574 40.728 171.510 1.00 20.72 437 SER A O 1
ATOM 2907 N N . PHE A 1 438 ? 253.097 39.377 172.571 1.00 17.42 438 PHE A N 1
ATOM 2908 C CA . PHE A 1 438 ? 253.721 38.142 172.056 1.00 15.23 438 PHE A CA 1
ATOM 2909 C C . PHE A 1 438 ? 253.436 38.019 170.537 1.00 15.66 438 PHE A C 1
ATOM 2910 O O . PHE A 1 438 ? 254.313 37.665 169.763 1.00 14.19 438 PHE A O 1
ATOM 2918 N N . ILE A 1 439 ? 252.205 38.293 170.118 1.00 14.74 439 ILE A N 1
ATOM 2919 C CA . ILE A 1 439 ? 251.890 38.181 168.696 1.00 16.32 439 ILE A CA 1
ATOM 2920 C C . ILE A 1 439 ? 252.576 39.270 167.879 1.00 17.73 439 ILE A C 1
ATOM 2921 O O . ILE A 1 439 ? 253.006 39.043 166.766 1.00 16.48 439 ILE A O 1
ATOM 2926 N N . LYS A 1 440 ? 252.659 40.475 168.425 1.00 20.05 440 LYS A N 1
ATOM 2927 C CA . LYS A 1 440 ? 253.349 41.552 167.725 1.00 20.42 440 LYS A CA 1
ATOM 2928 C C . LYS A 1 440 ? 254.813 41.106 167.393 1.00 21.71 440 LYS A C 1
ATOM 2929 O O . LYS A 1 440 ? 255.210 41.100 166.231 1.00 22.53 440 LYS A O 1
ATOM 2931 N N . GLN A 1 441 ? 255.585 40.718 168.415 1.00 22.67 441 GLN A N 1
ATOM 2932 C CA . GLN A 1 441 ? 256.967 40.273 168.264 1.00 23.52 441 GLN A CA 1
ATOM 2933 C C . GLN A 1 441 ? 257.078 39.034 167.397 1.00 24.45 441 GLN A C 1
ATOM 2934 O O . GLN A 1 441 ? 256.607 37.946 167.788 1.00 26.59 441 GLN A O 1
ATOM 2936 N N . VAL B 2 3 ? 208.204 35.643 216.532 1.00 44.68 3 VAL B N 1
ATOM 2937 C CA . VAL B 2 3 ? 209.256 34.685 216.879 1.00 43.77 3 VAL B CA 1
ATOM 2938 C C . VAL B 2 3 ? 210.551 35.242 217.512 1.00 40.70 3 VAL B C 1
ATOM 2939 O O . VAL B 2 3 ? 210.893 36.440 217.456 1.00 41.86 3 VAL B O 1
ATOM 2943 N N . GLU B 2 4 ? 211.246 34.306 218.132 1.00 37.14 4 GLU B N 1
ATOM 2944 C CA . GLU B 2 4 ? 212.467 34.523 218.839 1.00 33.31 4 GLU B CA 1
ATOM 2945 C C . GLU B 2 4 ? 213.695 34.444 217.914 1.00 27.48 4 GLU B C 1
ATOM 2946 O O . GLU B 2 4 ? 213.738 33.666 216.965 1.00 23.71 4 GLU B O 1
ATOM 2952 N N . VAL B 2 5 ? 214.679 35.283 218.219 1.00 21.37 5 VAL B N 1
ATOM 2953 C CA . VAL B 2 5 ? 215.940 35.339 217.506 1.00 17.28 5 VAL B CA 1
ATOM 2954 C C . VAL B 2 5 ? 216.528 33.946 217.631 1.00 16.62 5 VAL B C 1
ATOM 2955 O O . VAL B 2 5 ? 216.737 33.452 218.740 1.00 15.36 5 VAL B O 1
ATOM 2959 N N . LEU B 2 6 ? 216.793 33.310 216.488 1.00 15.25 6 LEU B N 1
ATOM 2960 C CA . LEU B 2 6 ? 217.341 31.960 216.511 1.00 16.11 6 LEU B CA 1
ATOM 2961 C C . LEU B 2 6 ? 218.821 32.023 216.872 1.00 16.01 6 LEU B C 1
ATOM 2962 O O . LEU B 2 6 ? 219.621 32.655 216.174 1.00 13.95 6 LEU B O 1
ATOM 2967 N N . LYS B 2 7 ? 219.184 31.365 217.956 1.00 16.10 7 LYS B N 1
ATOM 2968 C CA . LYS B 2 7 ? 220.585 31.336 218.376 1.00 17.66 7 LYS B CA 1
ATOM 2969 C C . LYS B 2 7 ? 221.106 29.880 218.437 1.00 19.59 7 LYS B C 1
ATOM 2970 O O . LYS B 2 7 ? 220.628 29.062 219.229 1.00 19.03 7 LYS B O 1
ATOM 2976 N N . GLU B 2 8 ? 222.077 29.571 217.576 1.00 21.01 8 GLU B N 1
ATOM 2977 C CA . GLU B 2 8 ? 222.723 28.250 217.522 1.00 24.07 8 GLU B CA 1
ATOM 2978 C C . GLU B 2 8 ? 223.514 27.962 218.787 1.00 23.02 8 GLU B C 1
ATOM 2979 O O . GLU B 2 8 ? 224.122 28.848 219.353 1.00 23.64 8 GLU B O 1
ATOM 2985 N N . LYS B 2 9 ? 223.490 26.708 219.221 1.00 23.24 9 LYS B N 1
ATOM 2986 C CA . LYS B 2 9 ? 224.237 26.289 220.410 1.00 23.79 9 LYS B CA 1
ATOM 2987 C C . LYS B 2 9 ? 225.405 25.512 219.831 1.00 20.35 9 LYS B C 1
ATOM 2988 O O . LYS B 2 9 ? 225.293 24.297 219.613 1.00 21.02 9 LYS B O 1
ATOM 2994 N N . TRP B 2 10 ? 226.501 26.228 219.573 1.00 15.83 10 TRP B N 1
ATOM 2995 C CA . TRP B 2 10 ? 227.703 25.651 218.978 1.00 13.56 10 TRP B CA 1
ATOM 2996 C C . TRP B 2 10 ? 228.514 24.804 219.939 1.00 13.16 10 TRP B C 1
ATOM 2997 O O . TRP B 2 10 ? 228.889 25.257 220.988 1.00 11.99 10 TRP B O 1
ATOM 3008 N N . ASN B 2 11 ? 228.784 23.581 219.511 1.00 13.32 11 ASN B N 1
ATOM 3009 C CA . ASN B 2 11 ? 229.573 22.594 220.256 1.00 14.61 11 ASN B CA 1
ATOM 3010 C C . ASN B 2 11 ? 230.979 23.087 220.642 1.00 13.09 11 ASN B C 1
ATOM 3011 O O . ASN B 2 11 ? 231.425 22.911 221.775 1.00 13.68 11 ASN B O 1
ATOM 3016 N N . SER B 2 12 ? 231.672 23.717 219.703 1.00 10.48 12 SER B N 1
ATOM 3017 C CA . SER B 2 12 ? 233.029 24.129 219.987 1.00 10.82 12 SER B CA 1
ATOM 3018 C C . SER B 2 12 ? 233.520 25.503 219.466 1.00 11.71 12 SER B C 1
ATOM 3019 O O . SER B 2 12 ? 232.732 26.438 219.322 1.00 10.72 12 SER B O 1
ATOM 3022 N N . LYS B 2 13 ? 234.818 25.612 219.167 1.00 9.37 13 LYS B N 1
ATOM 3023 C CA . LYS B 2 13 ? 235.343 26.927 218.787 1.00 11.74 13 LYS B CA 1
ATOM 3024 C C . LYS B 2 13 ? 236.674 26.861 218.097 1.00 10.27 13 LYS B C 1
ATOM 3025 O O . LYS B 2 13 ? 237.334 25.825 218.157 1.00 11.17 13 LYS B O 1
ATOM 3031 N N . VAL B 2 14 ? 237.087 27.946 217.459 1.00 10.41 14 VAL B N 1
ATOM 3032 C CA . VAL B 2 14 ? 238.396 27.952 216.830 1.00 11.09 14 VAL B CA 1
ATOM 3033 C C . VAL B 2 14 ? 239.392 28.343 217.921 1.00 10.84 14 VAL B C 1
ATOM 3034 O O . VAL B 2 14 ? 239.130 29.269 218.735 1.00 11.57 14 VAL B O 1
ATOM 3038 N N . VAL B 2 15 ? 240.553 27.693 217.945 1.00 10.08 15 VAL B N 1
ATOM 3039 C CA . VAL B 2 15 ? 241.515 28.046 218.965 1.00 9.30 15 VAL B CA 1
ATOM 3040 C C . VAL B 2 15 ? 242.059 29.454 218.785 1.00 11.07 15 VAL B C 1
ATOM 3041 O O . VAL B 2 15 ? 241.995 30.046 217.696 1.00 10.08 15 VAL B O 1
ATOM 3045 N N . GLU B 2 16 ? 242.563 30.009 219.882 1.00 9.84 16 GLU B N 1
ATOM 3046 C CA . GLU B 2 16 ? 243.149 31.341 219.830 1.00 11.37 16 GLU B CA 1
ATOM 3047 C C . GLU B 2 16 ? 244.631 31.143 219.610 1.00 10.20 16 GLU B C 1
ATOM 3048 O O . GLU B 2 16 ? 245.294 30.373 220.298 1.00 10.41 16 GLU B O 1
ATOM 3054 N N . VAL B 2 17 ? 245.147 31.776 218.586 1.00 10.65 17 VAL B N 1
ATOM 3055 C CA . VAL B 2 17 ? 246.562 31.682 218.302 1.00 11.00 17 VAL B CA 1
ATOM 3056 C C . VAL B 2 17 ? 247.173 33.027 218.731 1.00 12.60 17 VAL B C 1
ATOM 3057 O O . VAL B 2 17 ? 246.569 34.072 218.550 1.00 12.64 17 VAL B O 1
ATOM 3061 N N . THR B 2 18 ? 248.349 32.987 219.341 1.00 11.55 18 THR B N 1
ATOM 3062 C CA . THR B 2 18 ? 249.038 34.207 219.759 1.00 11.02 18 THR B CA 1
ATOM 3063 C C . THR B 2 18 ? 250.347 34.300 218.988 1.00 10.06 18 THR B C 1
ATOM 3064 O O . THR B 2 18 ? 251.105 33.322 218.935 1.00 9.09 18 THR B O 1
ATOM 3068 N N . LEU B 2 19 ? 250.582 35.447 218.365 1.00 10.92 19 LEU B N 1
ATOM 3069 C CA . LEU B 2 19 ? 251.797 35.684 217.598 1.00 9.63 19 LEU B CA 1
ATOM 3070 C C . LEU B 2 19 ? 252.547 36.774 218.334 1.00 11.66 19 LEU B C 1
ATOM 3071 O O . LEU B 2 19 ? 251.925 37.609 219.043 1.00 9.27 19 LEU B O 1
ATOM 3076 N N . GLY B 2 20 ? 253.873 36.758 218.165 1.00 11.13 20 GLY B N 1
ATOM 3077 C CA . GLY B 2 20 ? 254.693 37.740 218.822 1.00 14.08 20 GLY B CA 1
ATOM 3078 C C . GLY B 2 20 ? 254.858 37.374 220.291 1.00 16.75 20 GLY B C 1
ATOM 3079 O O . GLY B 2 20 ? 254.263 36.441 220.792 1.00 15.37 20 GLY B O 1
ATOM 3080 N N . THR B 2 21 ? 255.661 38.156 220.987 1.00 19.81 21 THR B N 1
ATOM 3081 C CA . THR B 2 21 ? 255.949 37.903 222.372 1.00 23.23 21 THR B CA 1
ATOM 3082 C C . THR B 2 21 ? 255.943 39.249 223.046 1.00 23.19 21 THR B C 1
ATOM 3083 O O . THR B 2 21 ? 255.933 40.266 222.362 1.00 22.12 21 THR B O 1
ATOM 3087 N N . GLY B 2 22 ? 255.945 39.258 224.374 1.00 24.22 22 GLY B N 1
ATOM 3088 C CA . GLY B 2 22 ? 255.985 40.524 225.087 1.00 26.49 22 GLY B CA 1
ATOM 3089 C C . GLY B 2 22 ? 254.862 41.489 224.796 1.00 30.38 22 GLY B C 1
ATOM 3090 O O . GLY B 2 22 ? 253.698 41.097 224.614 1.00 28.59 22 GLY B O 1
ATOM 3091 N N . ASP B 2 23 ? 255.206 42.775 224.749 1.00 33.08 23 ASP B N 1
ATOM 3092 C CA . ASP B 2 23 ? 254.204 43.797 224.486 1.00 35.96 23 ASP B CA 1
ATOM 3093 C C . ASP B 2 23 ? 253.732 43.840 223.027 1.00 33.37 23 ASP B C 1
ATOM 3094 O O . ASP B 2 23 ? 252.679 44.415 222.725 1.00 34.54 23 ASP B O 1
ATOM 3099 N N . LYS B 2 24 ? 254.484 43.216 222.125 1.00 29.98 24 LYS B N 1
ATOM 3100 C CA . LYS B 2 24 ? 254.063 43.172 220.723 1.00 27.37 24 LYS B CA 1
ATOM 3101 C C . LYS B 2 24 ? 253.234 41.928 220.329 1.00 25.95 24 LYS B C 1
ATOM 3102 O O . LYS B 2 24 ? 253.229 41.486 219.178 1.00 25.70 24 LYS B O 1
ATOM 3108 N N . THR B 2 25 ? 252.515 41.371 221.292 1.00 23.58 25 THR B N 1
ATOM 3109 C CA . THR B 2 25 ? 251.693 40.206 221.030 1.00 22.02 25 THR B CA 1
ATOM 3110 C C . THR B 2 25 ? 250.401 40.558 220.234 1.00 20.03 25 THR B C 1
ATOM 3111 O O . THR B 2 25 ? 249.925 41.695 220.279 1.00 19.23 25 THR B O 1
ATOM 3115 N N . VAL B 2 26 ? 249.881 39.588 219.475 1.00 16.77 26 VAL B N 1
ATOM 3116 C CA . VAL B 2 26 ? 248.650 39.747 218.698 1.00 14.41 26 VAL B CA 1
ATOM 3117 C C . VAL B 2 26 ? 247.962 38.390 218.768 1.00 13.73 26 VAL B C 1
ATOM 3118 O O . VAL B 2 26 ? 248.598 37.380 218.497 1.00 13.85 26 VAL B O 1
ATOM 3122 N N . THR B 2 27 ? 246.684 38.389 219.138 1.00 11.35 27 THR B N 1
ATOM 3123 C CA . THR B 2 27 ? 245.904 37.167 219.262 1.00 12.43 27 THR B CA 1
ATOM 3124 C C . THR B 2 27 ? 244.888 37.112 218.139 1.00 11.22 27 THR B C 1
ATOM 3125 O O . THR B 2 27 ? 244.360 38.137 217.710 1.00 10.31 27 THR B O 1
ATOM 3129 N N . LEU B 2 28 ? 244.666 35.919 217.631 1.00 12.78 28 LEU B N 1
ATOM 3130 C CA . LEU B 2 28 ? 243.727 35.704 216.528 1.00 13.11 28 LEU B CA 1
ATOM 3131 C C . LEU B 2 28 ? 242.950 34.482 216.901 1.00 11.16 28 LEU B C 1
ATOM 3132 O O . LEU B 2 28 ? 243.389 33.686 217.723 1.00 10.67 28 LEU B O 1
ATOM 3137 N N . GLY B 2 29 ? 241.789 34.326 216.280 1.00 10.70 29 GLY B N 1
ATOM 3138 C CA . GLY B 2 29 ? 240.997 33.155 216.540 1.00 9.33 29 GLY B CA 1
ATOM 3139 C C . GLY B 2 29 ? 240.191 33.251 217.807 1.00 8.54 29 GLY B C 1
ATOM 3140 O O . GLY B 2 29 ? 239.882 34.352 218.275 1.00 8.36 29 GLY B O 1
ATOM 3141 N N . GLY B 2 30 ? 239.836 32.084 218.342 1.00 5.51 30 GLY B N 1
ATOM 3142 C CA . GLY B 2 30 ? 239.061 32.038 219.567 1.00 7.51 30 GLY B CA 1
ATOM 3143 C C . GLY B 2 30 ? 237.555 32.046 219.323 1.00 6.74 30 GLY B C 1
ATOM 3144 O O . GLY B 2 30 ? 236.769 31.918 220.243 1.00 7.49 30 GLY B O 1
ATOM 3145 N N . ASP B 2 31 ? 237.133 32.124 218.072 1.00 5.25 31 ASP B N 1
ATOM 3146 C CA . ASP B 2 31 ? 235.706 32.218 217.799 1.00 5.70 31 ASP B CA 1
ATOM 3147 C C . ASP B 2 31 ? 234.842 31.042 218.201 1.00 5.81 31 ASP B C 1
ATOM 3148 O O . ASP B 2 31 ? 235.169 29.907 217.898 1.00 5.12 31 ASP B O 1
ATOM 3153 N N . SER B 2 32 ? 233.745 31.314 218.909 1.00 7.17 32 SER B N 1
ATOM 3154 C CA . SER B 2 32 ? 232.826 30.241 219.267 1.00 6.87 32 SER B CA 1
ATOM 3155 C C . SER B 2 32 ? 231.516 30.529 218.537 1.00 8.06 32 SER B C 1
ATOM 3156 O O . SER B 2 32 ? 230.437 30.094 218.953 1.00 8.12 32 SER B O 1
ATOM 3159 N N . THR B 2 33 ? 231.609 31.275 217.437 1.00 7.49 33 THR B N 1
ATOM 3160 C CA . THR B 2 33 ? 230.409 31.548 216.635 1.00 6.77 33 THR B CA 1
ATOM 3161 C C . THR B 2 33 ? 230.867 31.912 215.216 1.00 6.36 33 THR B C 1
ATOM 3162 O O . THR B 2 33 ? 232.071 31.914 214.924 1.00 5.47 33 THR B O 1
ATOM 3166 N N . LEU B 2 34 ? 229.888 32.122 214.338 1.00 4.79 34 LEU B N 1
ATOM 3167 C CA . LEU B 2 34 ? 230.084 32.508 212.941 1.00 5.26 34 LEU B CA 1
ATOM 3168 C C . LEU B 2 34 ? 230.532 33.959 212.965 1.00 5.98 34 LEU B C 1
ATOM 3169 O O . LEU B 2 34 ? 230.303 34.650 213.945 1.00 9.45 34 LEU B O 1
ATOM 3174 N N . PRO B 2 35 ? 231.135 34.455 211.868 1.00 8.01 35 PRO B N 1
ATOM 3175 C CA . PRO B 2 35 ? 231.574 35.846 211.935 1.00 8.50 35 PRO B CA 1
ATOM 3176 C C . PRO B 2 35 ? 230.526 36.858 212.422 1.00 9.47 35 PRO B C 1
ATOM 3177 O O . PRO B 2 35 ? 229.401 36.924 211.892 1.00 9.08 35 PRO B O 1
ATOM 3181 N N . PHE B 2 36 ? 230.904 37.610 213.455 1.00 9.46 36 PHE B N 1
ATOM 3182 C CA . PHE B 2 36 ? 230.071 38.692 214.037 1.00 9.60 36 PHE B CA 1
ATOM 3183 C C . PHE B 2 36 ? 228.729 38.318 214.741 1.00 10.76 36 PHE B C 1
ATOM 3184 O O . PHE B 2 36 ? 228.041 39.208 215.276 1.00 12.01 36 PHE B O 1
ATOM 3192 N N . LEU B 2 37 ? 228.366 37.037 214.769 1.00 10.51 37 LEU B N 1
ATOM 3193 C CA . LEU B 2 37 ? 227.104 36.593 215.375 1.00 11.14 37 LEU B CA 1
ATOM 3194 C C . LEU B 2 37 ? 227.323 36.369 216.857 1.00 11.12 37 LEU B C 1
ATOM 3195 O O . LEU B 2 37 ? 227.239 35.237 217.386 1.00 13.00 37 LEU B O 1
ATOM 3200 N N . THR B 2 38 ? 227.615 37.468 217.531 1.00 11.00 38 THR B N 1
ATOM 3201 C CA . THR B 2 38 ? 227.914 37.416 218.947 1.00 11.91 38 THR B CA 1
ATOM 3202 C C . THR B 2 38 ? 226.715 37.279 219.862 1.00 11.81 38 THR B C 1
ATOM 3203 O O . THR B 2 38 ? 226.890 37.221 221.089 1.00 13.75 38 THR B O 1
ATOM 3207 N N . PHE B 2 39 ? 225.522 37.196 219.277 1.00 10.64 39 PHE B N 1
ATOM 3208 C CA . PHE B 2 39 ? 224.312 36.984 220.059 1.00 10.65 39 PHE B CA 1
ATOM 3209 C C . PHE B 2 39 ? 224.208 35.478 220.333 1.00 10.88 39 PHE B C 1
ATOM 3210 O O . PHE B 2 39 ? 223.248 35.029 220.989 1.00 10.40 39 PHE B O 1
ATOM 3218 N N . GLU B 2 40 ? 225.153 34.686 219.796 1.00 8.88 40 GLU B N 1
ATOM 3219 C CA . GLU B 2 40 ? 225.111 33.237 220.019 1.00 9.58 40 GLU B CA 1
ATOM 3220 C C . GLU B 2 40 ? 226.482 32.635 220.261 1.00 8.49 40 GLU B C 1
ATOM 3221 O O . GLU B 2 40 ? 226.619 31.441 220.274 1.00 7.31 40 GLU B O 1
ATOM 3227 N N . GLY B 2 41 ? 227.505 33.455 220.476 1.00 8.79 41 GLY B N 1
ATOM 3228 C CA . GLY B 2 41 ? 228.826 32.902 220.696 1.00 7.90 41 GLY B CA 1
ATOM 3229 C C . GLY B 2 41 ? 229.765 34.065 220.874 1.00 9.29 41 GLY B C 1
ATOM 3230 O O . GLY B 2 41 ? 229.324 35.223 220.784 1.00 7.32 41 GLY B O 1
ATOM 3231 N N . GLU B 2 42 ? 231.047 33.758 221.062 1.00 9.40 42 GLU B N 1
ATOM 3232 C CA . GLU B 2 42 ? 232.072 34.756 221.291 1.00 12.33 42 GLU B CA 1
ATOM 3233 C C . GLU B 2 42 ? 232.963 35.037 220.097 1.00 11.49 42 GLU B C 1
ATOM 3234 O O . GLU B 2 42 ? 233.235 34.150 219.326 1.00 9.37 42 GLU B O 1
ATOM 3240 N N . MET B 2 43 ? 233.472 36.256 220.007 1.00 12.39 43 MET B N 1
ATOM 3241 C CA . MET B 2 43 ? 234.422 36.653 218.966 1.00 13.87 43 MET B CA 1
ATOM 3242 C C . MET B 2 43 ? 235.531 37.458 219.744 1.00 14.79 43 MET B C 1
ATOM 3243 O O . MET B 2 43 ? 235.645 38.695 219.661 1.00 16.29 43 MET B O 1
ATOM 3248 N N . PRO B 2 44 ? 236.369 36.741 220.516 1.00 14.19 44 PRO B N 1
ATOM 3249 C CA . PRO B 2 44 ? 237.441 37.320 221.334 1.00 12.99 44 PRO B CA 1
ATOM 3250 C C . PRO B 2 44 ? 238.296 38.298 220.556 1.00 13.15 44 PRO B C 1
ATOM 3251 O O . PRO B 2 44 ? 238.654 39.366 221.061 1.00 13.30 44 PRO B O 1
ATOM 3255 N N . ASN B 2 45 ? 238.564 37.931 219.316 1.00 10.39 45 ASN B N 1
ATOM 3256 C CA . ASN B 2 45 ? 239.372 38.718 218.427 1.00 11.47 45 ASN B CA 1
ATOM 3257 C C . ASN B 2 45 ? 238.717 39.099 217.110 1.00 11.75 45 ASN B C 1
ATOM 3258 O O . ASN B 2 45 ? 237.919 38.320 216.520 1.00 11.12 45 ASN B O 1
ATOM 3263 N N . PRO B 2 46 ? 239.044 40.314 216.629 1.00 12.09 46 PRO B N 1
ATOM 3264 C CA . PRO B 2 46 ? 238.518 40.791 215.347 1.00 12.19 46 PRO B CA 1
ATOM 3265 C C . PRO B 2 46 ? 239.539 40.233 214.375 1.00 11.80 46 PRO B C 1
ATOM 3266 O O . PRO B 2 46 ? 240.582 39.722 214.793 1.00 10.40 46 PRO B O 1
ATOM 3270 N N . PRO B 2 47 ? 239.240 40.268 213.076 1.00 12.14 47 PRO B N 1
ATOM 3271 C CA . PRO B 2 47 ? 240.206 39.767 212.097 1.00 10.21 47 PRO B CA 1
ATOM 3272 C C . PRO B 2 47 ? 241.461 40.645 212.262 1.00 9.93 47 PRO B C 1
ATOM 3273 O O . PRO B 2 47 ? 241.353 41.800 212.707 1.00 9.03 47 PRO B O 1
ATOM 3277 N N . ARG B 2 48 ? 242.630 40.119 211.905 1.00 7.59 48 ARG B N 1
ATOM 3278 C CA . ARG B 2 48 ? 243.861 40.894 211.947 1.00 7.95 48 ARG B CA 1
ATOM 3279 C C . ARG B 2 48 ? 244.422 41.089 210.537 1.00 9.05 48 ARG B C 1
ATOM 3280 O O . ARG B 2 48 ? 244.174 40.282 209.638 1.00 7.90 48 ARG B O 1
ATOM 3288 N N . PHE B 2 49 ? 245.197 42.148 210.349 1.00 8.84 49 PHE B N 1
ATOM 3289 C CA . PHE B 2 49 ? 245.751 42.402 209.049 1.00 10.31 49 PHE B CA 1
ATOM 3290 C C . PHE B 2 49 ? 247.227 42.635 209.027 1.00 12.21 49 PHE B C 1
ATOM 3291 O O . PHE B 2 49 ? 247.776 43.250 209.929 1.00 12.00 49 PHE B O 1
ATOM 3299 N N . ALA B 2 50 ? 247.850 42.178 207.943 1.00 11.29 50 ALA B N 1
ATOM 3300 C CA . ALA B 2 50 ? 249.252 42.396 207.717 1.00 9.83 50 ALA B CA 1
ATOM 3301 C C . ALA B 2 50 ? 249.390 43.053 206.333 1.00 11.48 50 ALA B C 1
ATOM 3302 O O . ALA B 2 50 ? 248.431 43.052 205.471 1.00 10.63 50 ALA B O 1
ATOM 3304 N N . LEU B 2 51 ? 250.568 43.643 206.152 1.00 7.96 51 LEU B N 1
ATOM 3305 C CA . LEU B 2 51 ? 250.964 44.252 204.912 1.00 9.76 51 LEU B CA 1
ATOM 3306 C C . LEU B 2 51 ? 252.259 43.489 204.576 1.00 11.25 51 LEU B C 1
ATOM 3307 O O . LEU B 2 51 ? 253.014 43.034 205.505 1.00 12.83 51 LEU B O 1
ATOM 3312 N N . GLU B 2 52 ? 252.484 43.316 203.278 1.00 10.17 52 GLU B N 1
ATOM 3313 C CA . GLU B 2 52 ? 253.663 42.641 202.801 1.00 9.64 52 GLU B CA 1
ATOM 3314 C C . GLU B 2 52 ? 254.848 43.559 202.591 1.00 9.56 52 GLU B C 1
ATOM 3315 O O . GLU B 2 52 ? 254.726 44.734 202.223 1.00 7.31 52 GLU B O 1
ATOM 3321 N N . VAL B 2 53 ? 256.016 42.984 202.848 1.00 10.01 53 VAL B N 1
ATOM 3322 C CA . VAL B 2 53 ? 257.300 43.656 202.677 1.00 8.63 53 VAL B CA 1
ATOM 3323 C C . VAL B 2 53 ? 258.126 42.575 201.997 1.00 9.87 53 VAL B C 1
ATOM 3324 O O . VAL B 2 53 ? 258.168 41.437 202.479 1.00 11.11 53 VAL B O 1
ATOM 3328 N N . PHE B 2 54 ? 258.752 42.903 200.873 1.00 11.68 54 PHE B N 1
ATOM 3329 C CA . PHE B 2 54 ? 259.610 41.950 200.168 1.00 12.07 54 PHE B CA 1
ATOM 3330 C C . PHE B 2 54 ? 261.064 42.200 200.565 1.00 12.54 54 PHE B C 1
ATOM 3331 O O . PHE B 2 54 ? 261.508 43.363 200.687 1.00 12.06 54 PHE B O 1
ATOM 3339 N N . ASP B 2 55 ? 261.809 41.105 200.716 1.00 13.83 55 ASP B N 1
ATOM 3340 C CA . ASP B 2 55 ? 263.196 41.188 201.088 1.00 13.81 55 ASP B CA 1
ATOM 3341 C C . ASP B 2 55 ? 264.054 41.715 199.957 1.00 15.27 55 ASP B C 1
ATOM 3342 O O . ASP B 2 55 ? 265.178 42.115 200.182 1.00 16.01 55 ASP B O 1
ATOM 3347 N N . THR B 2 56 ? 263.479 41.742 198.757 1.00 15.38 56 THR B N 1
ATOM 3348 C CA . THR B 2 56 ? 264.116 42.261 197.533 1.00 17.28 56 THR B CA 1
ATOM 3349 C C . THR B 2 56 ? 262.934 43.025 196.868 1.00 15.71 56 THR B C 1
ATOM 3350 O O . THR B 2 56 ? 261.814 42.530 196.875 1.00 16.94 56 THR B O 1
ATOM 3354 N N . PRO B 2 57 ? 263.180 44.222 196.283 1.00 15.67 57 PRO B N 1
ATOM 3355 C CA . PRO B 2 57 ? 262.165 45.083 195.654 1.00 14.66 57 PRO B CA 1
ATOM 3356 C C . PRO B 2 57 ? 261.248 44.429 194.648 1.00 14.60 57 PRO B C 1
ATOM 3357 O O . PRO B 2 57 ? 261.736 43.756 193.725 1.00 14.94 57 PRO B O 1
ATOM 3361 N N . PRO B 2 58 ? 259.904 44.608 194.799 1.00 15.07 58 PRO B N 1
ATOM 3362 C CA . PRO B 2 58 ? 259.036 43.966 193.794 1.00 14.65 58 PRO B CA 1
ATOM 3363 C C . PRO B 2 58 ? 259.335 44.562 192.427 1.00 15.33 58 PRO B C 1
ATOM 3364 O O . PRO B 2 58 ? 259.568 45.773 192.290 1.00 16.19 58 PRO B O 1
ATOM 3368 N N . THR B 2 59 ? 259.353 43.731 191.400 1.00 15.40 59 THR B N 1
ATOM 3369 C CA . THR B 2 59 ? 259.645 44.242 190.085 1.00 16.04 59 THR B CA 1
ATOM 3370 C C . THR B 2 59 ? 258.438 44.286 189.176 1.00 17.15 59 THR B C 1
ATOM 3371 O O . THR B 2 59 ? 258.454 44.970 188.149 1.00 19.18 59 THR B O 1
ATOM 3375 N N . ASP B 2 60 ? 257.376 43.594 189.552 1.00 17.75 60 ASP B N 1
ATOM 3376 C CA . ASP B 2 60 ? 256.216 43.504 188.683 1.00 18.94 60 ASP B CA 1
ATOM 3377 C C . ASP B 2 60 ? 254.989 44.117 189.325 1.00 17.55 60 ASP B C 1
ATOM 3378 O O . ASP B 2 60 ? 253.852 43.720 189.017 1.00 16.71 60 ASP B O 1
ATOM 3383 N N . TRP B 2 61 ? 255.214 45.077 190.213 1.00 13.63 61 TRP B N 1
ATOM 3384 C CA . TRP B 2 61 ? 254.089 45.695 190.890 1.00 15.78 61 TRP B CA 1
ATOM 3385 C C . TRP B 2 61 ? 253.514 46.913 190.165 1.00 14.27 61 TRP B C 1
ATOM 3386 O O . TRP B 2 61 ? 254.266 47.723 189.611 1.00 14.18 61 TRP B O 1
ATOM 3397 N N . PRO B 2 62 ? 252.174 47.032 190.115 1.00 13.42 62 PRO B N 1
ATOM 3398 C CA . PRO B 2 62 ? 251.612 48.208 189.439 1.00 13.28 62 PRO B CA 1
ATOM 3399 C C . PRO B 2 62 ? 252.088 49.488 190.140 1.00 13.58 62 PRO B C 1
ATOM 3400 O O . PRO B 2 62 ? 252.287 49.504 191.376 1.00 12.40 62 PRO B O 1
ATOM 3404 N N . ASP B 2 63 ? 252.208 50.565 189.372 1.00 13.26 63 ASP B N 1
ATOM 3405 C CA . ASP B 2 63 ? 252.586 51.856 189.907 1.00 14.64 63 ASP B CA 1
ATOM 3406 C C . ASP B 2 63 ? 251.755 52.242 191.162 1.00 12.64 63 ASP B C 1
ATOM 3407 O O . ASP B 2 63 ? 252.312 52.707 192.130 1.00 10.45 63 ASP B O 1
ATOM 3412 N N . ILE B 2 64 ? 250.431 52.025 191.132 1.00 12.13 64 ILE B N 1
ATOM 3413 C CA . ILE B 2 64 ? 249.526 52.377 192.228 1.00 11.50 64 ILE B CA 1
ATOM 3414 C C . ILE B 2 64 ? 249.832 51.637 193.543 1.00 11.58 64 ILE B C 1
ATOM 3415 O O . ILE B 2 64 ? 249.561 52.149 194.619 1.00 9.60 64 ILE B O 1
ATOM 3420 N N . LEU B 2 65 ? 250.446 50.454 193.452 1.00 11.66 65 LEU B N 1
ATOM 3421 C CA . LEU B 2 65 ? 250.783 49.682 194.640 1.00 10.64 65 LEU B CA 1
ATOM 3422 C C . LEU B 2 65 ? 252.188 50.030 195.159 1.00 11.99 65 LEU B C 1
ATOM 3423 O O . LEU B 2 65 ? 252.499 49.829 196.337 1.00 9.35 65 LEU B O 1
ATOM 3428 N N . VAL B 2 66 ? 253.033 50.533 194.271 1.00 9.28 66 VAL B N 1
ATOM 3429 C CA . VAL B 2 66 ? 254.353 50.876 194.702 1.00 10.90 66 VAL B CA 1
ATOM 3430 C C . VAL B 2 66 ? 254.279 52.220 195.409 1.00 10.65 66 VAL B C 1
ATOM 3431 O O . VAL B 2 66 ? 254.924 52.454 196.425 1.00 10.69 66 VAL B O 1
ATOM 3435 N N . GLU B 2 67 ? 253.440 53.084 194.877 1.00 13.25 67 GLU B N 1
ATOM 3436 C CA . GLU B 2 67 ? 253.331 54.438 195.391 1.00 14.62 67 GLU B CA 1
ATOM 3437 C C . GLU B 2 67 ? 253.324 54.566 196.913 1.00 14.24 67 GLU B C 1
ATOM 3438 O O . GLU B 2 67 ? 254.140 55.300 197.464 1.00 14.62 67 GLU B O 1
ATOM 3444 N N . PRO B 2 68 ? 252.438 53.833 197.619 1.00 13.27 68 PRO B N 1
ATOM 3445 C CA . PRO B 2 68 ? 252.454 54.001 199.081 1.00 12.43 68 PRO B CA 1
ATOM 3446 C C . PRO B 2 68 ? 253.754 53.596 199.796 1.00 12.74 68 PRO B C 1
ATOM 3447 O O . PRO B 2 68 ? 253.945 53.956 200.965 1.00 14.29 68 PRO B O 1
ATOM 3451 N N . PHE B 2 69 ? 254.664 52.915 199.089 1.00 12.04 69 PHE B N 1
ATOM 3452 C CA . PHE B 2 69 ? 255.939 52.478 199.702 1.00 12.33 69 PHE B CA 1
ATOM 3453 C C . PHE B 2 69 ? 257.148 52.936 198.896 1.00 11.58 69 PHE B C 1
ATOM 3454 O O . PHE B 2 69 ? 258.234 52.410 199.076 1.00 9.80 69 PHE B O 1
ATOM 3462 N N . LYS B 2 70 ? 256.957 53.894 197.992 1.00 12.46 70 LYS B N 1
ATOM 3463 C CA . LYS B 2 70 ? 258.039 54.257 197.099 1.00 14.11 70 LYS B CA 1
ATOM 3464 C C . LYS B 2 70 ? 259.361 54.668 197.697 1.00 15.66 70 LYS B C 1
ATOM 3465 O O . LYS B 2 70 ? 260.387 54.531 197.038 1.00 15.08 70 LYS B O 1
ATOM 3471 N N . ASP B 2 71 ? 259.359 55.140 198.931 1.00 17.22 71 ASP B N 1
ATOM 3472 C CA . ASP B 2 71 ? 260.607 55.576 199.557 1.00 21.08 71 ASP B CA 1
ATOM 3473 C C . ASP B 2 71 ? 261.241 54.535 200.448 1.00 19.95 71 ASP B C 1
ATOM 3474 O O . ASP B 2 71 ? 262.375 54.700 200.911 1.00 16.35 71 ASP B O 1
ATOM 3479 N N . VAL B 2 72 ? 260.522 53.439 200.636 1.00 18.88 72 VAL B N 1
ATOM 3480 C CA . VAL B 2 72 ? 260.986 52.376 201.512 1.00 19.06 72 VAL B CA 1
ATOM 3481 C C . VAL B 2 72 ? 261.005 51.031 200.826 1.00 19.36 72 VAL B C 1
ATOM 3482 O O . VAL B 2 72 ? 261.354 50.025 201.428 1.00 19.80 72 VAL B O 1
ATOM 3486 N N . ILE B 2 73 ? 260.680 51.009 199.543 1.00 19.66 73 ILE B N 1
ATOM 3487 C CA . ILE B 2 73 ? 260.581 49.743 198.851 1.00 20.07 73 ILE B CA 1
ATOM 3488 C C . ILE B 2 73 ? 261.897 48.959 198.684 1.00 20.42 73 ILE B C 1
ATOM 3489 O O . ILE B 2 73 ? 261.897 47.751 198.535 1.00 20.09 73 ILE B O 1
ATOM 3494 N N . ASN B 2 74 ? 263.020 49.648 198.755 1.00 19.12 74 ASN B N 1
ATOM 3495 C CA . ASN B 2 74 ? 264.312 49.008 198.607 1.00 17.69 74 ASN B CA 1
ATOM 3496 C C . ASN B 2 74 ? 264.981 48.731 199.984 1.00 17.44 74 ASN B C 1
ATOM 3497 O O . ASN B 2 74 ? 266.147 48.308 200.061 1.00 17.59 74 ASN B O 1
ATOM 3502 N N . ASP B 2 75 ? 264.239 48.958 201.066 1.00 15.14 75 ASP B N 1
ATOM 3503 C CA . ASP B 2 75 ? 264.757 48.787 202.442 1.00 16.39 75 ASP B CA 1
ATOM 3504 C C . ASP B 2 75 ? 263.728 48.020 203.293 1.00 14.57 75 ASP B C 1
ATOM 3505 O O . ASP B 2 75 ? 262.800 48.606 203.816 1.00 13.62 75 ASP B O 1
ATOM 3510 N N . PRO B 2 76 ? 263.910 46.704 203.460 1.00 14.05 76 PRO B N 1
ATOM 3511 C CA . PRO B 2 76 ? 262.998 45.861 204.235 1.00 13.51 76 PRO B CA 1
ATOM 3512 C C . PRO B 2 76 ? 262.612 46.349 205.633 1.00 11.14 76 PRO B C 1
ATOM 3513 O O . PRO B 2 76 ? 261.458 46.224 206.051 1.00 10.93 76 PRO B O 1
ATOM 3517 N N . VAL B 2 77 ? 263.571 46.928 206.338 1.00 11.70 77 VAL B N 1
ATOM 3518 C CA . VAL B 2 77 ? 263.343 47.450 207.693 1.00 11.12 77 VAL B CA 1
ATOM 3519 C C . VAL B 2 77 ? 262.472 48.702 207.627 1.00 9.98 77 VAL B C 1
ATOM 3520 O O . VAL B 2 77 ? 261.432 48.769 208.279 1.00 10.96 77 VAL B O 1
ATOM 3524 N N . ALA B 2 78 ? 262.878 49.680 206.802 1.00 10.54 78 ALA B N 1
ATOM 3525 C CA . ALA B 2 78 ? 262.117 50.905 206.703 1.00 8.90 78 ALA B CA 1
ATOM 3526 C C . ALA B 2 78 ? 260.713 50.589 206.188 1.00 9.41 78 ALA B C 1
ATOM 3527 O O . ALA B 2 78 ? 259.718 51.150 206.673 1.00 12.69 78 ALA B O 1
ATOM 3529 N N . TRP B 2 79 ? 260.635 49.654 205.241 1.00 7.82 79 TRP B N 1
ATOM 3530 C CA . TRP B 2 79 ? 259.371 49.274 204.610 1.00 9.01 79 TRP B CA 1
ATOM 3531 C C . TRP B 2 79 ? 258.466 48.682 205.673 1.00 7.72 79 TRP B C 1
ATOM 3532 O O . TRP B 2 79 ? 257.291 49.036 205.781 1.00 10.32 79 TRP B O 1
ATOM 3543 N N . ALA B 2 80 ? 259.029 47.839 206.516 1.00 7.96 80 ALA B N 1
ATOM 3544 C CA . ALA B 2 80 ? 258.268 47.248 207.610 1.00 8.20 80 ALA B CA 1
ATOM 3545 C C . ALA B 2 80 ? 257.817 48.306 208.652 1.00 8.02 80 ALA B C 1
ATOM 3546 O O . ALA B 2 80 ? 256.706 48.269 209.164 1.00 7.56 80 ALA B O 1
ATOM 3548 N N . LYS B 2 81 ? 258.658 49.265 208.980 1.00 8.88 81 LYS B N 1
ATOM 3549 C CA . LYS B 2 81 ? 258.175 50.248 209.936 1.00 9.19 81 LYS B CA 1
ATOM 3550 C C . LYS B 2 81 ? 257.005 50.960 209.260 1.00 8.29 81 LYS B C 1
ATOM 3551 O O . LYS B 2 81 ? 255.998 51.271 209.887 1.00 9.60 81 LYS B O 1
ATOM 3557 N N . LYS B 2 82 ? 257.130 51.220 207.978 1.00 8.17 82 LYS B N 1
ATOM 3558 C CA . LYS B 2 82 ? 256.044 51.943 207.303 1.00 9.45 82 LYS B CA 1
ATOM 3559 C C . LYS B 2 82 ? 254.728 51.159 207.318 1.00 8.17 82 LYS B C 1
ATOM 3560 O O . LYS B 2 82 ? 253.642 51.749 207.395 1.00 7.26 82 LYS B O 1
ATOM 3566 N N . CYS B 2 83 ? 254.819 49.827 207.219 1.00 8.73 83 CYS B N 1
ATOM 3567 C CA . CYS B 2 83 ? 253.610 49.027 207.238 1.00 7.27 83 CYS B CA 1
ATOM 3568 C C . CYS B 2 83 ? 252.876 49.235 208.578 1.00 7.40 83 CYS B C 1
ATOM 3569 O O . CYS B 2 83 ? 251.673 49.354 208.612 1.00 7.18 83 CYS B O 1
ATOM 3572 N N . VAL B 2 84 ? 253.627 49.294 209.670 1.00 7.05 84 VAL B N 1
ATOM 3573 C CA . VAL B 2 84 ? 253.045 49.500 210.991 1.00 7.29 84 VAL B CA 1
ATOM 3574 C C . VAL B 2 84 ? 252.385 50.867 210.978 1.00 7.60 84 VAL B C 1
ATOM 3575 O O . VAL B 2 84 ? 251.224 50.978 211.390 1.00 7.84 84 VAL B O 1
ATOM 3579 N N . GLU B 2 85 ? 253.105 51.868 210.459 1.00 7.31 85 GLU B N 1
ATOM 3580 C CA . GLU B 2 85 ? 252.598 53.243 210.342 1.00 9.81 85 GLU B CA 1
ATOM 3581 C C . GLU B 2 85 ? 251.277 53.271 209.579 1.00 8.96 85 GLU B C 1
ATOM 3582 O O . GLU B 2 85 ? 250.425 54.113 209.870 1.00 9.37 85 GLU B O 1
ATOM 3588 N N . TYR B 2 86 ? 251.118 52.356 208.625 1.00 10.42 86 TYR B N 1
ATOM 3589 C CA . TYR B 2 86 ? 249.879 52.268 207.797 1.00 9.69 86 TYR B CA 1
ATOM 3590 C C . TYR B 2 86 ? 248.745 51.489 208.467 1.00 10.18 86 TYR B C 1
ATOM 3591 O O . TYR B 2 86 ? 247.631 51.363 207.910 1.00 12.38 86 TYR B O 1
ATOM 3600 N N . GLY B 2 87 ? 249.041 50.967 209.652 1.00 8.75 87 GLY B N 1
ATOM 3601 C CA . GLY B 2 87 ? 248.080 50.231 210.438 1.00 7.82 87 GLY B CA 1
ATOM 3602 C C . GLY B 2 87 ? 248.172 48.716 210.536 1.00 8.07 87 GLY B C 1
ATOM 3603 O O . GLY B 2 87 ? 247.397 48.086 211.220 1.00 7.03 87 GLY B O 1
ATOM 3604 N N . ALA B 2 88 ? 249.149 48.106 209.895 1.00 10.19 88 ALA B N 1
ATOM 3605 C CA . ALA B 2 88 ? 249.208 46.657 209.972 1.00 10.22 88 ALA B CA 1
ATOM 3606 C C . ALA B 2 88 ? 249.376 46.125 211.410 1.00 10.79 88 ALA B C 1
ATOM 3607 O O . ALA B 2 88 ? 250.109 46.682 212.219 1.00 9.77 88 ALA B O 1
ATOM 3609 N N . ASP B 2 89 ? 248.610 45.075 211.729 1.00 12.14 89 ASP B N 1
ATOM 3610 C CA . ASP B 2 89 ? 248.637 44.408 213.039 1.00 11.84 89 ASP B CA 1
ATOM 3611 C C . ASP B 2 89 ? 249.906 43.571 213.071 1.00 10.42 89 ASP B C 1
ATOM 3612 O O . ASP B 2 89 ? 250.575 43.479 214.074 1.00 12.03 89 ASP B O 1
ATOM 3617 N N . ILE B 2 90 ? 250.227 43.008 211.909 1.00 12.02 90 ILE B N 1
ATOM 3618 C CA . ILE B 2 90 ? 251.393 42.125 211.696 1.00 11.13 90 ILE B CA 1
ATOM 3619 C C . ILE B 2 90 ? 252.113 42.562 210.436 1.00 8.47 90 ILE B C 1
ATOM 3620 O O . ILE B 2 90 ? 251.491 43.039 209.457 1.00 9.61 90 ILE B O 1
ATOM 3625 N N . VAL B 2 91 ? 253.418 42.361 210.426 1.00 9.21 91 VAL B N 1
ATOM 3626 C CA . VAL B 2 91 ? 254.185 42.642 209.242 1.00 9.02 91 VAL B CA 1
ATOM 3627 C C . VAL B 2 91 ? 254.519 41.266 208.626 1.00 8.98 91 VAL B C 1
ATOM 3628 O O . VAL B 2 91 ? 254.915 40.333 209.346 1.00 10.43 91 VAL B O 1
ATOM 3632 N N . ALA B 2 92 ? 254.321 41.124 207.319 1.00 8.56 92 ALA B N 1
ATOM 3633 C CA . ALA B 2 92 ? 254.602 39.872 206.593 1.00 8.69 92 ALA B CA 1
ATOM 3634 C C . ALA B 2 92 ? 255.786 40.046 205.619 1.00 9.88 92 ALA B C 1
ATOM 3635 O O . ALA B 2 92 ? 255.628 40.668 204.536 1.00 12.88 92 ALA B O 1
ATOM 3637 N N . LEU B 2 93 ? 256.965 39.521 206.002 1.00 8.65 93 LEU B N 1
ATOM 3638 C CA . LEU B 2 93 ? 258.179 39.577 205.172 1.00 9.54 93 LEU B CA 1
ATOM 3639 C C . LEU B 2 93 ? 258.237 38.430 204.175 1.00 9.46 93 LEU B C 1
ATOM 3640 O O . LEU B 2 93 ? 258.309 37.265 204.598 1.00 9.70 93 LEU B O 1
ATOM 3645 N N . ARG B 2 94 ? 258.211 38.727 202.862 1.00 10.71 94 ARG B N 1
ATOM 3646 C CA . ARG B 2 94 ? 258.254 37.665 201.821 1.00 9.64 94 ARG B CA 1
ATOM 3647 C C . ARG B 2 94 ? 259.686 37.521 201.314 1.00 11.72 94 ARG B C 1
ATOM 3648 O O . ARG B 2 94 ? 260.264 38.466 200.728 1.00 11.60 94 ARG B O 1
ATOM 3656 N N . LEU B 2 95 ? 260.244 36.336 201.518 1.00 10.52 95 LEU B N 1
ATOM 3657 C CA . LEU B 2 95 ? 261.640 36.084 201.166 1.00 12.18 95 LEU B CA 1
ATOM 3658 C C . LEU B 2 95 ? 261.766 35.639 199.720 1.00 12.77 95 LEU B C 1
ATOM 3659 O O . LEU B 2 95 ? 262.157 34.496 199.418 1.00 14.17 95 LEU B O 1
ATOM 3664 N N . VAL B 2 96 ? 261.434 36.578 198.836 1.00 13.86 96 VAL B N 1
ATOM 3665 C CA . VAL B 2 96 ? 261.427 36.340 197.403 1.00 14.25 96 VAL B CA 1
ATOM 3666 C C . VAL B 2 96 ? 262.819 35.970 196.904 1.00 15.57 96 VAL B C 1
ATOM 3667 O O . VAL B 2 96 ? 262.974 35.004 196.123 1.00 15.36 96 VAL B O 1
ATOM 3671 N N . SER B 2 97 ? 263.837 36.697 197.381 1.00 15.16 97 SER B N 1
ATOM 3672 C CA . SER B 2 97 ? 265.212 36.403 196.959 1.00 15.87 97 SER B CA 1
ATOM 3673 C C . SER B 2 97 ? 265.709 34.985 197.247 1.00 16.95 97 SER B C 1
ATOM 3674 O O . SER B 2 97 ? 266.828 34.665 196.845 1.00 17.10 97 SER B O 1
ATOM 3677 N N . ALA B 2 98 ? 264.933 34.170 197.971 1.00 16.38 98 ALA B N 1
ATOM 3678 C CA . ALA B 2 98 ? 265.349 32.798 198.297 1.00 17.41 98 ALA B CA 1
ATOM 3679 C C . ALA B 2 98 ? 265.145 31.870 197.114 1.00 19.22 98 ALA B C 1
ATOM 3680 O O . ALA B 2 98 ? 265.736 30.772 197.056 1.00 16.91 98 ALA B O 1
ATOM 3682 N N . HIS B 2 99 ? 264.274 32.304 196.203 1.00 20.59 99 HIS B N 1
ATOM 3683 C CA . HIS B 2 99 ? 263.966 31.506 195.041 1.00 23.05 99 HIS B CA 1
ATOM 3684 C C . HIS B 2 99 ? 265.251 30.946 194.419 1.00 23.89 99 HIS B C 1
ATOM 3685 O O . HIS B 2 99 ? 266.213 31.693 194.165 1.00 23.83 99 HIS B O 1
ATOM 3692 N N . PRO B 2 100 ? 265.305 29.610 194.223 1.00 25.88 100 PRO B N 1
ATOM 3693 C CA . PRO B 2 100 ? 266.485 28.960 193.638 1.00 26.35 100 PRO B CA 1
ATOM 3694 C C . PRO B 2 100 ? 266.684 29.349 192.185 1.00 28.95 100 PRO B C 1
ATOM 3695 O O . PRO B 2 100 ? 267.782 29.221 191.664 1.00 30.20 100 PRO B O 1
ATOM 3699 N N . ASP B 2 101 ? 265.612 29.810 191.535 1.00 30.97 101 ASP B N 1
ATOM 3700 C CA . ASP B 2 101 ? 265.689 30.255 190.154 1.00 33.45 101 ASP B CA 1
ATOM 3701 C C . ASP B 2 101 ? 266.004 31.746 190.092 1.00 30.67 101 ASP B C 1
ATOM 3702 O O . ASP B 2 101 ? 266.253 32.282 189.034 1.00 30.63 101 ASP B O 1
ATOM 3707 N N . GLY B 2 102 ? 265.972 32.417 191.234 1.00 27.95 102 GLY B N 1
ATOM 3708 C CA . GLY B 2 102 ? 266.300 33.829 191.260 1.00 25.35 102 GLY B CA 1
ATOM 3709 C C . GLY B 2 102 ? 267.625 34.049 191.981 1.00 24.28 102 GLY B C 1
ATOM 3710 O O . GLY B 2 102 ? 268.665 33.476 191.596 1.00 22.84 102 GLY B O 1
ATOM 3711 N N . GLN B 2 103 ? 267.594 34.851 193.048 1.00 22.98 103 GLN B N 1
ATOM 3712 C CA . GLN B 2 103 ? 268.797 35.120 193.808 1.00 23.53 103 GLN B CA 1
ATOM 3713 C C . GLN B 2 103 ? 269.297 33.925 194.605 1.00 23.55 103 GLN B C 1
ATOM 3714 O O . GLN B 2 103 ? 270.457 33.929 195.014 1.00 22.45 103 GLN B O 1
ATOM 3720 N N . ASN B 2 104 ? 268.418 32.942 194.871 1.00 23.77 104 ASN B N 1
ATOM 3721 C CA . ASN B 2 104 ? 268.792 31.705 195.577 1.00 23.38 104 ASN B CA 1
ATOM 3722 C C . ASN B 2 104 ? 269.629 31.966 196.843 1.00 23.08 104 ASN B C 1
ATOM 3723 O O . ASN B 2 104 ? 270.642 31.307 197.103 1.00 22.33 104 ASN B O 1
ATOM 3728 N N . ARG B 2 105 ? 269.188 32.922 197.650 1.00 22.95 105 ARG B N 1
ATOM 3729 C CA . ARG B 2 105 ? 269.916 33.262 198.852 1.00 24.08 105 ARG B CA 1
ATOM 3730 C C . ARG B 2 105 ? 269.779 32.162 199.921 1.00 24.15 105 ARG B C 1
ATOM 3731 O O . ARG B 2 105 ? 268.790 31.408 199.956 1.00 23.55 105 ARG B O 1
ATOM 3739 N N . SER B 2 106 ? 270.798 32.070 200.772 1.00 23.82 106 SER B N 1
ATOM 3740 C CA . SER B 2 106 ? 270.869 31.074 201.838 1.00 23.91 106 SER B CA 1
ATOM 3741 C C . SER B 2 106 ? 270.057 31.412 203.089 1.00 24.01 106 SER B C 1
ATOM 3742 O O . SER B 2 106 ? 269.652 32.554 203.314 1.00 22.65 106 SER B O 1
ATOM 3745 N N . GLY B 2 107 ? 269.853 30.399 203.920 1.00 22.87 107 GLY B N 1
ATOM 3746 C CA . GLY B 2 107 ? 269.141 30.610 205.154 1.00 22.54 107 GLY B CA 1
ATOM 3747 C C . GLY B 2 107 ? 269.865 31.619 206.029 1.00 21.67 107 GLY B C 1
ATOM 3748 O O . GLY B 2 107 ? 269.206 32.450 206.681 1.00 21.69 107 GLY B O 1
ATOM 3749 N N . ALA B 2 108 ? 271.205 31.583 206.049 1.00 20.84 108 ALA B N 1
ATOM 3750 C CA . ALA B 2 108 ? 271.934 32.535 206.888 1.00 20.83 108 ALA B CA 1
ATOM 3751 C C . ALA B 2 108 ? 271.706 33.962 206.413 1.00 20.57 108 ALA B C 1
ATOM 3752 O O . ALA B 2 108 ? 271.451 34.859 207.215 1.00 21.36 108 ALA B O 1
ATOM 3754 N N . GLU B 2 109 ? 271.812 34.171 205.111 1.00 20.94 109 GLU B N 1
ATOM 3755 C CA . GLU B 2 109 ? 271.636 35.503 204.540 1.00 21.49 109 GLU B CA 1
ATOM 3756 C C . GLU B 2 109 ? 270.249 36.013 204.893 1.00 19.88 109 GLU B C 1
ATOM 3757 O O . GLU B 2 109 ? 270.088 37.106 205.448 1.00 20.05 109 GLU B O 1
ATOM 3763 N N . LEU B 2 110 ? 269.253 35.218 204.531 1.00 16.72 110 LEU B N 1
ATOM 3764 C CA . LEU B 2 110 ? 267.867 35.563 204.783 1.00 17.87 110 LEU B CA 1
ATOM 3765 C C . LEU B 2 110 ? 267.552 35.794 206.265 1.00 17.03 110 LEU B C 1
ATOM 3766 O O . LEU B 2 110 ? 266.760 36.672 206.604 1.00 15.91 110 LEU B O 1
ATOM 3771 N N . ALA B 2 111 ? 268.192 35.035 207.154 1.00 18.32 111 ALA B N 1
ATOM 3772 C CA . ALA B 2 111 ? 267.935 35.166 208.607 1.00 19.66 111 ALA B CA 1
ATOM 3773 C C . ALA B 2 111 ? 268.352 36.500 209.221 1.00 19.60 111 ALA B C 1
ATOM 3774 O O . ALA B 2 111 ? 267.793 36.935 210.205 1.00 18.62 111 ALA B O 1
ATOM 3776 N N . GLU B 2 112 ? 269.361 37.126 208.639 1.00 22.47 112 GLU B N 1
ATOM 3777 C CA . GLU B 2 112 ? 269.875 38.392 209.155 1.00 24.51 112 GLU B CA 1
ATOM 3778 C C . GLU B 2 112 ? 268.834 39.473 208.851 1.00 21.97 112 GLU B C 1
ATOM 3779 O O . GLU B 2 112 ? 268.576 40.351 209.663 1.00 22.32 112 GLU B O 1
ATOM 3785 N N . VAL B 2 113 ? 268.221 39.384 207.676 1.00 19.64 113 VAL B N 1
ATOM 3786 C CA . VAL B 2 113 ? 267.191 40.336 207.280 1.00 17.04 113 VAL B CA 1
ATOM 3787 C C . VAL B 2 113 ? 265.925 40.124 208.121 1.00 15.75 113 VAL B C 1
ATOM 3788 O O . VAL B 2 113 ? 265.328 41.086 208.557 1.00 12.86 113 VAL B O 1
ATOM 3792 N N . CYS B 2 114 ? 265.530 38.865 208.369 1.00 14.43 114 CYS B N 1
ATOM 3793 C CA . CYS B 2 114 ? 264.349 38.606 209.215 1.00 14.05 114 CYS B CA 1
ATOM 3794 C C . CYS B 2 114 ? 264.593 39.160 210.635 1.00 13.66 114 CYS B C 1
ATOM 3795 O O . CYS B 2 114 ? 263.694 39.717 211.258 1.00 13.30 114 CYS B O 1
ATOM 3798 N N . LYS B 2 115 ? 265.811 39.010 211.147 1.00 14.43 115 LYS B N 1
ATOM 3799 C CA . LYS B 2 115 ? 266.098 39.522 212.471 1.00 15.86 115 LYS B CA 1
ATOM 3800 C C . LYS B 2 115 ? 266.074 41.033 212.440 1.00 15.71 115 LYS B C 1
ATOM 3801 O O . LYS B 2 115 ? 265.447 41.659 213.293 1.00 17.68 115 LYS B O 1
ATOM 3807 N N . ALA B 2 116 ? 266.748 41.634 211.467 1.00 15.81 116 ALA B N 1
ATOM 3808 C CA . ALA B 2 116 ? 266.768 43.095 211.363 1.00 15.55 116 ALA B CA 1
ATOM 3809 C C . ALA B 2 116 ? 265.331 43.633 211.373 1.00 13.97 116 ALA B C 1
ATOM 3810 O O . ALA B 2 116 ? 265.014 44.564 212.100 1.00 15.28 116 ALA B O 1
ATOM 3812 N N . VAL B 2 117 ? 264.481 43.054 210.535 1.00 14.82 117 VAL B N 1
ATOM 3813 C CA . VAL B 2 117 ? 263.099 43.482 210.442 1.00 14.21 117 VAL B CA 1
ATOM 3814 C C . VAL B 2 117 ? 262.386 43.296 211.746 1.00 14.35 117 VAL B C 1
ATOM 3815 O O . VAL B 2 117 ? 261.668 44.190 212.213 1.00 15.94 117 VAL B O 1
ATOM 3819 N N . ALA B 2 118 ? 262.552 42.110 212.315 1.00 15.23 118 ALA B N 1
ATOM 3820 C CA . ALA B 2 118 ? 261.880 41.736 213.552 1.00 16.46 118 ALA B CA 1
ATOM 3821 C C . ALA B 2 118 ? 262.204 42.678 214.718 1.00 18.46 118 ALA B C 1
ATOM 3822 O O . ALA B 2 118 ? 261.304 43.115 215.424 1.00 17.53 118 ALA B O 1
ATOM 3824 N N . ASP B 2 119 ? 263.487 43.006 214.885 1.00 22.05 119 ASP B N 1
ATOM 3825 C CA . ASP B 2 119 ? 263.939 43.908 215.953 1.00 25.97 119 ASP B CA 1
ATOM 3826 C C . ASP B 2 119 ? 263.421 45.338 215.779 1.00 24.63 119 ASP B C 1
ATOM 3827 O O . ASP B 2 119 ? 263.208 46.055 216.751 1.00 25.64 119 ASP B O 1
ATOM 3832 N N . ALA B 2 120 ? 263.248 45.751 214.536 1.00 23.68 120 ALA B N 1
ATOM 3833 C CA . ALA B 2 120 ? 262.818 47.102 214.228 1.00 22.14 120 ALA B CA 1
ATOM 3834 C C . ALA B 2 120 ? 261.350 47.423 214.427 1.00 21.91 120 ALA B C 1
ATOM 3835 O O . ALA B 2 120 ? 260.992 48.592 214.567 1.00 22.77 120 ALA B O 1
ATOM 3837 N N . ILE B 2 121 ? 260.491 46.407 214.415 1.00 20.70 121 ILE B N 1
ATOM 3838 C CA . ILE B 2 121 ? 259.073 46.665 214.551 1.00 18.61 121 ILE B CA 1
ATOM 3839 C C . ILE B 2 121 ? 258.505 46.254 215.884 1.00 21.34 121 ILE B C 1
ATOM 3840 O O . ILE B 2 121 ? 259.001 45.347 216.517 1.00 20.74 121 ILE B O 1
ATOM 3845 N N . ASP B 2 122 ? 257.443 46.938 216.290 1.00 24.90 122 ASP B N 1
ATOM 3846 C CA . ASP B 2 122 ? 256.782 46.719 217.560 1.00 28.75 122 ASP B CA 1
ATOM 3847 C C . ASP B 2 122 ? 255.624 45.775 217.394 1.00 25.50 122 ASP B C 1
ATOM 3848 O O . ASP B 2 122 ? 254.736 45.720 218.237 1.00 24.61 122 ASP B O 1
ATOM 3853 N N . VAL B 2 123 ? 255.623 45.029 216.298 1.00 20.73 123 VAL B N 1
ATOM 3854 C CA . VAL B 2 123 ? 254.537 44.093 216.058 1.00 17.59 123 VAL B CA 1
ATOM 3855 C C . VAL B 2 123 ? 255.156 42.775 215.659 1.00 15.85 123 VAL B C 1
ATOM 3856 O O . VAL B 2 123 ? 256.354 42.714 215.304 1.00 14.40 123 VAL B O 1
ATOM 3860 N N . PRO B 2 124 ? 254.355 41.696 215.724 1.00 13.69 124 PRO B N 1
ATOM 3861 C CA . PRO B 2 124 ? 254.852 40.368 215.370 1.00 13.31 124 PRO B CA 1
ATOM 3862 C C . PRO B 2 124 ? 255.202 40.243 213.914 1.00 11.66 124 PRO B C 1
ATOM 3863 O O . PRO B 2 124 ? 254.686 40.979 213.071 1.00 11.55 124 PRO B O 1
ATOM 3867 N N . LEU B 2 125 ? 256.103 39.303 213.628 1.00 12.61 125 LEU B N 1
ATOM 3868 C CA . LEU B 2 125 ? 256.540 39.090 212.266 1.00 11.01 125 LEU B CA 1
ATOM 3869 C C . LEU B 2 125 ? 256.121 37.769 211.667 1.00 11.16 125 LEU B C 1
ATOM 3870 O O . LEU B 2 125 ? 256.266 36.691 212.285 1.00 9.62 125 LEU B O 1
ATOM 3875 N N . MET B 2 126 ? 255.590 37.867 210.447 1.00 9.57 126 MET B N 1
ATOM 3876 C CA . MET B 2 126 ? 255.196 36.724 209.670 1.00 9.15 126 MET B CA 1
ATOM 3877 C C . MET B 2 126 ? 256.279 36.659 208.598 1.00 9.53 126 MET B C 1
ATOM 3878 O O . MET B 2 126 ? 256.595 37.669 207.992 1.00 10.31 126 MET B O 1
ATOM 3883 N N . ILE B 2 127 ? 256.866 35.487 208.387 1.00 9.64 127 ILE B N 1
ATOM 3884 C CA . ILE B 2 127 ? 257.927 35.296 207.380 1.00 9.25 127 ILE B CA 1
ATOM 3885 C C . ILE B 2 127 ? 257.418 34.310 206.328 1.00 9.52 127 ILE B C 1
ATOM 3886 O O . ILE B 2 127 ? 257.221 33.145 206.640 1.00 10.92 127 ILE B O 1
ATOM 3891 N N . ILE B 2 128 ? 257.179 34.770 205.109 1.00 9.75 128 ILE B N 1
ATOM 3892 C CA . ILE B 2 128 ? 256.718 33.926 204.013 1.00 11.50 128 ILE B CA 1
ATOM 3893 C C . ILE B 2 128 ? 257.972 33.516 203.187 1.00 13.69 128 ILE B C 1
ATOM 3894 O O . ILE B 2 128 ? 258.898 34.323 202.989 1.00 13.68 128 ILE B O 1
ATOM 3899 N N . GLY B 2 129 ? 258.015 32.255 202.752 1.00 14.67 129 GLY B N 1
ATOM 3900 C CA . GLY B 2 129 ? 259.153 31.755 201.985 1.00 16.64 129 GLY B CA 1
ATOM 3901 C C . GLY B 2 129 ? 258.986 32.081 200.520 1.00 16.75 129 GLY B C 1
ATOM 3902 O O . GLY B 2 129 ? 258.153 32.915 200.169 1.00 17.77 129 GLY B O 1
ATOM 3903 N N . CYS B 2 130 ? 259.769 31.424 199.673 1.00 16.84 130 CYS B N 1
ATOM 3904 C CA . CYS B 2 130 ? 259.734 31.652 198.229 1.00 18.41 130 CYS B CA 1
ATOM 3905 C C . CYS B 2 130 ? 258.742 30.773 197.485 1.00 19.27 130 CYS B C 1
ATOM 3906 O O . CYS B 2 130 ? 258.484 30.995 196.291 1.00 19.21 130 CYS B O 1
ATOM 3909 N N . GLY B 2 131 ? 258.176 29.785 198.164 1.00 19.84 131 GLY B N 1
ATOM 3910 C CA . GLY B 2 131 ? 257.211 28.942 197.475 1.00 22.90 131 GLY B CA 1
ATOM 3911 C C . GLY B 2 131 ? 257.727 27.598 197.008 1.00 23.18 131 GLY B C 1
ATOM 3912 O O . GLY B 2 131 ? 256.939 26.643 196.835 1.00 23.72 131 GLY B O 1
ATOM 3913 N N . VAL B 2 132 ? 259.045 27.508 196.821 1.00 22.89 132 VAL B N 1
ATOM 3914 C CA . VAL B 2 132 ? 259.643 26.259 196.391 1.00 23.44 132 VAL B CA 1
ATOM 3915 C C . VAL B 2 132 ? 259.948 25.433 197.620 1.00 24.30 132 VAL B C 1
ATOM 3916 O O . VAL B 2 132 ? 260.975 25.599 198.271 1.00 22.13 132 VAL B O 1
ATOM 3920 N N . GLU B 2 133 ? 259.005 24.550 197.933 1.00 26.51 133 GLU B N 1
ATOM 3921 C CA . GLU B 2 133 ? 259.102 23.666 199.076 1.00 28.82 133 GLU B CA 1
ATOM 3922 C C . GLU B 2 133 ? 260.508 23.248 199.443 1.00 28.77 133 GLU B C 1
ATOM 3923 O O . GLU B 2 133 ? 260.947 23.429 200.582 1.00 28.95 133 GLU B O 1
ATOM 3929 N N . GLU B 2 134 ? 261.225 22.681 198.490 1.00 29.65 134 GLU B N 1
ATOM 3930 C CA . GLU B 2 134 ? 262.591 22.244 198.773 1.00 31.18 134 GLU B CA 1
ATOM 3931 C C . GLU B 2 134 ? 263.470 23.360 199.369 1.00 28.49 134 GLU B C 1
ATOM 3932 O O . GLU B 2 134 ? 264.207 23.122 200.334 1.00 27.99 134 GLU B O 1
ATOM 3938 N N . LYS B 2 135 ? 263.388 24.566 198.802 1.00 24.19 135 LYS B N 1
ATOM 3939 C CA . LYS B 2 135 ? 264.200 25.695 199.271 1.00 21.45 135 LYS B CA 1
ATOM 3940 C C . LYS B 2 135 ? 263.739 26.156 200.663 1.00 21.50 135 LYS B C 1
ATOM 3941 O O . LYS B 2 135 ? 264.541 26.337 201.615 1.00 19.64 135 LYS B O 1
ATOM 3947 N N . ASP B 2 136 ? 262.432 26.356 200.784 1.00 19.85 136 ASP B N 1
ATOM 3948 C CA . ASP B 2 136 ? 261.854 26.763 202.064 1.00 19.28 136 ASP B CA 1
ATOM 3949 C C . ASP B 2 136 ? 262.232 25.863 203.244 1.00 18.75 136 ASP B C 1
ATOM 3950 O O . ASP B 2 136 ? 262.586 26.363 204.324 1.00 17.16 136 ASP B O 1
ATOM 3955 N N . ALA B 2 137 ? 262.185 24.545 203.041 1.00 18.90 137 ALA B N 1
ATOM 3956 C CA . ALA B 2 137 ? 262.520 23.621 204.127 1.00 19.33 137 ALA B CA 1
ATOM 3957 C C . ALA B 2 137 ? 263.960 23.796 204.561 1.00 18.46 137 ALA B C 1
ATOM 3958 O O . ALA B 2 137 ? 264.322 23.460 205.669 1.00 17.24 137 ALA B O 1
ATOM 3960 N N . GLU B 2 138 ? 264.777 24.335 203.673 1.00 18.49 138 GLU B N 1
ATOM 3961 C CA . GLU B 2 138 ? 266.188 24.523 203.979 1.00 19.77 138 GLU B CA 1
ATOM 3962 C C . GLU B 2 138 ? 266.403 25.819 204.728 1.00 18.27 138 GLU B C 1
ATOM 3963 O O . GLU B 2 138 ? 267.143 25.863 205.701 1.00 19.75 138 GLU B O 1
ATOM 3969 N N . ILE B 2 139 ? 265.736 26.883 204.306 1.00 14.93 139 ILE B N 1
ATOM 3970 C CA . ILE B 2 139 ? 265.925 28.154 204.967 1.00 12.10 139 ILE B CA 1
ATOM 3971 C C . ILE B 2 139 ? 265.179 28.377 206.301 1.00 11.65 139 ILE B C 1
ATOM 3972 O O . ILE B 2 139 ? 265.698 29.038 207.211 1.00 10.07 139 ILE B O 1
ATOM 3977 N N . PHE B 2 140 ? 263.970 27.849 206.428 1.00 9.71 140 PHE B N 1
ATOM 3978 C CA . PHE B 2 140 ? 263.240 28.107 207.659 1.00 11.45 140 PHE B CA 1
ATOM 3979 C C . PHE B 2 140 ? 263.921 27.622 208.938 1.00 13.06 140 PHE B C 1
ATOM 3980 O O . PHE B 2 140 ? 263.881 28.329 209.941 1.00 13.64 140 PHE B O 1
ATOM 3988 N N . PRO B 2 141 ? 264.553 26.426 208.940 1.00 13.26 141 PRO B N 1
ATOM 3989 C CA . PRO B 2 141 ? 265.194 26.032 210.206 1.00 15.18 141 PRO B CA 1
ATOM 3990 C C . PRO B 2 141 ? 266.316 27.030 210.629 1.00 15.68 141 PRO B C 1
ATOM 3991 O O . PRO B 2 141 ? 266.558 27.265 211.835 1.00 17.36 141 PRO B O 1
ATOM 3995 N N . VAL B 2 142 ? 266.969 27.639 209.637 1.00 15.63 142 VAL B N 1
ATOM 3996 C CA . VAL B 2 142 ? 268.025 28.614 209.903 1.00 15.75 142 VAL B CA 1
ATOM 3997 C C . VAL B 2 142 ? 267.358 29.910 210.360 1.00 16.14 142 VAL B C 1
ATOM 3998 O O . VAL B 2 142 ? 267.826 30.556 211.298 1.00 14.97 142 VAL B O 1
ATOM 4002 N N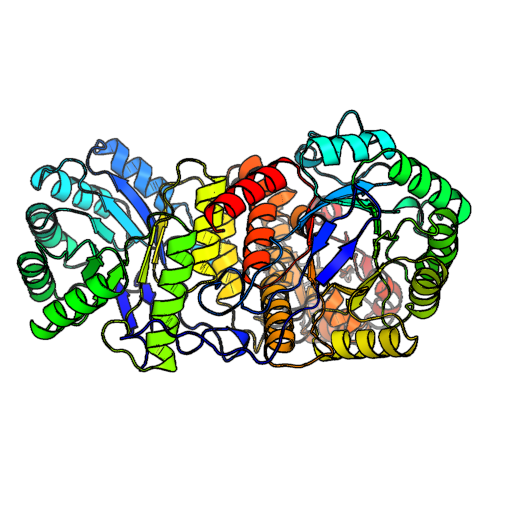 . ILE B 2 143 ? 266.250 30.264 209.701 1.00 15.39 143 ILE B N 1
ATOM 4003 C CA . ILE B 2 143 ? 265.538 31.477 210.053 1.00 15.57 143 ILE B CA 1
ATOM 4004 C C . ILE B 2 143 ? 264.981 31.351 211.449 1.00 14.66 143 ILE B C 1
ATOM 4005 O O . ILE B 2 143 ? 265.225 32.228 212.293 1.00 17.63 143 ILE B O 1
ATOM 4010 N N . GLY B 2 144 ? 264.233 30.268 211.692 1.00 12.83 144 GLY B N 1
ATOM 4011 C CA . GLY B 2 144 ? 263.647 30.024 213.017 1.00 13.42 144 GLY B CA 1
ATOM 4012 C C . GLY B 2 144 ? 264.708 30.063 214.121 1.00 14.59 144 GLY B C 1
ATOM 4013 O O . GLY B 2 144 ? 264.472 30.554 215.241 1.00 10.12 144 GLY B O 1
ATOM 4014 N N . GLU B 2 145 ? 265.900 29.574 213.801 1.00 16.41 145 GLU B N 1
ATOM 4015 C CA . GLU B 2 145 ? 266.945 29.574 214.812 1.00 20.48 145 GLU B CA 1
ATOM 4016 C C . GLU B 2 145 ? 267.369 30.989 215.181 1.00 18.20 145 GLU B C 1
ATOM 4017 O O . GLU B 2 145 ? 267.417 31.337 216.371 1.00 17.65 145 GLU B O 1
ATOM 4023 N N . ALA B 2 146 ? 267.639 31.817 214.178 1.00 16.19 146 ALA B N 1
ATOM 4024 C CA . ALA B 2 146 ? 268.094 33.188 214.437 1.00 17.22 146 ALA B CA 1
ATOM 4025 C C . ALA B 2 146 ? 267.125 34.023 215.256 1.00 17.58 146 ALA B C 1
ATOM 4026 O O . ALA B 2 146 ? 267.561 34.874 216.044 1.00 16.74 146 ALA B O 1
ATOM 4028 N N . LEU B 2 147 ? 265.824 33.735 215.082 1.00 16.95 147 LEU B N 1
ATOM 4029 C CA . LEU B 2 147 ? 264.728 34.454 215.733 1.00 18.13 147 LEU B CA 1
ATOM 4030 C C . LEU B 2 147 ? 264.151 33.681 216.882 1.00 17.20 147 LEU B C 1
ATOM 4031 O O . LEU B 2 147 ? 263.054 33.965 217.333 1.00 15.97 147 LEU B O 1
ATOM 4036 N N . SER B 2 148 ? 264.916 32.700 217.343 1.00 16.72 148 SER B N 1
ATOM 4037 C CA . SER B 2 148 ? 264.484 31.840 218.431 1.00 17.60 148 SER B CA 1
ATOM 4038 C C . SER B 2 148 ? 263.881 32.621 219.573 1.00 16.09 148 SER B C 1
ATOM 4039 O O . SER B 2 148 ? 264.469 33.602 220.041 1.00 14.64 148 SER B O 1
ATOM 4042 N N . GLY B 2 149 ? 262.680 32.210 220.002 1.00 18.30 149 GLY B N 1
ATOM 4043 C CA . GLY B 2 149 ? 262.017 32.863 221.118 1.00 16.28 149 GLY B CA 1
ATOM 4044 C C . GLY B 2 149 ? 261.174 34.077 220.783 1.00 18.04 149 GLY B C 1
ATOM 4045 O O . GLY B 2 149 ? 260.537 34.634 221.675 1.00 17.20 149 GLY B O 1
ATOM 4046 N N . ARG B 2 150 ? 261.114 34.460 219.506 1.00 17.26 150 ARG B N 1
ATOM 4047 C CA . ARG B 2 150 ? 260.357 35.656 219.144 1.00 17.81 150 ARG B CA 1
ATOM 4048 C C . ARG B 2 150 ? 258.941 35.387 218.628 1.00 17.53 150 ARG B C 1
ATOM 4049 O O . ARG B 2 150 ? 258.250 36.310 218.188 1.00 16.33 150 ARG B O 1
ATOM 4057 N N . ASN B 2 151 ? 258.538 34.119 218.710 1.00 15.05 151 ASN B N 1
ATOM 4058 C CA . ASN B 2 151 ? 257.223 33.650 218.260 1.00 14.29 151 ASN B CA 1
ATOM 4059 C C . ASN B 2 151 ? 256.766 34.314 216.936 1.00 11.80 151 ASN B C 1
ATOM 4060 O O . ASN B 2 151 ? 255.812 35.083 216.906 1.00 12.25 151 ASN B O 1
ATOM 4065 N N . CYS B 2 152 ? 257.474 34.025 215.855 1.00 10.32 152 CYS B N 1
ATOM 4066 C CA . CYS B 2 152 ? 257.132 34.573 214.552 1.00 9.22 152 CYS B CA 1
ATOM 4067 C C . CYS B 2 152 ? 256.232 33.533 213.958 1.00 9.50 152 CYS B C 1
ATOM 4068 O O . CYS B 2 152 ? 256.091 32.414 214.515 1.00 7.03 152 CYS B O 1
ATOM 4071 N N . LEU B 2 153 ? 255.628 33.928 212.847 1.00 8.67 153 LEU B N 1
ATOM 4072 C CA . LEU B 2 153 ? 254.751 33.067 212.059 1.00 8.43 153 LEU B CA 1
ATOM 4073 C C . LEU B 2 153 ? 255.508 32.686 210.756 1.00 7.92 153 LEU B C 1
ATOM 4074 O O . LEU B 2 153 ? 255.775 33.521 209.894 1.00 7.48 153 LEU B O 1
ATOM 4079 N N . LEU B 2 154 ? 255.951 31.414 210.692 1.00 8.50 154 LEU B N 1
ATOM 4080 C CA . LEU B 2 154 ? 256.702 30.904 209.559 1.00 10.32 154 LEU B CA 1
ATOM 4081 C C . LEU B 2 154 ? 255.651 30.437 208.566 1.00 12.23 154 LEU B C 1
ATOM 4082 O O . LEU B 2 154 ? 254.836 29.581 208.882 1.00 12.88 154 LEU B O 1
ATOM 4087 N N . SER B 2 155 ? 255.652 31.031 207.383 1.00 14.68 155 SER B N 1
ATOM 4088 C CA . SER B 2 155 ? 254.627 30.702 206.450 1.00 16.10 155 SER B CA 1
ATOM 4089 C C . SER B 2 155 ? 254.999 29.769 205.381 1.00 19.00 155 SER B C 1
ATOM 4090 O O . SER B 2 155 ? 255.845 30.006 204.517 1.00 18.60 155 SER B O 1
ATOM 4093 N N . SER B 2 156 ? 254.311 28.657 205.603 1.00 20.88 156 SER B N 1
ATOM 4094 C CA . SER B 2 156 ? 254.195 27.474 204.855 1.00 20.00 156 SER B CA 1
ATOM 4095 C C . SER B 2 156 ? 254.937 26.183 204.936 1.00 17.39 156 SER B C 1
ATOM 4096 O O . SER B 2 156 ? 256.016 25.958 204.396 1.00 18.76 156 SER B O 1
ATOM 4099 N N . ALA B 2 157 ? 254.248 25.335 205.674 1.00 15.29 157 ALA B N 1
ATOM 4100 C CA . ALA B 2 157 ? 254.556 23.960 205.827 1.00 13.44 157 ALA B CA 1
ATOM 4101 C C . ALA B 2 157 ? 253.464 23.457 204.856 1.00 13.51 157 ALA B C 1
ATOM 4102 O O . ALA B 2 157 ? 252.325 23.972 204.843 1.00 11.83 157 ALA B O 1
ATOM 4104 N N . THR B 2 158 ? 253.845 22.526 203.992 1.00 10.81 158 THR B N 1
ATOM 4105 C CA . THR B 2 158 ? 252.927 21.906 203.100 1.00 11.65 158 THR B CA 1
ATOM 4106 C C . THR B 2 158 ? 253.087 20.422 203.387 1.00 13.32 158 THR B C 1
ATOM 4107 O O . THR B 2 158 ? 253.975 19.984 204.155 1.00 12.02 158 THR B O 1
ATOM 4111 N N . LYS B 2 159 ? 252.253 19.651 202.714 1.00 14.60 159 LYS B N 1
ATOM 4112 C CA . LYS B 2 159 ? 252.275 18.205 202.824 1.00 17.48 159 LYS B CA 1
ATOM 4113 C C . LYS B 2 159 ? 253.668 17.630 202.450 1.00 17.21 159 LYS B C 1
ATOM 4114 O O . LYS B 2 159 ? 254.124 16.656 203.030 1.00 15.19 159 LYS B O 1
ATOM 4120 N N . ASP B 2 160 ? 254.356 18.231 201.491 1.00 18.20 160 ASP B N 1
ATOM 4121 C CA . ASP B 2 160 ? 255.653 17.697 201.098 1.00 20.37 160 ASP B CA 1
ATOM 4122 C C . ASP B 2 160 ? 256.834 18.336 201.823 1.00 22.11 160 ASP B C 1
ATOM 4123 O O . ASP B 2 160 ? 257.980 17.974 201.567 1.00 21.38 160 ASP B O 1
ATOM 4128 N N . ASN B 2 161 ? 256.589 19.265 202.741 1.00 24.27 161 ASN B N 1
ATOM 4129 C CA . ASN B 2 161 ? 257.750 19.900 203.370 1.00 27.60 161 ASN B CA 1
ATOM 4130 C C . ASN B 2 161 ? 257.686 20.304 204.841 1.00 25.66 161 ASN B C 1
ATOM 4131 O O . ASN B 2 161 ? 258.662 20.851 205.394 1.00 26.24 161 ASN B O 1
ATOM 4136 N N . TYR B 2 162 ? 256.573 19.999 205.488 1.00 22.63 162 TYR B N 1
ATOM 4137 C CA . TYR B 2 162 ? 256.364 20.407 206.872 1.00 18.88 162 TYR B CA 1
ATOM 4138 C C . TYR B 2 162 ? 257.344 20.007 207.957 1.00 18.54 162 TYR B C 1
ATOM 4139 O O . TYR B 2 162 ? 257.557 20.773 208.891 1.00 17.66 162 TYR B O 1
ATOM 4148 N N . LYS B 2 163 ? 257.943 18.827 207.886 1.00 18.06 163 LYS B N 1
ATOM 4149 C CA . LYS B 2 163 ? 258.827 18.452 208.981 1.00 17.94 163 LYS B CA 1
ATOM 4150 C C . LYS B 2 163 ? 259.916 19.451 209.415 1.00 16.40 163 LYS B C 1
ATOM 4151 O O . LYS B 2 163 ? 260.027 19.757 210.595 1.00 14.39 163 LYS B O 1
ATOM 4157 N N . PRO B 2 164 ? 260.749 19.936 208.479 1.00 14.98 164 PRO B N 1
ATOM 4158 C CA . PRO B 2 164 ? 261.786 20.894 208.892 1.00 15.11 164 PRO B CA 1
ATOM 4159 C C . PRO B 2 164 ? 261.210 22.147 209.532 1.00 15.62 164 PRO B C 1
ATOM 4160 O O . PRO B 2 164 ? 261.763 22.672 210.517 1.00 16.09 164 PRO B O 1
ATOM 4164 N N . ILE B 2 165 ? 260.090 22.622 208.986 1.00 16.70 165 ILE B N 1
ATOM 4165 C CA . ILE B 2 165 ? 259.465 23.849 209.494 1.00 16.95 165 ILE B CA 1
ATOM 4166 C C . ILE B 2 165 ? 258.751 23.667 210.840 1.00 14.98 165 ILE B C 1
ATOM 4167 O O . ILE B 2 165 ? 258.863 24.517 211.741 1.00 12.84 165 ILE B O 1
ATOM 4172 N N . VAL B 2 166 ? 257.994 22.583 210.969 1.00 13.15 166 VAL B N 1
ATOM 4173 C CA . VAL B 2 166 ? 257.323 22.323 212.232 1.00 10.47 166 VAL B CA 1
ATOM 4174 C C . VAL B 2 166 ? 258.414 22.084 213.267 1.00 11.62 166 VAL B C 1
ATOM 4175 O O . VAL B 2 166 ? 258.315 22.543 214.430 1.00 9.35 166 VAL B O 1
ATOM 4179 N N . ALA B 2 167 ? 259.500 21.441 212.828 1.00 13.68 167 ALA B N 1
ATOM 4180 C CA . ALA B 2 167 ? 260.629 21.136 213.742 1.00 14.36 167 ALA B CA 1
ATOM 4181 C C . ALA B 2 167 ? 261.233 22.429 214.259 1.00 14.19 167 ALA B C 1
ATOM 4182 O O . ALA B 2 167 ? 261.534 22.569 215.470 1.00 13.76 167 ALA B O 1
ATOM 4184 N N . THR B 2 168 ? 261.393 23.394 213.353 1.00 14.60 168 THR B N 1
ATOM 4185 C CA . THR B 2 168 ? 261.936 24.687 213.770 1.00 15.23 168 THR B CA 1
ATOM 4186 C C . THR B 2 168 ? 260.981 25.400 214.690 1.00 11.27 168 THR B C 1
ATOM 4187 O O . THR B 2 168 ? 261.417 26.004 215.658 1.00 13.16 168 THR B O 1
ATOM 4191 N N . CYS B 2 169 ? 259.677 25.370 214.399 1.00 12.37 169 CYS B N 1
ATOM 4192 C CA . CYS B 2 169 ? 258.724 26.041 215.301 1.00 11.33 169 CYS B CA 1
ATOM 4193 C C . CYS B 2 169 ? 258.799 25.501 216.711 1.00 14.01 169 CYS B C 1
ATOM 4194 O O . CYS B 2 169 ? 258.828 26.273 217.680 1.00 12.80 169 CYS B O 1
ATOM 4197 N N . MET B 2 170 ? 258.799 24.174 216.833 1.00 16.73 170 MET B N 1
ATOM 4198 C CA . MET B 2 170 ? 258.824 23.561 218.141 1.00 19.71 170 MET B CA 1
ATOM 4199 C C . MET B 2 170 ? 260.105 23.845 218.909 1.00 19.45 170 MET B C 1
ATOM 4200 O O . MET B 2 170 ? 260.041 24.178 220.085 1.00 20.48 170 MET B O 1
ATOM 4205 N N . VAL B 2 171 ? 261.252 23.729 218.251 1.00 17.59 171 VAL B N 1
ATOM 4206 C CA . VAL B 2 171 ? 262.517 23.965 218.948 1.00 18.67 171 VAL B CA 1
ATOM 4207 C C . VAL B 2 171 ? 262.681 25.427 219.275 1.00 17.33 171 VAL B C 1
ATOM 4208 O O . VAL B 2 171 ? 263.113 25.785 220.374 1.00 14.87 171 VAL B O 1
ATOM 4212 N N . HIS B 2 172 ? 262.304 26.282 218.337 1.00 16.16 172 HIS B N 1
ATOM 4213 C CA . HIS B 2 172 ? 262.518 27.707 218.546 1.00 16.42 172 HIS B CA 1
ATOM 4214 C C . HIS B 2 172 ? 261.358 28.617 218.870 1.00 16.03 172 HIS B C 1
ATOM 4215 O O . HIS B 2 172 ? 261.457 29.850 218.770 1.00 17.60 172 HIS B O 1
ATOM 4222 N N . GLY B 2 173 ? 260.277 27.996 219.311 1.00 15.14 173 GLY B N 1
ATOM 4223 C CA . GLY B 2 173 ? 259.093 28.715 219.766 1.00 14.93 173 GLY B CA 1
ATOM 4224 C C . GLY B 2 173 ? 258.349 29.564 218.759 1.00 14.58 173 GLY B C 1
ATOM 4225 O O . GLY B 2 173 ? 257.972 30.687 219.062 1.00 15.23 173 GLY B O 1
ATOM 4226 N N . HIS B 2 174 ? 258.144 29.039 217.572 1.00 13.39 174 HIS B N 1
ATOM 4227 C CA . HIS B 2 174 ? 257.428 29.799 216.565 1.00 13.29 174 HIS B CA 1
ATOM 4228 C C . HIS B 2 174 ? 256.103 29.146 216.219 1.00 12.45 174 HIS B C 1
ATOM 4229 O O . HIS B 2 174 ? 255.823 28.028 216.651 1.00 12.03 174 HIS B O 1
ATOM 4236 N N . SER B 2 175 ? 255.298 29.852 215.430 1.00 11.49 175 SER B N 1
ATOM 4237 C CA . SER B 2 175 ? 254.008 29.314 214.973 1.00 11.77 175 SER B CA 1
ATOM 4238 C C . SER B 2 175 ? 254.071 29.038 213.499 1.00 10.10 175 SER B C 1
ATOM 4239 O O . SER B 2 175 ? 254.931 29.578 212.794 1.00 8.84 175 SER B O 1
ATOM 4242 N N . VAL B 2 176 ? 253.170 28.205 213.009 1.00 8.61 176 VAL B N 1
ATOM 4243 C CA . VAL B 2 176 ? 253.255 27.865 211.603 1.00 9.64 176 VAL B CA 1
ATOM 4244 C C . VAL B 2 176 ? 251.945 27.987 210.812 1.00 10.07 176 VAL B C 1
ATOM 4245 O O . VAL B 2 176 ? 250.827 27.913 211.368 1.00 8.91 176 VAL B O 1
ATOM 4249 N N . VAL B 2 177 ? 252.120 28.226 209.510 1.00 8.52 177 VAL B N 1
ATOM 4250 C CA . VAL B 2 177 ? 251.010 28.313 208.590 1.00 7.22 177 VAL B CA 1
ATOM 4251 C C . VAL B 2 177 ? 251.001 26.982 207.852 1.00 7.71 177 VAL B C 1
ATOM 4252 O O . VAL B 2 177 ? 252.042 26.545 207.314 1.00 8.51 177 VAL B O 1
ATOM 4256 N N . ALA B 2 178 ? 249.824 26.353 207.805 1.00 7.03 178 ALA B N 1
ATOM 4257 C CA . ALA B 2 178 ? 249.699 25.096 207.103 1.00 5.89 178 ALA B CA 1
ATOM 4258 C C . ALA B 2 178 ? 248.881 25.349 205.835 1.00 5.87 178 ALA B C 1
ATOM 4259 O O . ALA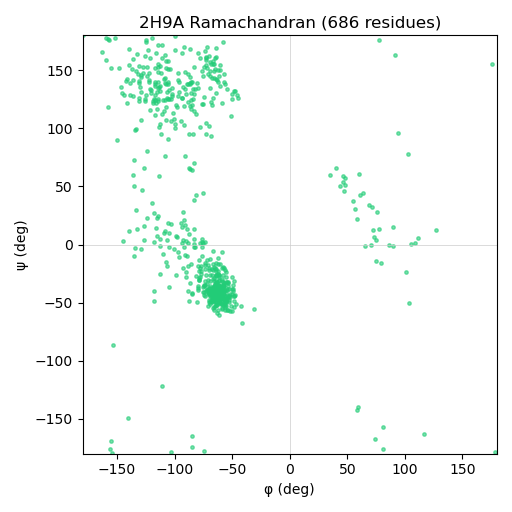 B 2 178 ? 247.705 25.665 205.909 1.00 4.26 178 ALA B O 1
ATOM 4261 N N . SER B 2 179 ? 249.529 25.178 204.687 1.00 9.16 179 SER B N 1
ATOM 4262 C CA . SER B 2 179 ? 248.900 25.376 203.367 1.00 9.92 179 SER B CA 1
ATOM 4263 C C . SER B 2 179 ? 248.515 24.086 202.651 1.00 11.12 179 SER B C 1
ATOM 4264 O O . SER B 2 179 ? 249.351 23.180 202.479 1.00 9.83 179 SER B O 1
ATOM 4267 N N . ALA B 2 180 ? 247.251 24.016 202.234 1.00 8.58 180 ALA B N 1
ATOM 4268 C CA . ALA B 2 180 ? 246.751 22.870 201.468 1.00 11.47 180 ALA B CA 1
ATOM 4269 C C . ALA B 2 180 ? 245.787 23.503 200.437 1.00 11.11 180 ALA B C 1
ATOM 4270 O O . ALA B 2 180 ? 245.037 24.431 200.764 1.00 12.09 180 ALA B O 1
ATOM 4272 N N . PRO B 2 181 ? 245.795 22.995 199.184 1.00 10.91 181 PRO B N 1
ATOM 4273 C CA . PRO B 2 181 ? 244.930 23.552 198.134 1.00 8.86 181 PRO B CA 1
ATOM 4274 C C . PRO B 2 181 ? 243.434 23.395 198.187 1.00 7.92 181 PRO B C 1
ATOM 4275 O O . PRO B 2 181 ? 242.894 22.416 197.693 1.00 6.69 181 PRO B O 1
ATOM 4279 N N . LEU B 2 182 ? 242.761 24.394 198.764 1.00 8.49 182 LEU B N 1
ATOM 4280 C CA . LEU B 2 182 ? 241.286 24.449 198.801 1.00 6.88 182 LEU B CA 1
ATOM 4281 C C . LEU B 2 182 ? 240.612 23.087 198.940 1.00 7.18 182 LEU B C 1
ATOM 4282 O O . LEU B 2 182 ? 239.766 22.684 198.131 1.00 5.79 182 LEU B O 1
ATOM 4287 N N . ASP B 2 183 ? 240.922 22.411 200.023 1.00 7.85 183 ASP B N 1
ATOM 4288 C CA . ASP B 2 183 ? 240.340 21.072 200.221 1.00 9.73 183 ASP B CA 1
ATOM 4289 C C . ASP B 2 183 ? 240.359 20.713 201.688 1.00 9.55 183 ASP B C 1
ATOM 4290 O O . ASP B 2 183 ? 241.441 20.652 202.306 1.00 9.72 183 ASP B O 1
ATOM 4295 N N . ILE B 2 184 ? 239.171 20.507 202.253 1.00 8.57 184 ILE B N 1
ATOM 4296 C CA . ILE B 2 184 ? 239.061 20.237 203.663 1.00 9.65 184 ILE B CA 1
ATOM 4297 C C . ILE B 2 184 ? 239.888 19.031 204.108 1.00 10.98 184 ILE B C 1
ATOM 4298 O O . ILE B 2 184 ? 240.662 19.149 205.061 1.00 10.16 184 ILE B O 1
ATOM 4303 N N . ASN B 2 185 ? 239.759 17.892 203.418 1.00 10.33 185 ASN B N 1
ATOM 4304 C CA . ASN B 2 185 ? 240.491 16.693 203.826 1.00 10.90 185 ASN B CA 1
ATOM 4305 C C . ASN B 2 185 ? 242.018 16.851 203.750 1.00 11.04 185 ASN B C 1
ATOM 4306 O O . ASN B 2 185 ? 242.743 16.239 204.525 1.00 11.31 185 ASN B O 1
ATOM 4311 N N . LEU B 2 186 ? 242.492 17.652 202.788 1.00 9.32 186 LEU B N 1
ATOM 4312 C CA . LEU B 2 186 ? 243.908 17.904 202.676 1.00 8.35 186 LEU B CA 1
ATOM 4313 C C . LEU B 2 186 ? 244.338 18.861 203.780 1.00 8.36 186 LEU B C 1
ATOM 4314 O O . LEU B 2 186 ? 245.428 18.722 204.313 1.00 6.86 186 LEU B O 1
ATOM 4319 N N . SER B 2 187 ? 243.537 19.894 204.068 1.00 7.67 187 SER B N 1
ATOM 4320 C CA . SER B 2 187 ? 243.946 20.760 205.156 1.00 8.35 187 SER B CA 1
ATOM 4321 C C . SER B 2 187 ? 243.933 19.845 206.384 1.00 8.04 187 SER B C 1
ATOM 4322 O O . SER B 2 187 ? 244.786 19.938 207.242 1.00 7.78 187 SER B O 1
ATOM 4325 N N . LYS B 2 188 ? 242.963 18.952 206.479 1.00 7.65 188 LYS B N 1
ATOM 4326 C CA . LYS B 2 188 ? 242.936 18.156 207.679 1.00 7.76 188 LYS B CA 1
ATOM 4327 C C . LYS B 2 188 ? 244.123 17.225 207.802 1.00 7.62 188 LYS B C 1
ATOM 4328 O O . LYS B 2 188 ? 244.723 17.135 208.855 1.00 9.29 188 LYS B O 1
ATOM 4334 N N . GLN B 2 189 ? 244.473 16.541 206.725 1.00 8.39 189 GLN B N 1
ATOM 4335 C CA . GLN B 2 189 ? 245.572 15.633 206.772 1.00 10.03 189 GLN B CA 1
ATOM 4336 C C . GLN B 2 189 ? 246.835 16.370 207.197 1.00 9.78 189 GLN B C 1
ATOM 4337 O O . GLN B 2 189 ? 247.609 15.854 208.019 1.00 7.05 189 GLN B O 1
ATOM 4343 N N . LEU B 2 190 ? 247.052 17.568 206.630 1.00 8.93 190 LEU B N 1
ATOM 4344 C CA . LEU B 2 190 ? 248.263 18.323 206.974 1.00 8.77 190 LEU B CA 1
ATOM 4345 C C . LEU B 2 190 ? 248.306 18.664 208.449 1.00 9.10 190 LEU B C 1
ATOM 4346 O O . LEU B 2 190 ? 249.329 18.491 209.136 1.00 10.67 190 LEU B O 1
ATOM 4351 N N . ASN B 2 191 ? 247.184 19.114 208.958 1.00 9.49 191 ASN B N 1
ATOM 4352 C CA . ASN B 2 191 ? 247.137 19.464 210.360 1.00 9.65 191 ASN B CA 1
ATOM 4353 C C . ASN B 2 191 ? 247.478 18.268 211.213 1.00 10.20 191 ASN B C 1
ATOM 4354 O O . ASN B 2 191 ? 248.166 18.413 212.219 1.00 10.23 191 ASN B O 1
ATOM 4359 N N . ILE B 2 192 ? 246.933 17.110 210.851 1.00 9.29 192 ILE B N 1
ATOM 4360 C CA . ILE B 2 192 ? 247.177 15.894 211.603 1.00 8.63 192 ILE B CA 1
ATOM 4361 C C . ILE B 2 192 ? 248.659 15.581 211.631 1.00 8.31 192 ILE B C 1
ATOM 4362 O O . ILE B 2 192 ? 249.209 15.246 212.666 1.00 9.23 192 ILE B O 1
ATOM 4367 N N . MET B 2 193 ? 249.309 15.678 210.495 1.00 9.91 193 MET B N 1
ATOM 4368 C CA . MET B 2 193 ? 250.724 15.372 210.428 1.00 11.38 193 MET B CA 1
ATOM 4369 C C . MET B 2 193 ? 251.561 16.357 211.238 1.00 10.44 193 MET B C 1
ATOM 4370 O O . MET B 2 193 ? 252.599 16.001 211.793 1.00 9.82 193 MET B O 1
ATOM 4375 N N . ILE B 2 194 ? 251.152 17.617 211.244 1.00 8.59 194 ILE B N 1
ATOM 4376 C CA . ILE B 2 194 ? 251.855 18.608 212.048 1.00 7.84 194 ILE B CA 1
ATOM 4377 C C . ILE B 2 194 ? 251.666 18.268 213.544 1.00 7.37 194 ILE B C 1
ATOM 4378 O O . ILE B 2 194 ? 252.660 18.101 214.305 1.00 6.24 194 ILE B O 1
ATOM 4383 N N . MET B 2 195 ? 250.405 18.131 213.952 1.00 8.24 195 MET B N 1
ATOM 4384 C CA . MET B 2 195 ? 250.101 17.819 215.350 1.00 10.19 195 MET B CA 1
ATOM 4385 C C . MET B 2 195 ? 250.768 16.524 215.812 1.00 11.82 195 MET B C 1
ATOM 4386 O O . MET B 2 195 ? 251.038 16.356 217.002 1.00 11.77 195 MET B O 1
ATOM 4391 N N . GLU B 2 196 ? 251.034 15.614 214.882 1.00 13.39 196 GLU B N 1
ATOM 4392 C CA . GLU B 2 196 ? 251.710 14.340 215.211 1.00 14.53 196 GLU B CA 1
ATOM 4393 C C . GLU B 2 196 ? 253.149 14.602 215.695 1.00 15.47 196 GLU B C 1
ATOM 4394 O O . GLU B 2 196 ? 253.770 13.736 216.357 1.00 15.48 196 GLU B O 1
ATOM 4400 N N . MET B 2 197 ? 253.688 15.773 215.362 1.00 14.53 197 MET B N 1
ATOM 4401 C CA . MET B 2 197 ? 255.030 16.118 215.827 1.00 14.48 197 MET B CA 1
ATOM 4402 C C . MET B 2 197 ? 254.891 16.824 217.175 1.00 15.99 197 MET B C 1
ATOM 4403 O O . MET B 2 197 ? 255.869 17.266 217.768 1.00 16.87 197 MET B O 1
ATOM 4408 N N . ASN B 2 198 ? 253.654 16.931 217.665 1.00 15.95 198 ASN B N 1
ATOM 4409 C CA . ASN B 2 198 ? 253.382 17.562 218.950 1.00 15.75 198 ASN B CA 1
ATOM 4410 C C . ASN B 2 198 ? 253.449 19.083 218.950 1.00 17.00 198 ASN B C 1
ATOM 4411 O O . ASN B 2 198 ? 253.808 19.663 219.971 1.00 17.84 198 ASN B O 1
ATOM 4416 N N . LEU B 2 199 ? 253.181 19.725 217.810 1.00 15.63 199 LEU B N 1
ATOM 4417 C CA . LEU B 2 199 ? 253.100 21.186 217.806 1.00 15.45 199 LEU B CA 1
ATOM 4418 C C . LEU B 2 199 ? 251.625 21.286 218.204 1.00 15.37 199 LEU B C 1
ATOM 4419 O O . LEU B 2 199 ? 250.812 20.480 217.712 1.00 14.01 199 LEU B O 1
ATOM 4424 N N . ALA B 2 200 ? 251.282 22.233 219.079 1.00 14.04 200 ALA B N 1
ATOM 4425 C CA . ALA B 2 200 ? 249.891 22.379 219.537 1.00 15.06 200 ALA B CA 1
ATOM 4426 C C . ALA B 2 200 ? 249.014 23.048 218.489 1.00 15.37 200 ALA B C 1
ATOM 4427 O O . ALA B 2 200 ? 249.488 23.881 217.711 1.00 14.43 200 ALA B O 1
ATOM 4429 N N . PRO B 2 201 ? 247.707 22.702 218.468 1.00 15.68 201 PRO B N 1
ATOM 4430 C CA . PRO B 2 201 ? 246.798 23.304 217.494 1.00 14.90 201 PRO B CA 1
ATOM 4431 C C . PRO B 2 201 ? 246.689 24.816 217.625 1.00 14.64 201 PRO B C 1
ATOM 4432 O O . PRO B 2 201 ? 246.236 25.485 216.695 1.00 16.03 201 PRO B O 1
ATOM 4436 N N . ASN B 2 202 ? 247.117 25.373 218.766 1.00 10.61 202 ASN B N 1
ATOM 4437 C CA . ASN B 2 202 ? 247.057 26.815 218.869 1.00 9.69 202 ASN B CA 1
ATOM 4438 C C . ASN B 2 202 ? 248.345 27.497 218.402 1.00 6.25 202 ASN B C 1
ATOM 4439 O O . ASN B 2 202 ? 248.595 28.663 218.703 1.00 5.88 202 ASN B O 1
ATOM 4444 N N . ARG B 2 203 ? 249.168 26.755 217.666 1.00 5.15 203 ARG B N 1
ATOM 4445 C CA . ARG B 2 203 ? 250.348 27.337 217.059 1.00 7.47 203 ARG B CA 1
ATOM 4446 C C . ARG B 2 203 ? 250.298 27.078 215.539 1.00 6.25 203 ARG B C 1
ATOM 4447 O O . ARG B 2 203 ? 251.313 27.160 214.811 1.00 5.04 203 ARG B O 1
ATOM 4455 N N . ILE B 2 204 ? 249.073 26.852 215.059 1.00 7.66 204 ILE B N 1
ATOM 4456 C CA . ILE B 2 204 ? 248.872 26.540 213.660 1.00 6.57 204 ILE B CA 1
ATOM 4457 C C . ILE B 2 204 ? 247.788 27.406 213.051 1.00 6.80 204 ILE B C 1
ATOM 4458 O O . ILE B 2 204 ? 246.728 27.578 213.646 1.00 5.37 204 ILE B O 1
ATOM 4463 N N . ILE B 2 205 ? 248.058 27.918 211.854 1.00 7.31 205 ILE B N 1
ATOM 4464 C CA . ILE B 2 205 ? 247.072 28.711 211.109 1.00 7.66 205 ILE B CA 1
ATOM 4465 C C . ILE B 2 205 ? 247.003 28.122 209.720 1.00 7.42 205 ILE B C 1
ATOM 4466 O O . ILE B 2 205 ? 248.017 27.896 209.084 1.00 8.31 205 ILE B O 1
ATOM 4471 N N . MET B 2 206 ? 245.772 27.877 209.283 1.00 6.48 206 MET B N 1
ATOM 4472 C CA . MET B 2 206 ? 245.485 27.261 208.020 1.00 8.02 206 MET B CA 1
ATOM 4473 C C . MET B 2 206 ? 245.425 28.222 206.855 1.00 8.59 206 MET B C 1
ATOM 4474 O O . MET B 2 206 ? 244.710 29.229 206.932 1.00 8.17 206 MET B O 1
ATOM 4479 N N . ASP B 2 207 ? 246.141 27.877 205.783 1.00 8.05 207 ASP B N 1
ATOM 4480 C CA . ASP B 2 207 ? 246.183 28.656 204.557 1.00 8.14 207 ASP B CA 1
ATOM 4481 C C . ASP B 2 207 ? 245.525 27.850 203.459 1.00 9.72 207 ASP B C 1
ATOM 4482 O O . ASP B 2 207 ? 246.160 26.949 202.843 1.00 9.44 207 ASP B O 1
ATOM 4487 N N . PRO B 2 208 ? 244.264 28.168 203.132 1.00 10.21 208 PRO B N 1
ATOM 4488 C CA . PRO B 2 208 ? 243.605 27.391 202.077 1.00 10.71 208 PRO B CA 1
ATOM 4489 C C . PRO B 2 208 ? 244.015 27.699 200.625 1.00 12.15 208 PRO B C 1
ATOM 4490 O O . PRO B 2 208 ? 243.428 27.141 199.683 1.00 13.45 208 PRO B O 1
ATOM 4494 N N . LEU B 2 209 ? 244.965 28.611 200.452 1.00 11.36 209 LEU B N 1
ATOM 4495 C CA . LEU B 2 209 ? 245.498 28.944 199.131 1.00 12.44 209 LEU B CA 1
ATOM 4496 C C . LEU B 2 209 ? 244.373 29.471 198.244 1.00 12.13 209 LEU B C 1
ATOM 4497 O O . LEU B 2 209 ? 244.058 28.907 197.189 1.00 12.73 209 LEU B O 1
ATOM 4502 N N . ILE B 2 210 ? 243.779 30.574 198.684 1.00 12.45 210 ILE B N 1
ATOM 4503 C CA . ILE B 2 210 ? 242.649 31.212 197.995 1.00 12.77 210 ILE B CA 1
ATOM 4504 C C . ILE B 2 210 ? 242.874 31.785 196.573 1.00 10.96 210 ILE B C 1
ATOM 4505 O O . ILE B 2 210 ? 243.996 31.915 196.075 1.00 9.65 210 ILE B O 1
ATOM 4510 N N . GLY B 2 211 ? 241.755 32.130 195.932 1.00 10.51 211 GLY B N 1
ATOM 4511 C CA . GLY B 2 211 ? 241.801 32.819 194.648 1.00 9.28 211 GLY B CA 1
ATOM 4512 C C . GLY B 2 211 ? 241.187 34.163 195.006 1.00 8.28 211 GLY B C 1
ATOM 4513 O O . GLY B 2 211 ? 240.347 34.201 195.915 1.00 9.83 211 GLY B O 1
ATOM 4514 N N . ALA B 2 212 ? 241.588 35.252 194.348 1.00 6.10 212 ALA B N 1
ATOM 4515 C CA . ALA B 2 212 ? 241.020 36.584 194.629 1.00 7.79 212 ALA B CA 1
ATOM 4516 C C . ALA B 2 212 ? 239.619 36.670 194.043 1.00 7.72 212 ALA B C 1
ATOM 4517 O O . ALA B 2 212 ? 239.140 35.731 193.446 1.00 6.39 212 ALA B O 1
ATOM 4519 N N . LEU B 2 213 ? 239.000 37.834 194.177 1.00 8.20 213 LEU B N 1
ATOM 4520 C CA . LEU B 2 213 ? 237.674 38.067 193.632 1.00 7.09 213 LEU B CA 1
ATOM 4521 C C . LEU B 2 213 ? 237.712 37.770 192.119 1.00 7.12 213 LEU B C 1
ATOM 4522 O O . LEU B 2 213 ? 238.669 38.165 191.438 1.00 7.48 213 LEU B O 1
ATOM 4527 N N . GLY B 2 214 ? 236.690 37.098 191.591 1.00 4.89 214 GLY B N 1
ATOM 4528 C CA . GLY B 2 214 ? 236.647 36.808 190.164 1.00 4.81 214 GLY B CA 1
ATOM 4529 C C . GLY B 2 214 ? 237.554 35.708 189.642 1.00 6.24 214 GLY B C 1
ATOM 4530 O O . GLY B 2 214 ? 237.359 35.249 188.515 1.00 6.37 214 GLY B O 1
ATOM 4531 N N . TYR B 2 215 ? 238.534 35.287 190.455 1.00 6.47 215 TYR B N 1
ATOM 4532 C CA . TYR B 2 215 ? 239.466 34.224 190.069 1.00 6.00 215 TYR B CA 1
ATOM 4533 C C . TYR B 2 215 ? 239.611 33.086 191.061 1.00 4.02 215 TYR B C 1
ATOM 4534 O O . TYR B 2 215 ? 240.742 32.670 191.421 1.00 3.96 215 TYR B O 1
ATOM 4543 N N . GLY B 2 216 ? 238.471 32.616 191.514 1.00 4.77 216 GLY B N 1
ATOM 4544 C CA . GLY B 2 216 ? 238.405 31.493 192.429 1.00 7.08 216 GLY B CA 1
ATOM 4545 C C . GLY B 2 216 ? 237.934 31.809 193.830 1.00 6.55 216 GLY B C 1
ATOM 4546 O O . GLY B 2 216 ? 237.925 30.922 194.665 1.00 7.98 216 GLY B O 1
ATOM 4547 N N . ILE B 2 217 ? 237.506 33.050 194.076 1.00 6.79 217 ILE B N 1
ATOM 4548 C CA . ILE B 2 217 ? 237.080 33.439 195.407 1.00 6.80 217 ILE B CA 1
ATOM 4549 C C . ILE B 2 217 ? 235.947 32.584 195.983 1.00 6.61 217 ILE B C 1
ATOM 4550 O O . ILE B 2 217 ? 235.965 32.322 197.175 1.00 6.82 217 ILE B O 1
ATOM 4555 N N . GLU B 2 218 ? 234.992 32.128 195.159 1.00 7.21 218 GLU B N 1
ATOM 4556 C CA . GLU B 2 218 ? 233.880 31.312 195.658 1.00 9.67 218 GLU B CA 1
ATOM 4557 C C . GLU B 2 218 ? 234.377 30.000 196.280 1.00 9.26 218 GLU B C 1
ATOM 4558 O O . GLU B 2 218 ? 233.850 29.555 197.289 1.00 10.37 218 GLU B O 1
ATOM 4564 N N . TYR B 2 219 ? 235.364 29.359 195.657 1.00 9.77 219 TYR B N 1
ATOM 4565 C CA . TYR B 2 219 ? 235.871 28.109 196.238 1.00 9.95 219 TYR B CA 1
ATOM 4566 C C . TYR B 2 219 ? 236.535 28.452 197.575 1.00 8.21 219 TYR B C 1
ATOM 4567 O O . TYR B 2 219 ? 236.398 27.713 198.538 1.00 6.51 219 TYR B O 1
ATOM 4576 N N . SER B 2 220 ? 237.259 29.568 197.610 1.00 6.85 220 SER B N 1
ATOM 4577 C CA . SER B 2 220 ? 237.961 29.970 198.828 1.00 7.91 220 SER B CA 1
ATOM 4578 C C . SER B 2 220 ? 236.991 30.238 199.919 1.00 6.78 220 SER B C 1
ATOM 4579 O O . SER B 2 220 ? 237.189 29.839 201.054 1.00 7.10 220 SER B O 1
ATOM 4582 N N . TYR B 2 221 ? 235.953 30.977 199.572 1.00 6.77 221 TYR B N 1
ATOM 4583 C CA . TYR B 2 221 ? 234.914 31.376 200.507 1.00 6.41 221 TYR B CA 1
ATOM 4584 C C . TYR B 2 221 ? 234.290 30.112 201.089 1.00 6.46 221 TYR B C 1
ATOM 4585 O O . TYR B 2 221 ? 234.264 29.956 202.293 1.00 6.65 221 TYR B O 1
ATOM 4594 N N . SER B 2 222 ? 233.812 29.192 200.245 1.00 5.94 222 SER B N 1
ATOM 4595 C CA . SER B 2 222 ? 233.203 27.956 200.785 1.00 6.58 222 SER B CA 1
ATOM 4596 C C . SER B 2 222 ? 234.176 27.086 201.598 1.00 5.86 222 SER B C 1
ATOM 4597 O O . SER B 2 222 ? 233.802 26.491 202.625 1.00 5.87 222 SER B O 1
ATOM 4600 N N . ILE B 2 223 ? 235.425 26.989 201.158 1.00 6.09 223 ILE B N 1
ATOM 4601 C CA . ILE B 2 223 ? 236.349 26.206 201.954 1.00 5.49 223 ILE B CA 1
ATOM 4602 C C . ILE B 2 223 ? 236.492 26.806 203.379 1.00 6.10 223 ILE B C 1
ATOM 4603 O O . ILE B 2 223 ? 236.453 26.070 204.406 1.00 7.01 223 ILE B O 1
ATOM 4608 N N . ILE B 2 224 ? 236.609 28.139 203.440 1.00 4.73 224 ILE B N 1
ATOM 4609 C CA . ILE B 2 224 ? 236.780 28.824 204.716 1.00 5.23 224 ILE B CA 1
ATOM 4610 C C . ILE B 2 224 ? 235.525 28.686 205.561 1.00 5.90 224 ILE B C 1
ATOM 4611 O O . ILE B 2 224 ? 235.605 28.510 206.784 1.00 4.09 224 ILE B O 1
ATOM 4616 N N . GLU B 2 225 ? 234.344 28.738 204.932 1.00 6.20 225 GLU B N 1
ATOM 4617 C CA . GLU B 2 225 ? 233.132 28.525 205.711 1.00 6.48 225 GLU B CA 1
ATOM 4618 C C . GLU B 2 225 ? 233.128 27.089 206.296 1.00 7.88 225 GLU B C 1
ATOM 4619 O O . GLU B 2 225 ? 232.803 26.875 207.502 1.00 6.99 225 GLU B O 1
ATOM 4625 N N . ARG B 2 226 ? 233.495 26.095 205.477 1.00 8.42 226 ARG B N 1
ATOM 4626 C CA . ARG B 2 226 ? 233.556 24.728 205.999 1.00 8.02 226 ARG B CA 1
ATOM 4627 C C . ARG B 2 226 ? 234.584 24.661 207.102 1.00 6.89 226 ARG B C 1
ATOM 4628 O O . ARG B 2 226 ? 234.421 23.879 208.034 1.00 7.86 226 ARG B O 1
ATOM 4636 N N . MET B 2 227 ? 235.671 25.426 207.004 1.00 6.50 227 MET B N 1
ATOM 4637 C CA . MET B 2 227 ? 236.633 25.333 208.121 1.00 7.17 227 MET B CA 1
ATOM 4638 C C . MET B 2 227 ? 235.997 25.895 209.406 1.00 6.80 227 MET B C 1
ATOM 4639 O O . MET B 2 227 ? 236.082 25.277 210.462 1.00 6.82 227 MET B O 1
ATOM 4644 N N . ARG B 2 228 ? 235.352 27.070 209.320 1.00 5.34 228 ARG B N 1
ATOM 4645 C CA . ARG B 2 228 ? 234.741 27.628 210.521 1.00 6.19 228 ARG B CA 1
ATOM 4646 C C . ARG B 2 228 ? 233.636 26.709 211.093 1.00 5.47 228 ARG B C 1
ATOM 4647 O O . ARG B 2 228 ? 233.524 26.539 212.328 1.00 3.32 228 ARG B O 1
ATOM 4655 N N . LEU B 2 229 ? 232.793 26.152 210.220 1.00 4.44 229 LEU B N 1
ATOM 4656 C CA . LEU B 2 229 ? 231.724 25.264 210.684 1.00 5.13 229 LEU B CA 1
ATOM 4657 C C . LEU B 2 229 ? 232.338 24.001 211.308 1.00 5.17 229 LEU B C 1
ATOM 4658 O O . LEU B 2 229 ? 231.822 23.459 212.275 1.00 5.01 229 LEU B O 1
ATOM 4663 N N . GLY B 2 230 ? 233.458 23.548 210.742 1.00 7.41 230 GLY B N 1
ATOM 4664 C CA . GLY B 2 230 ? 234.157 22.402 211.293 1.00 9.63 230 GLY B CA 1
ATOM 4665 C C . GLY B 2 230 ? 234.602 22.713 212.713 1.00 8.73 230 GLY B C 1
ATOM 4666 O O . GLY B 2 230 ? 234.377 21.914 213.622 1.00 12.44 230 GLY B O 1
ATOM 4667 N N . ALA B 2 231 ? 235.200 23.874 212.955 1.00 8.49 231 ALA B N 1
ATOM 4668 C CA . ALA B 2 231 ? 235.629 24.191 214.321 1.00 7.66 231 ALA B CA 1
ATOM 4669 C C . ALA B 2 231 ? 234.459 24.282 215.320 1.00 9.25 231 ALA B C 1
ATOM 4670 O O . ALA B 2 231 ? 234.500 23.758 216.459 1.00 6.16 231 ALA B O 1
ATOM 4672 N N . LEU B 2 232 ? 233.419 24.961 214.872 1.00 7.24 232 LEU B N 1
ATOM 4673 C CA . LEU B 2 232 ? 232.261 25.197 215.675 1.00 7.83 232 LEU B CA 1
ATOM 4674 C C . LEU B 2 232 ? 231.490 23.950 216.068 1.00 8.35 232 LEU B C 1
ATOM 4675 O O . LEU B 2 232 ? 230.971 23.878 217.164 1.00 8.66 232 LEU B O 1
ATOM 4680 N N . THR B 2 233 ? 231.412 23.001 215.166 1.00 8.08 233 THR B N 1
ATOM 4681 C CA . THR B 2 233 ? 230.672 21.789 215.431 1.00 10.46 233 THR B CA 1
ATOM 4682 C C . THR B 2 233 ? 231.514 20.727 216.084 1.00 9.89 233 THR B C 1
ATOM 4683 O O . THR B 2 233 ? 231.025 19.639 216.298 1.00 11.12 233 THR B O 1
ATOM 4687 N N . GLY B 2 234 ? 232.781 21.027 216.352 1.00 10.42 234 GLY B N 1
ATOM 4688 C CA . GLY B 2 234 ? 233.603 20.067 217.050 1.00 11.42 234 GLY B CA 1
ATOM 4689 C C . GLY B 2 234 ? 234.706 19.339 216.344 1.00 11.20 234 GLY B C 1
ATOM 4690 O O . GLY B 2 234 ? 235.342 18.517 216.955 1.00 12.28 234 GLY B O 1
ATOM 4691 N N . ASP B 2 235 ? 234.955 19.586 215.068 1.00 12.63 235 ASP B N 1
ATOM 4692 C CA . ASP B 2 235 ? 236.041 18.862 214.426 1.00 11.22 235 ASP B CA 1
ATOM 4693 C C . ASP B 2 235 ? 237.326 19.548 214.880 1.00 11.50 235 ASP B C 1
ATOM 4694 O O . ASP B 2 235 ? 237.715 20.617 214.406 1.00 9.03 235 ASP B O 1
ATOM 4699 N N . LYS B 2 236 ? 237.977 18.922 215.850 1.00 13.19 236 LYS B N 1
ATOM 4700 C CA . LYS B 2 236 ? 239.178 19.490 216.398 1.00 13.25 236 LYS B CA 1
ATOM 4701 C C . LYS B 2 236 ? 240.276 19.710 215.366 1.00 12.26 236 LYS B C 1
ATOM 4702 O O . LYS B 2 236 ? 241.143 20.553 215.587 1.00 14.10 236 LYS B O 1
ATOM 4708 N N . ILE B 2 237 ? 240.215 19.019 214.224 1.00 10.38 237 ILE B N 1
ATOM 4709 C CA . ILE B 2 237 ? 241.239 19.146 213.175 1.00 9.96 237 ILE B CA 1
ATOM 4710 C C . ILE B 2 237 ? 241.069 20.383 212.337 1.00 9.10 237 ILE B C 1
ATOM 4711 O O . ILE B 2 237 ? 241.944 20.731 211.601 1.00 10.30 237 ILE B O 1
ATOM 4716 N N . LEU B 2 238 ? 239.918 21.032 212.460 1.00 10.75 238 LEU B N 1
ATOM 4717 C CA . LEU B 2 238 ? 239.595 22.262 211.736 1.00 9.83 238 LEU B CA 1
ATOM 4718 C C . LEU B 2 238 ? 239.501 23.428 212.698 1.00 10.53 238 LEU B C 1
ATOM 4719 O O . LEU B 2 238 ? 239.161 24.531 212.302 1.00 10.38 238 LEU B O 1
ATOM 4724 N N . ALA B 2 239 ? 239.810 23.206 213.969 1.00 10.48 239 ALA B N 1
ATOM 4725 C CA . ALA B 2 239 ? 239.657 24.274 214.948 1.00 9.34 239 ALA B CA 1
ATOM 4726 C C . ALA B 2 239 ? 240.845 25.245 214.991 1.00 9.59 239 ALA B C 1
ATOM 4727 O O . ALA B 2 239 ? 241.229 25.670 216.067 1.00 13.42 239 ALA B O 1
ATOM 4729 N N . MET B 2 240 ? 241.421 25.580 213.852 1.00 8.28 240 MET B N 1
ATOM 4730 C CA . MET B 2 240 ? 242.559 26.502 213.793 1.00 9.51 240 MET B CA 1
ATOM 4731 C C . MET B 2 240 ? 242.126 27.730 212.986 1.00 8.37 240 MET B C 1
ATOM 4732 O O . MET B 2 240 ? 241.292 27.616 212.122 1.00 6.23 240 MET B O 1
ATOM 4737 N N . PRO B 2 241 ? 242.721 28.904 213.264 1.00 8.80 241 PRO B N 1
ATOM 4738 C CA . PRO B 2 241 ? 242.433 30.177 212.582 1.00 7.30 241 PRO B CA 1
ATOM 4739 C C . PRO B 2 241 ? 242.841 30.096 211.119 1.00 7.21 241 PRO B C 1
ATOM 4740 O O . PRO B 2 241 ? 243.657 29.250 210.713 1.00 5.01 241 PRO B O 1
ATOM 4744 N N . VAL B 2 242 ? 242.288 30.981 210.311 1.00 5.40 242 VAL B N 1
ATOM 4745 C CA . VAL B 2 242 ? 242.581 30.928 208.884 1.00 5.70 242 VAL B CA 1
ATOM 4746 C C . VAL B 2 242 ? 243.282 32.172 208.419 1.00 6.35 242 VAL B C 1
ATOM 4747 O O . VAL B 2 242 ? 242.948 33.293 208.881 1.00 7.16 242 VAL B O 1
ATOM 4751 N N . VAL B 2 243 ? 244.281 31.983 207.537 1.00 6.15 243 VAL B N 1
ATOM 4752 C CA . VAL B 2 243 ? 245.015 33.125 206.962 1.00 6.91 243 VAL B CA 1
ATOM 4753 C C . VAL B 2 243 ? 244.701 33.147 205.465 1.00 7.05 243 VAL B C 1
ATOM 4754 O O . VAL B 2 243 ? 244.578 32.094 204.851 1.00 5.97 243 VAL B O 1
ATOM 4758 N N . CYS B 2 244 ? 244.513 34.340 204.908 1.00 8.47 244 CYS B N 1
ATOM 4759 C CA . CYS B 2 244 ? 244.237 34.484 203.473 1.00 8.03 244 CYS B CA 1
ATOM 4760 C C . CYS B 2 244 ? 245.270 35.462 202.914 1.00 8.04 244 CYS B C 1
ATOM 4761 O O . CYS B 2 244 ? 245.424 36.567 203.442 1.00 9.78 244 CYS B O 1
ATOM 4764 N N . PHE B 2 245 ? 246.006 35.049 201.889 1.00 9.55 245 PHE B N 1
ATOM 4765 C CA . PHE B 2 245 ? 246.953 35.930 201.243 1.00 7.88 245 PHE B CA 1
ATOM 4766 C C . PHE B 2 245 ? 246.212 36.806 200.201 1.00 9.87 245 PHE B C 1
ATOM 4767 O O . PHE B 2 245 ? 246.341 36.643 198.983 1.00 9.37 245 PHE B O 1
ATOM 4775 N N . ILE B 2 246 ? 245.397 37.723 200.717 1.00 9.79 246 ILE B N 1
ATOM 4776 C CA . ILE B 2 246 ? 244.590 38.621 199.879 1.00 9.74 246 ILE B CA 1
ATOM 4777 C C . ILE B 2 246 ? 245.375 39.424 198.843 1.00 8.63 246 ILE B C 1
ATOM 4778 O O . ILE B 2 246 ? 245.071 39.362 197.667 1.00 9.03 246 ILE B O 1
ATOM 4783 N N . GLY B 2 247 ? 246.366 40.174 199.319 1.00 8.10 247 GLY B N 1
ATOM 4784 C CA . GLY B 2 247 ? 247.184 41.060 198.491 1.00 7.91 247 GLY B CA 1
ATOM 4785 C C . GLY B 2 247 ? 247.788 40.418 197.278 1.00 7.27 247 GLY B C 1
ATOM 4786 O O . GLY B 2 247 ? 247.595 40.862 196.146 1.00 5.34 247 GLY B O 1
ATOM 4787 N N . GLN B 2 248 ? 248.539 39.369 197.566 1.00 7.59 248 GLN B N 1
ATOM 4788 C CA . GLN B 2 248 ? 249.240 38.494 196.610 1.00 7.00 248 GLN B CA 1
ATOM 4789 C C . GLN B 2 248 ? 248.267 38.098 195.475 1.00 7.32 248 GLN B C 1
ATOM 4790 O O . GLN B 2 248 ? 248.638 38.091 194.321 1.00 4.55 248 GLN B O 1
ATOM 4796 N N . GLU B 2 249 ? 247.015 37.751 195.821 1.00 7.93 249 GLU B N 1
ATOM 4797 C CA . GLU B 2 249 ? 246.088 37.326 194.785 1.00 8.54 249 GLU B CA 1
ATOM 4798 C C . GLU B 2 249 ? 245.324 38.467 194.131 1.00 9.62 249 GLU B C 1
ATOM 4799 O O . GLU B 2 249 ? 245.213 38.489 192.903 1.00 9.50 249 GLU B O 1
ATOM 4805 N N . ALA B 2 250 ? 244.743 39.371 194.927 1.00 8.32 250 ALA B N 1
ATOM 4806 C CA . ALA B 2 250 ? 243.988 40.448 194.318 1.00 9.03 250 ALA B CA 1
ATOM 4807 C C . ALA B 2 250 ? 244.809 41.306 193.359 1.00 8.45 250 ALA B C 1
ATOM 4808 O O . ALA B 2 250 ? 244.305 41.697 192.288 1.00 6.93 250 ALA B O 1
ATOM 4810 N N . TRP B 2 251 ? 246.059 41.613 193.720 1.00 7.65 251 TRP B N 1
ATOM 4811 C CA . TRP B 2 251 ? 246.837 42.475 192.838 1.00 10.43 251 TRP B CA 1
ATOM 4812 C C . TRP B 2 251 ? 247.354 41.808 191.591 1.00 10.03 251 TRP B C 1
ATOM 4813 O O . TRP B 2 251 ? 248.027 42.434 190.795 1.00 8.89 251 TRP B O 1
ATOM 4824 N N . LYS B 2 252 ? 247.011 40.525 191.443 1.00 12.38 252 LYS B N 1
ATOM 4825 C CA . LYS B 2 252 ? 247.359 39.751 190.254 1.00 13.28 252 LYS B CA 1
ATOM 4826 C C . LYS B 2 252 ? 246.180 39.882 189.289 1.00 12.01 252 LYS B C 1
ATOM 4827 O O . LYS B 2 252 ? 246.342 39.676 188.110 1.00 11.91 252 LYS B O 1
ATOM 4833 N N . ALA B 2 253 ? 244.991 40.239 189.787 1.00 11.57 253 ALA B N 1
ATOM 4834 C CA . ALA B 2 253 ? 243.821 40.335 188.884 1.00 11.78 253 ALA B CA 1
ATOM 4835 C C . ALA B 2 253 ? 244.006 41.411 187.808 1.00 11.85 253 ALA B C 1
ATOM 4836 O O . ALA B 2 253 ? 244.551 42.498 188.083 1.00 11.05 253 ALA B O 1
ATOM 4838 N N . LYS B 2 254 ? 243.545 41.126 186.591 1.00 12.64 254 LYS B N 1
ATOM 4839 C CA . LYS B 2 254 ? 243.646 42.107 185.518 1.00 14.41 254 LYS B CA 1
ATOM 4840 C C . LYS B 2 254 ? 242.927 43.380 185.941 1.00 13.56 254 LYS B C 1
ATOM 4841 O O . LYS B 2 254 ? 243.387 44.490 185.702 1.00 12.58 254 LYS B O 1
ATOM 4847 N N . GLU B 2 255 ? 241.777 43.206 186.571 1.00 11.29 255 GLU B N 1
ATOM 4848 C CA . GLU B 2 255 ? 241.009 44.340 187.009 1.00 11.90 255 GLU B CA 1
ATOM 4849 C C . GLU B 2 255 ? 241.794 45.248 187.962 1.00 12.56 255 GLU B C 1
ATOM 4850 O O . GLU B 2 255 ? 241.440 46.403 188.174 1.00 11.07 255 GLU B O 1
ATOM 4856 N N . ALA B 2 256 ? 242.848 44.721 188.554 1.00 14.07 256 ALA B N 1
ATOM 4857 C CA . ALA B 2 256 ? 243.611 45.513 189.476 1.00 15.65 256 ALA B CA 1
ATOM 4858 C C . ALA B 2 256 ? 244.986 45.874 188.917 1.00 17.46 256 ALA B C 1
ATOM 4859 O O . ALA B 2 256 ? 245.705 46.700 189.499 1.00 17.36 256 ALA B O 1
ATOM 4861 N N . LYS B 2 257 ? 245.345 45.295 187.782 1.00 19.35 257 LYS B N 1
ATOM 4862 C CA . LYS B 2 257 ? 246.666 45.552 187.214 1.00 25.38 257 LYS B CA 1
ATOM 4863 C C . LYS B 2 257 ? 246.728 46.329 185.911 1.00 25.14 257 LYS B C 1
ATOM 4864 O O . LYS B 2 257 ? 247.769 46.905 185.572 1.00 24.74 257 LYS B O 1
ATOM 4870 N N . ASP B 2 258 ? 245.648 46.265 185.146 1.00 25.49 258 ASP B N 1
ATOM 4871 C CA . ASP B 2 258 ? 245.590 46.946 183.870 1.00 26.67 258 ASP B CA 1
ATOM 4872 C C . ASP B 2 258 ? 244.836 48.225 184.064 1.00 27.54 258 ASP B C 1
ATOM 4873 O O . ASP B 2 258 ? 243.603 48.232 184.186 1.00 26.35 258 ASP B O 1
ATOM 4878 N N . PRO B 2 259 ? 245.579 49.333 184.108 1.00 29.75 259 PRO B N 1
ATOM 4879 C CA . PRO B 2 259 ? 244.965 50.649 184.296 1.00 31.71 259 PRO B CA 1
ATOM 4880 C C . PRO B 2 259 ? 244.312 51.137 183.034 1.00 33.97 259 PRO B C 1
ATOM 4881 O O . PRO B 2 259 ? 243.591 52.125 183.053 1.00 33.79 259 PRO B O 1
ATOM 4885 N N . GLU B 2 260 ? 244.555 50.427 181.935 1.00 36.27 260 GLU B N 1
ATOM 4886 C CA . GLU B 2 260 ? 243.993 50.818 180.658 1.00 38.81 260 GLU B CA 1
ATOM 4887 C C . GLU B 2 260 ? 242.881 49.908 180.158 1.00 36.69 260 GLU B C 1
ATOM 4888 O O . GLU B 2 260 ? 243.106 49.083 179.277 1.00 37.87 260 GLU B O 1
ATOM 4894 N N . VAL B 2 261 ? 241.688 50.036 180.732 1.00 33.51 261 VAL B N 1
ATOM 4895 C CA . VAL B 2 261 ? 240.557 49.249 180.283 1.00 31.35 261 VAL B CA 1
ATOM 4896 C C . VAL B 2 261 ? 239.325 50.090 180.550 1.00 31.07 261 VAL B C 1
ATOM 4897 O O . VAL B 2 261 ? 238.713 50.029 181.631 1.00 32.57 261 VAL B O 1
ATOM 4901 N N . ALA B 2 262 ? 238.968 50.894 179.554 1.00 30.41 262 ALA B N 1
ATOM 4902 C CA . ALA B 2 262 ? 237.833 51.820 179.656 1.00 29.21 262 ALA B CA 1
ATOM 4903 C C . ALA B 2 262 ? 236.512 51.156 179.984 1.00 27.74 262 ALA B C 1
ATOM 4904 O O . ALA B 2 262 ? 235.688 51.746 180.658 1.00 29.25 262 ALA B O 1
ATOM 4906 N N . GLU B 2 263 ? 236.307 49.934 179.516 1.00 25.55 263 GLU B N 1
ATOM 4907 C CA . GLU B 2 263 ? 235.063 49.221 179.812 1.00 27.20 263 GLU B CA 1
ATOM 4908 C C . GLU B 2 263 ? 234.826 48.945 181.335 1.00 24.71 263 GLU B C 1
ATOM 4909 O O . GLU B 2 263 ? 233.708 48.639 181.747 1.00 22.81 263 GLU B O 1
ATOM 4915 N N . TRP B 2 264 ? 235.873 49.059 182.159 1.00 21.35 264 TRP B N 1
ATOM 4916 C CA . TRP B 2 264 ? 235.767 48.779 183.604 1.00 19.38 264 TRP B CA 1
ATOM 4917 C C . TRP B 2 264 ? 235.851 50.014 184.531 1.00 17.97 264 TRP B C 1
ATOM 4918 O O . TRP B 2 264 ? 235.983 49.895 185.749 1.00 17.38 264 TRP B O 1
ATOM 4929 N N . GLY B 2 265 ? 235.808 51.200 183.958 1.00 16.95 265 GLY B N 1
ATOM 4930 C CA . GLY B 2 265 ? 235.802 52.383 184.779 1.00 14.18 265 GLY B CA 1
ATOM 4931 C C . GLY B 2 265 ? 237.096 52.762 185.445 1.00 13.60 265 GLY B C 1
ATOM 4932 O O . GLY B 2 265 ? 238.174 52.223 185.159 1.00 15.84 265 GLY B O 1
ATOM 4933 N N . ASP B 2 266 ? 236.974 53.685 186.378 1.00 12.19 266 ASP B N 1
ATOM 4934 C CA . ASP B 2 266 ? 238.124 54.215 187.077 1.00 12.28 266 ASP B CA 1
ATOM 4935 C C . ASP B 2 266 ? 239.070 53.152 187.670 1.00 11.25 266 ASP B C 1
ATOM 4936 O O . ASP B 2 266 ? 238.733 52.441 188.615 1.00 9.14 266 ASP B O 1
ATOM 4941 N N . TYR B 2 267 ? 240.256 53.068 187.068 1.00 11.56 267 TYR B N 1
ATOM 4942 C CA . TYR B 2 267 ? 241.290 52.128 187.503 1.00 10.03 267 TYR B CA 1
ATOM 4943 C C . TYR B 2 267 ? 241.573 52.186 189.003 1.00 8.69 267 TYR B C 1
ATOM 4944 O O . TYR B 2 267 ? 241.478 51.173 189.669 1.00 11.18 267 TYR B O 1
ATOM 4953 N N . ALA B 2 268 ? 241.935 53.354 189.520 1.00 8.71 268 ALA B N 1
ATOM 4954 C CA . ALA B 2 268 ? 242.282 53.529 190.945 1.00 9.65 268 ALA B CA 1
ATOM 4955 C C . ALA B 2 268 ? 241.241 52.905 191.875 1.00 9.42 268 ALA B C 1
ATOM 4956 O O . ALA B 2 268 ? 241.626 52.261 192.845 1.00 10.54 268 ALA B O 1
ATOM 4958 N N . LEU B 2 269 ? 239.943 53.115 191.589 1.00 8.68 269 LEU B N 1
ATOM 4959 C CA . LEU B 2 269 ? 238.872 52.555 192.425 1.00 6.51 269 LEU B CA 1
ATOM 4960 C C . LEU B 2 269 ? 238.748 51.044 192.328 1.00 5.43 269 LEU B C 1
ATOM 4961 O O . LEU B 2 269 ? 238.753 50.350 193.370 1.00 5.99 269 LEU B O 1
ATOM 4966 N N . ARG B 2 270 ? 238.664 50.517 191.105 1.00 4.20 270 ARG B N 1
ATOM 4967 C CA . ARG B 2 270 ? 238.519 49.092 190.952 1.00 5.30 270 ARG B CA 1
ATOM 4968 C C . ARG B 2 270 ? 239.732 48.308 191.481 1.00 5.31 270 ARG B C 1
ATOM 4969 O O . ARG B 2 270 ? 239.564 47.199 191.981 1.00 5.99 270 ARG B O 1
ATOM 4977 N N . ALA B 2 271 ? 240.931 48.859 191.374 1.00 4.63 271 ALA B N 1
ATOM 4978 C CA . ALA B 2 271 ? 242.124 48.172 191.875 1.00 5.96 271 ALA B CA 1
ATOM 4979 C C . ALA B 2 271 ? 242.033 48.004 193.369 1.00 7.18 271 ALA B C 1
ATOM 4980 O O . ALA B 2 271 ? 242.310 46.921 193.900 1.00 5.82 271 ALA B O 1
ATOM 4982 N N . ILE B 2 272 ? 241.598 49.065 194.048 1.00 7.63 272 ILE B N 1
ATOM 4983 C CA . ILE B 2 272 ? 241.429 48.998 195.485 1.00 8.96 272 ILE B CA 1
ATOM 4984 C C . ILE B 2 272 ? 240.231 48.099 195.850 1.00 8.51 272 ILE B C 1
ATOM 4985 O O . ILE B 2 272 ? 240.363 47.234 196.717 1.00 8.73 272 ILE B O 1
ATOM 4990 N N . HIS B 2 273 ? 239.071 48.279 195.202 1.00 6.27 273 HIS B N 1
ATOM 4991 C CA . HIS B 2 273 ? 237.934 47.428 195.514 1.00 5.39 273 HIS B CA 1
ATOM 4992 C C . HIS B 2 273 ? 238.279 45.965 195.267 1.00 6.48 273 HIS B C 1
ATOM 4993 O O . HIS B 2 273 ? 237.702 45.074 195.889 1.00 6.84 273 HIS B O 1
ATOM 5000 N N . TRP B 2 274 ? 239.175 45.705 194.313 1.00 6.33 274 TRP B N 1
ATOM 5001 C CA . TRP B 2 274 ? 239.495 44.311 194.086 1.00 6.52 274 TRP B CA 1
ATOM 5002 C C . TRP B 2 274 ? 240.073 43.703 195.377 1.00 4.62 274 TRP B C 1
ATOM 5003 O O . TRP B 2 274 ? 239.761 42.567 195.715 1.00 3.39 274 TRP B O 1
ATOM 5014 N N . GLU B 2 275 ? 240.900 44.459 196.092 1.00 6.14 275 GLU B N 1
ATOM 5015 C CA . GLU B 2 275 ? 241.471 43.929 197.320 1.00 5.41 275 GLU B CA 1
ATOM 5016 C C . GLU B 2 275 ? 240.509 43.998 198.499 1.00 6.04 275 GLU B C 1
ATOM 5017 O O . GLU B 2 275 ? 240.388 43.036 199.285 1.00 7.14 275 GLU B O 1
ATOM 5023 N N . THR B 2 276 ? 239.747 45.088 198.591 1.00 7.03 276 THR B N 1
ATOM 5024 C CA . THR B 2 276 ? 238.832 45.232 199.729 1.00 6.18 276 THR B CA 1
ATOM 5025 C C . THR B 2 276 ? 237.679 44.257 199.658 1.00 6.76 276 THR B C 1
ATOM 5026 O O . THR B 2 276 ? 237.254 43.731 200.682 1.00 7.58 276 THR B O 1
ATOM 5030 N N . VAL B 2 277 ? 237.165 43.990 198.453 1.00 4.27 277 VAL B N 1
ATOM 5031 C CA . VAL B 2 277 ? 236.068 43.050 198.355 1.00 4.67 277 VAL B CA 1
ATOM 5032 C C . VAL B 2 277 ? 236.569 41.595 198.574 1.00 4.43 277 VAL B C 1
ATOM 5033 O O . VAL B 2 277 ? 235.889 40.799 199.175 1.00 5.08 277 VAL B O 1
ATOM 5037 N N . THR B 2 278 ? 237.776 41.255 198.136 1.00 6.67 278 THR B N 1
ATOM 5038 C CA . THR B 2 278 ? 238.214 39.881 198.387 1.00 7.20 278 THR B CA 1
ATOM 5039 C C . THR B 2 278 ? 238.320 39.716 199.915 1.00 7.74 278 THR B C 1
ATOM 5040 O O . THR B 2 278 ? 237.936 38.646 200.498 1.00 5.69 278 THR B O 1
ATOM 5044 N N . THR B 2 279 ? 238.801 40.777 200.566 1.00 6.64 279 THR B N 1
ATOM 5045 C CA . THR B 2 279 ? 238.967 40.765 202.031 1.00 6.08 279 THR B CA 1
ATOM 5046 C C . THR B 2 279 ? 237.632 40.696 202.768 1.00 6.11 279 THR B C 1
ATOM 5047 O O . THR B 2 279 ? 237.416 39.797 203.562 1.00 6.03 279 THR B O 1
ATOM 5051 N N . VAL B 2 280 ? 236.700 41.619 202.498 1.00 6.66 280 VAL B N 1
ATOM 5052 C CA . VAL B 2 280 ? 235.437 41.574 203.213 1.00 5.99 280 VAL B CA 1
ATOM 5053 C C . VAL B 2 280 ? 234.696 40.281 202.964 1.00 4.69 280 VAL B C 1
ATOM 5054 O O . VAL B 2 280 ? 234.093 39.718 203.893 1.00 3.54 280 VAL B O 1
ATOM 5058 N N . ALA B 2 281 ? 234.741 39.794 201.719 1.00 7.16 281 ALA B N 1
ATOM 5059 C CA . ALA B 2 281 ? 234.092 38.514 201.421 1.00 6.38 281 ALA B CA 1
ATOM 5060 C C . ALA B 2 281 ? 234.707 37.364 202.251 1.00 6.89 281 ALA B C 1
ATOM 5061 O O . ALA B 2 281 ? 233.990 36.520 202.755 1.00 7.26 281 ALA B O 1
ATOM 5063 N N . LEU B 2 282 ? 236.039 37.334 202.386 1.00 7.07 282 LEU B N 1
ATOM 5064 C CA . LEU B 2 282 ? 236.699 36.270 203.130 1.00 5.23 282 LEU B CA 1
ATOM 5065 C C . LEU B 2 282 ? 236.623 36.506 204.642 1.00 5.59 282 LEU B C 1
ATOM 5066 O O . LEU B 2 282 ? 236.779 35.563 205.471 1.00 5.14 282 LEU B O 1
ATOM 5071 N N . ILE B 2 283 ? 236.350 37.752 205.023 1.00 5.97 283 ILE B N 1
ATOM 5072 C CA . ILE B 2 283 ? 236.158 38.026 206.417 1.00 6.78 283 ILE B CA 1
ATOM 5073 C C . ILE B 2 283 ? 234.753 37.410 206.645 1.00 7.84 283 ILE B C 1
ATOM 5074 O O . ILE B 2 283 ? 234.525 36.704 207.640 1.00 8.02 283 ILE B O 1
ATOM 5079 N N . GLN B 2 284 ? 233.819 37.643 205.718 1.00 6.26 284 GLN B N 1
ATOM 5080 C CA . GLN B 2 284 ? 232.484 37.064 205.917 1.00 6.24 284 GLN B CA 1
ATOM 5081 C C . GLN B 2 284 ? 232.540 35.547 205.898 1.00 6.23 284 GLN B C 1
ATOM 5082 O O . GLN B 2 284 ? 231.709 34.923 206.516 1.00 5.96 284 GLN B O 1
ATOM 5088 N N . ALA B 2 285 ? 233.508 34.952 205.208 1.00 5.35 285 ALA B N 1
ATOM 5089 C CA . ALA B 2 285 ? 233.545 33.477 205.152 1.00 5.95 285 ALA B CA 1
ATOM 5090 C C . ALA B 2 285 ? 234.102 32.867 206.446 1.00 7.88 285 ALA B C 1
ATOM 5091 O O . ALA B 2 285 ? 233.808 31.727 206.764 1.00 6.65 285 ALA B O 1
ATOM 5093 N N . GLY B 2 286 ? 234.918 33.629 207.165 1.00 6.00 286 GLY B N 1
ATOM 5094 C CA . GLY B 2 286 ? 235.493 33.080 208.364 1.00 7.39 286 GLY B CA 1
ATOM 5095 C C . GLY B 2 286 ? 237.000 33.150 208.511 1.00 7.25 286 GLY B C 1
ATOM 5096 O O . GLY B 2 286 ? 237.549 32.498 209.417 1.00 7.38 286 GLY B O 1
ATOM 5097 N N . GLY B 2 287 ? 237.657 33.931 207.660 1.00 4.88 287 GLY B N 1
ATOM 5098 C CA . GLY B 2 287 ? 239.091 34.065 207.724 1.00 6.01 287 GLY B CA 1
ATOM 5099 C C . GLY B 2 287 ? 239.425 34.909 208.952 1.00 7.10 287 GLY B C 1
ATOM 5100 O O . GLY B 2 287 ? 238.596 35.689 209.454 1.00 7.85 287 GLY B O 1
ATOM 5101 N N . HIS B 2 288 ? 240.658 34.768 209.420 1.00 5.91 288 HIS B N 1
ATOM 5102 C CA . HIS B 2 288 ? 241.122 35.472 210.608 1.00 5.74 288 HIS B CA 1
ATOM 5103 C C . HIS B 2 288 ? 242.284 36.413 210.310 1.00 5.73 288 HIS B C 1
ATOM 5104 O O . HIS B 2 288 ? 242.308 37.561 210.777 1.00 6.21 288 HIS B O 1
ATOM 5111 N N . LEU B 2 289 ? 243.291 35.916 209.605 1.00 4.50 289 LEU B N 1
ATOM 5112 C CA . LEU B 2 289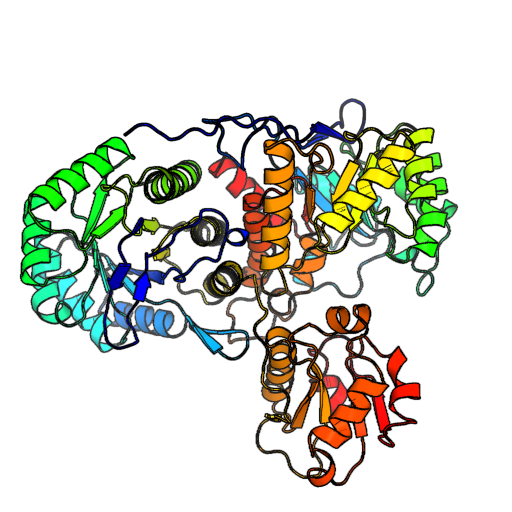 ? 244.414 36.766 209.314 1.00 6.15 289 LEU B CA 1
ATOM 5113 C C . LEU B 2 289 ? 244.465 37.124 207.834 1.00 6.53 289 LEU B C 1
ATOM 5114 O O . LEU B 2 289 ? 244.523 36.244 206.964 1.00 7.29 289 LEU B O 1
ATOM 5119 N N . PHE B 2 290 ? 244.478 38.413 207.547 1.00 6.51 290 PHE B N 1
ATOM 5120 C CA . PHE B 2 290 ? 244.474 38.846 206.140 1.00 6.44 290 PHE B CA 1
ATOM 5121 C C . PHE B 2 290 ? 245.742 39.569 205.774 1.00 7.76 290 PHE B C 1
ATOM 5122 O O . PHE B 2 290 ? 246.074 40.636 206.349 1.00 6.57 290 PHE B O 1
ATOM 5130 N N . VAL B 2 291 ? 246.474 38.958 204.832 1.00 7.39 291 VAL B N 1
ATOM 5131 C CA . VAL B 2 291 ? 247.734 39.525 204.351 1.00 8.31 291 VAL B CA 1
ATOM 5132 C C . VAL B 2 291 ? 247.460 40.400 203.127 1.00 8.88 291 VAL B C 1
ATOM 5133 O O . VAL B 2 291 ? 247.298 39.898 201.983 1.00 10.12 291 VAL B O 1
ATOM 5137 N N . MET B 2 292 ? 247.463 41.708 203.374 1.00 7.33 292 MET B N 1
ATOM 5138 C CA . MET B 2 292 ? 247.179 42.690 202.360 1.00 8.55 292 MET B CA 1
ATOM 5139 C C . MET B 2 292 ? 248.412 43.308 201.796 1.00 8.74 292 MET B C 1
ATOM 5140 O O . MET B 2 292 ? 249.534 43.113 202.318 1.00 8.35 292 MET B O 1
ATOM 5145 N N . ARG B 2 293 ? 248.225 44.022 200.686 1.00 8.24 293 ARG B N 1
ATOM 5146 C CA . ARG B 2 293 ? 249.371 44.703 200.106 1.00 6.35 293 ARG B CA 1
ATOM 5147 C C . ARG B 2 293 ? 249.193 46.203 200.087 1.00 7.60 293 ARG B C 1
ATOM 5148 O O . ARG B 2 293 ? 250.112 46.952 200.387 1.00 7.20 293 ARG B O 1
ATOM 5156 N N . HIS B 2 294 ? 247.982 46.675 199.780 1.00 7.57 294 HIS B N 1
ATOM 5157 C CA . HIS B 2 294 ? 247.871 48.115 199.675 1.00 6.43 294 HIS B CA 1
ATOM 5158 C C . HIS B 2 294 ? 247.343 48.791 200.925 1.00 5.92 294 HIS B C 1
ATOM 5159 O O . HIS B 2 294 ? 246.300 48.420 201.442 1.00 4.54 294 HIS B O 1
ATOM 5166 N N . PRO B 2 295 ? 248.065 49.807 201.410 1.00 7.54 295 PRO B N 1
ATOM 5167 C CA . PRO B 2 295 ? 247.635 50.532 202.606 1.00 7.23 295 PRO B CA 1
ATOM 5168 C C . PRO B 2 295 ? 246.187 51.103 202.533 1.00 8.94 295 PRO B C 1
ATOM 5169 O O . PRO B 2 295 ? 245.465 51.097 203.546 1.00 10.29 295 PRO B O 1
ATOM 5173 N N . LYS B 2 296 ? 245.754 51.615 201.372 1.00 7.83 296 LYS B N 1
ATOM 5174 C CA . LYS B 2 296 ? 244.402 52.187 201.295 1.00 9.03 296 LYS B CA 1
ATOM 5175 C C . LYS B 2 296 ? 243.329 51.070 201.499 1.00 8.99 296 LYS B C 1
ATOM 5176 O O . LYS B 2 296 ? 242.291 51.244 202.211 1.00 6.00 296 LYS B O 1
ATOM 5182 N N . SER B 2 297 ? 243.616 49.902 200.923 1.00 8.41 297 SER B N 1
ATOM 5183 C CA . SER B 2 297 ? 242.673 48.786 201.048 1.00 8.63 297 SER B CA 1
ATOM 5184 C C . SER B 2 297 ? 242.570 48.485 202.538 1.00 7.36 297 SER B C 1
ATOM 5185 O O . SER B 2 297 ? 241.475 48.318 203.050 1.00 5.72 297 SER B O 1
ATOM 5188 N N . LEU B 2 298 ? 243.739 48.406 203.201 1.00 8.57 298 LEU B N 1
ATOM 5189 C CA . LEU B 2 298 ? 243.803 48.140 204.641 1.00 7.57 298 LEU B CA 1
ATOM 5190 C C . LEU B 2 298 ? 242.995 49.128 205.475 1.00 7.51 298 LEU B C 1
ATOM 5191 O O . LEU B 2 298 ? 242.246 48.708 206.354 1.00 7.21 298 LEU B O 1
ATOM 5196 N N . ALA B 2 299 ? 243.168 50.429 205.206 1.00 7.84 299 ALA B N 1
ATOM 5197 C CA . ALA B 2 299 ? 242.471 51.463 205.971 1.00 8.42 299 ALA B CA 1
ATOM 5198 C C . ALA B 2 299 ? 240.970 51.390 205.831 1.00 8.42 299 ALA B C 1
ATOM 5199 O O . ALA B 2 299 ? 240.257 51.617 206.782 1.00 6.52 299 ALA B O 1
ATOM 5201 N N . GLU B 2 300 ? 240.494 51.120 204.621 1.00 9.27 300 GLU B N 1
ATOM 5202 C CA . GLU B 2 300 ? 239.072 51.095 204.389 1.00 8.12 300 GLU B CA 1
ATOM 5203 C C . GLU B 2 300 ? 238.446 49.864 205.012 1.00 6.37 300 GLU B C 1
ATOM 5204 O O . GLU B 2 300 ? 237.374 49.914 205.514 1.00 3.54 300 GLU B O 1
ATOM 5210 N N . VAL B 2 301 ? 239.127 48.742 204.896 1.00 7.47 301 VAL B N 1
ATOM 5211 C CA . VAL B 2 301 ? 238.612 47.528 205.508 1.00 8.23 301 VAL B CA 1
ATOM 5212 C C . VAL B 2 301 ? 238.548 47.757 207.026 1.00 7.82 301 VAL B C 1
ATOM 5213 O O . VAL B 2 301 ? 237.560 47.441 207.681 1.00 7.05 301 VAL B O 1
ATOM 5217 N N . LYS B 2 302 ? 239.601 48.303 207.593 1.00 8.17 302 LYS B N 1
ATOM 5218 C CA . LYS B 2 302 ? 239.555 48.546 209.020 1.00 8.39 302 LYS B CA 1
ATOM 5219 C C . LYS B 2 302 ? 238.393 49.434 209.431 1.00 6.08 302 LYS B C 1
ATOM 5220 O O . LYS B 2 302 ? 237.829 49.231 210.487 1.00 7.45 302 LYS B O 1
ATOM 5226 N N . GLU B 2 303 ? 238.055 50.440 208.623 1.00 5.69 303 GLU B N 1
ATOM 5227 C CA . GLU B 2 303 ? 236.913 51.330 208.913 1.00 5.47 303 GLU B CA 1
ATOM 5228 C C . GLU B 2 303 ? 235.625 50.488 208.788 1.00 6.69 303 GLU B C 1
ATOM 5229 O O . GLU B 2 303 ? 234.691 50.641 209.585 1.00 7.88 303 GLU B O 1
ATOM 5235 N N . HIS B 2 304 ? 235.596 49.600 207.797 1.00 6.25 304 HIS B N 1
ATOM 5236 C CA . HIS B 2 304 ? 234.450 48.707 207.576 1.00 7.92 304 HIS B CA 1
ATOM 5237 C C . HIS B 2 304 ? 234.300 47.825 208.793 1.00 8.03 304 HIS B C 1
ATOM 5238 O O . HIS B 2 304 ? 233.191 47.569 209.232 1.00 7.93 304 HIS B O 1
ATOM 5245 N N . LEU B 2 305 ? 235.420 47.366 209.346 1.00 7.96 305 LEU B N 1
ATOM 5246 C CA . LEU B 2 305 ? 235.358 46.492 210.508 1.00 10.25 305 LEU B CA 1
ATOM 5247 C C . LEU B 2 305 ? 234.821 47.266 211.702 1.00 8.79 305 LEU B C 1
ATOM 5248 O O . LEU B 2 305 ? 234.031 46.751 212.458 1.00 6.68 305 LEU B O 1
ATOM 5253 N N . LYS B 2 306 ? 235.276 48.499 211.899 1.00 10.74 306 LYS B N 1
ATOM 5254 C CA . LYS B 2 306 ? 234.727 49.275 213.005 1.00 12.03 306 LYS B CA 1
ATOM 5255 C C . LYS B 2 306 ? 233.187 49.251 212.883 1.00 12.34 306 LYS B C 1
ATOM 5256 O O . LYS B 2 306 ? 232.483 49.019 213.861 1.00 13.81 306 LYS B O 1
ATOM 5262 N N . ARG B 2 307 ? 232.674 49.459 211.683 1.00 11.07 307 ARG B N 1
ATOM 5263 C CA . ARG B 2 307 ? 231.243 49.500 211.452 1.00 12.14 307 ARG B CA 1
ATOM 5264 C C . ARG B 2 307 ? 230.494 48.212 211.662 1.00 11.09 307 ARG B C 1
ATOM 5265 O O . ARG B 2 307 ? 229.402 48.211 212.199 1.00 12.72 307 ARG B O 1
ATOM 5273 N N . ILE B 2 308 ? 231.053 47.105 211.215 1.00 10.50 308 ILE B N 1
ATOM 5274 C CA . ILE B 2 308 ? 230.328 45.857 211.366 1.00 9.90 308 ILE B CA 1
ATOM 5275 C C . ILE B 2 308 ? 230.400 45.240 212.767 1.00 12.63 308 ILE B C 1
ATOM 5276 O O . ILE B 2 308 ? 229.445 44.598 213.197 1.00 11.61 308 ILE B O 1
ATOM 5281 N N . LEU B 2 309 ? 231.512 45.470 213.480 1.00 13.62 309 LEU B N 1
ATOM 5282 C CA . LEU B 2 309 ? 231.720 44.939 214.836 1.00 16.74 309 LEU B CA 1
ATOM 5283 C C . LEU B 2 309 ? 230.747 45.513 215.868 1.00 18.37 309 LEU B C 1
ATOM 5284 O O . LEU B 2 309 ? 230.222 46.613 215.676 1.00 21.86 309 LEU B O 1
#

Nearest PDB structures (foldseek):
  2h9a-assembly1_A  TM=1.003E+00  e=1.747E-80  Carboxydothermus hydrogenoformans
  4c1n-assembly2_G  TM=7.300E-01  e=1.213E-71  Carboxydothermus hydrogenoformans
  4djf-assembly1_E  TM=8.095E-01  e=1.054E-52  Neomoorella thermoacetica
  5c9r-assembly1_A  TM=3.732E-01  e=1.690E-02  Mycobacterium tuberculosis H37Rv
  6c2x-assembly1_A  TM=2.945E-01  e=1.593E-02  Mycobacterium tuberculosis

B-factor: mean 14.92, std 8.39, range [0.95, 78.43]

Organism: Carboxydothermus hydrogenoformans (strain ATCC BAA-161 / DSM 6008 / Z-2901) (NCBI:txid246194)

Foldseek 3Di:
DLADWFWAFDDVLIATFAPAADQACVVFFGAGQAAEEAEDELVADLVRLLVLLLLQVVLWDQALNRIFGHAEYEYADPVLDLVSLLVSLVSSVVRDRGGYAYHHALSNVQSNCVPRLVGQYEYPELEPPNVVSQLVSCVVSVHEYEYEEADDVRQLVSLVVSVVVPDDNYAYHNDDPDLVVVLVVLSVLNCCSNVVVSPSSNYAYEEELADPPLVRSLVSLLSCSLRGHRYYYYHDSPSVSCVVSRVSSCVRRQNPVAADFAPFAKDWADPDALAAAEEEFARQSNQQCQLSVQCVVLVGTHIYGHQYLRNDGDVRSVVVVNDALQSRLVSLVVRCCVVGHPAQEYEYQLVVVVRQVVNCVSNVGHYDYDYNGSNCVSVVVVD/DDDDADAFPFFFAWAWAFDDPQIDIWTPWLDAQLPPVHTDHPDAFFEEAEAEPAADDQFAPLLCVQCVVCNHPRQVSLQVRVVLPHSEYEYEDQCCPPVHVVDALQVVLVSQVSNCVRDSHAYEYEYNPPLVSLLRNQLSNLVSCAPGAHEYEDDEPVHNPSNLVSCVVRVYAYEYEDALDDVRLLVRLVVSCVVVDDLNRYEYENPAAFPPGHLVSVLVSLLVLRSCRRNDVPSSSHAYEYALAVHLCVDCLQRPCPDPVNPHNSVSNLCSSLVSVVSNSNSGHRYYYHHHSVSVVVNVVVSVVSD

CATH classification: 3.20.20.20 (+1 more: 3.40.50.11600)